Protein 6WPU (pdb70)

Foldseek 3Di:
DQWAEWEEEEEAQALLSLLLCLLLVVLPYHYAYEHQAAAGHFQLPDDLDFWPPQALPDPPIDFDGHLDAAFDWALAFQQLQDAPQQGLADDPDDDQRARTGHSVSVSVSSVVSCVVSVNRVRHDHNWHFQAWDADDPLKIKTWTAHPVRRTGIDITNAYEYENDWFTADDFDDAAAPVLAPAAEGESSNHYAQVVQAQFEEEEEEADLVSVVVQVRNLVGYQAYEYQHQVDDDDPQDDDPPGPHYTYANHFPHHDNQQWTAGPVGDIDRGRYYYYHPTGADDDNRYDDVPQWDGDLRQTALDQLQWHRLVSPPRYTYAQSAPLDSRNNRSSLNSNLSSCCNTVVAHDDHSVVSVVRSVVLVVVCVVVVHDNNCSRYDNVCSQVSSQVSCVRNVHDGDDPLSVVSSVQSVVCCVVPVPPSSPDGDVVVSVVVSVVVNVVD

Nearest PDB structures (foldseek):
  6wpu-assembly1_A  TM=1.002E+00  e=1.730E-93  Allium sativum
  5nmw-assembly1_A-2  TM=9.356E-01  e=1.102E-39  Zonocerus variegatus
  5nmx-assembly1_A-2  TM=9.384E-01  e=1.204E-38  Zonocerus variegatus
  2xvi-assembly2_C  TM=8.431E-01  e=9.938E-33  Methylophaga aminisulfidivorans
  5gsn-assembly2_D-3  TM=8.374E-01  e=2.643E-31  Roseovarius nubinhibens ISM

Radius of gyration: 22.44 Å; Cα contacts (8 Å, |Δi|>4): 898; chains: 1; bounding box: 53×52×70 Å

Sequence (439 aa):
LSLVTRHVAIIGAGAAGLVTARELRREGHTTTIFERGSSIGGTWIYTPDTEPDPMSQDSSRPIVHHSSLYKSLRTNLPREVMGFLDYPFVEKTNGGDRRRFPGHEEVLDYLERFGREFGVSREVGMEKEVVRVDMEQGGKWTVKWKGKDGGGGEEGFDAVVVCNGHYTEPRFAEIPGIDVWPGKQMHSHNYRIPEPFHDQVVVIIGSSASAVDISRDVARFAKEVHIANRSITEGTPAKQPGYDNMWLHSMIKITHNDGSVVFHDGCSVHVDVIMHCCTGYVYNFPFLNTNGIVTVDDNRVGPLYKHVFPPLLAPSLSFVGIPWKIVPFPLCELQSKWIAAVLSGRISLPTKKEMMEDVEAYYKQMEAAGIPKRYTHNIGHNQFDYDDWLANECGYSCIEEWRRLMYKEVSKNRKERPESYRDEWDDDHLVAQARETFSKF

Organism: Allium sativum (NCBI:txid4682)

Secondary structure (DSSP, 8-state):
------EEEEE--SHHHHHHHHHHHHTT-EEEEEESSSSS-GGGS--S---SSTTS--TTS--------TT-B-SS-HHHHSBTTB--PPPSS-S--SSS-BHHHHHHHHHHHHHHTT-GGGEEETEEEEEEEE-TTS-EEEEEEETTS-EEEEEESEEEE---SSSEE-----TTGGG--SEEEEGGG---SGGGTT-EEEEE-SSHHHHHHHHHHTTT-SEEEEE-TT--SS-SEEPTT-SSEEEES-EEEE-TTSEEEETTS-EEE-SEEEE---EE---TTB--TTSSEEETTEEES-BTTTB-GGGTTTEEESS--BSS-HHHHHHHHHHHHHHHHTTSS----HHHHHHHHHHHHHHHHHTT--GGGTTB-TTTHHHHHHHHHHHHT-PPPPHHHHHHHHHHHHHHHH-TTTTTT----HHHHHHHHHHHTT-

Structure (mmCIF, N/CA/C/O backbone):
data_6WPU
#
_entry.id   6WPU
#
_cell.length_a   139.717
_cell.length_b   139.717
_cell.length_c   77.873
_cell.angle_alpha   90.000
_cell.angle_beta   90.000
_cell.angle_gamma   120.000
#
_symmetry.space_group_name_H-M   'P 31 2 1'
#
loop_
_entity.id
_entity.type
_entity.pdbx_description
1 polymer 'Flavin-containing monooxygenase'
2 non-polymer 'FLAVIN-ADENINE DINUCLEOTIDE'
3 non-polymer 'SULFATE ION'
4 water water
#
loop_
_atom_site.group_PDB
_atom_site.id
_atom_site.type_symbol
_atom_site.label_atom_id
_atom_site.label_alt_id
_atom_site.label_comp_id
_atom_site.label_asym_id
_atom_site.label_entity_id
_atom_site.label_seq_id
_atom_site.pdbx_PDB_ins_code
_atom_site.Cartn_x
_atom_site.Cartn_y
_atom_site.Cartn_z
_atom_site.occupancy
_atom_site.B_iso_or_equiv
_atom_site.auth_seq_id
_atom_site.auth_comp_id
_atom_site.auth_asym_id
_atom_site.auth_atom_id
_atom_site.pdbx_PDB_model_num
ATOM 1 N N . LEU A 1 18 ? -57.868 46.092 64.133 1.00 95.31 17 LEU A N 1
ATOM 2 C CA . LEU A 1 18 ? -57.629 44.973 65.035 1.00 99.78 17 LEU A CA 1
ATOM 3 C C . LEU A 1 18 ? -56.241 45.068 65.675 1.00 103.42 17 LEU A C 1
ATOM 4 O O . LEU A 1 18 ? -55.790 46.151 66.056 1.00 104.55 17 LEU A O 1
ATOM 6 N N . SER A 1 19 ? -55.572 43.922 65.800 1.00 101.01 18 SER A N 1
ATOM 7 C CA . SER A 1 19 ? -54.170 43.866 66.214 1.00 93.04 18 SER A CA 1
ATOM 8 C C . SER A 1 19 ? -53.342 43.625 64.954 1.00 82.82 18 SER A C 1
ATOM 9 O O . SER A 1 19 ? -53.089 42.487 64.554 1.00 77.52 18 SER A O 1
ATOM 12 N N . LEU A 1 20 ? -52.917 44.712 64.326 1.00 73.15 19 LEU A N 1
ATOM 13 C CA . LEU A 1 20 ? -52.237 44.608 63.051 1.00 67.74 19 LEU A CA 1
ATOM 14 C C . LEU A 1 20 ? -50.761 44.266 63.249 1.00 66.80 19 LEU A C 1
ATOM 15 O O . LEU A 1 20 ? -50.239 44.229 64.364 1.00 71.28 19 LEU A O 1
ATOM 20 N N . VAL A 1 21 ? -50.092 43.996 62.139 1.00 60.77 20 VAL A N 1
ATOM 21 C CA . VAL A 1 21 ? -48.678 43.659 62.122 1.00 57.38 20 VAL A CA 1
ATOM 22 C C . VAL A 1 21 ? -47.987 44.582 61.128 1.00 52.84 20 VAL A C 1
ATOM 23 O O . VAL A 1 21 ? -48.524 44.860 60.049 1.00 50.24 20 VAL A O 1
ATOM 27 N N . THR A 1 22 ? -46.823 45.101 61.510 1.00 44.02 21 THR A N 1
ATOM 28 C CA . THR A 1 22 ? -46.045 45.963 60.637 1.00 43.84 21 THR A CA 1
ATOM 29 C C . THR A 1 22 ? -44.898 45.147 60.043 1.00 46.79 21 THR A C 1
ATOM 30 O O . THR A 1 22 ? -44.215 44.409 60.760 1.00 42.97 21 THR A O 1
ATOM 34 N N . ARG A 1 23 ? -44.745 45.223 58.722 1.00 39.07 22 ARG A N 1
ATOM 35 C CA . ARG A 1 23 ? -43.691 44.538 57.989 1.00 37.00 22 ARG A CA 1
ATOM 36 C C . ARG A 1 23 ? -42.802 45.574 57.321 1.00 37.44 22 ARG A C 1
ATOM 37 O O . ARG A 1 23 ? -43.213 46.713 57.080 1.00 39.66 22 ARG A O 1
ATOM 45 N N . HIS A 1 24 ? -41.570 45.166 57.030 1.00 34.57 23 HIS A N 1
ATOM 46 C CA . HIS A 1 24 ? -40.627 45.974 56.270 1.00 36.10 23 HIS A CA 1
ATOM 47 C C . HIS A 1 24 ? -40.545 45.402 54.852 1.00 35.67 23 HIS A C 1
ATOM 48 O O . HIS A 1 24 ? -40.166 44.235 54.669 1.00 33.89 23 HIS A O 1
ATOM 55 N N . VAL A 1 25 ? -40.896 46.220 53.859 1.00 29.88 24 VAL A N 1
ATOM 56 C CA . VAL A 1 25 ? -41.225 45.747 52.513 1.00 34.05 24 VAL A CA 1
ATOM 57 C C . VAL A 1 25 ? -40.411 46.497 51.465 1.00 31.59 24 VAL A C 1
ATOM 58 O O . VAL A 1 25 ? -40.329 47.732 51.494 1.00 33.29 24 VAL A O 1
ATOM 62 N N . ALA A 1 26 ? -39.847 45.760 50.515 1.00 29.86 25 ALA A N 1
ATOM 63 C CA . ALA A 1 26 ? -39.171 46.389 49.387 1.00 31.20 25 ALA A CA 1
ATOM 64 C C . ALA A 1 26 ? -40.160 46.615 48.252 1.00 34.16 25 ALA A C 1
ATOM 65 O O . ALA A 1 26 ? -41.014 45.764 47.973 1.00 34.53 25 ALA A O 1
ATOM 67 N N . ILE A 1 27 ? -40.038 47.770 47.603 1.00 31.69 26 ILE A N 1
ATOM 68 C CA . ILE A 1 27 ? -40.783 48.087 46.393 1.00 31.30 26 ILE A CA 1
ATOM 69 C C . ILE A 1 27 ? -39.782 48.258 45.263 1.00 32.67 26 ILE A C 1
ATOM 70 O O . ILE A 1 27 ? -38.875 49.100 45.345 1.00 30.41 26 ILE A O 1
ATOM 75 N N . ILE A 1 28 ? -39.932 47.456 44.221 1.00 31.95 27 ILE A N 1
ATOM 76 C CA . ILE A 1 28 ? -39.021 47.488 43.087 1.00 33.46 27 ILE A CA 1
ATOM 77 C C . ILE A 1 28 ? -39.720 48.255 41.977 1.00 32.79 27 ILE A C 1
ATOM 78 O O . ILE A 1 28 ? -40.605 47.715 41.309 1.00 28.86 27 ILE A O 1
ATOM 83 N N . GLY A 1 29 ? -39.333 49.515 41.803 1.00 26.67 28 GLY A N 1
ATOM 84 C CA . GLY A 1 29 ? -39.786 50.401 40.736 1.00 27.83 28 GLY A CA 1
ATOM 85 C C . GLY A 1 29 ? -40.626 51.528 41.317 1.00 34.26 28 GLY A C 1
ATOM 86 O O . GLY A 1 29 ? -41.394 51.328 42.264 1.00 33.55 28 GLY A O 1
ATOM 87 N N . ALA A 1 30 ? -40.468 52.732 40.765 1.00 31.50 29 ALA A N 1
ATOM 88 C CA . ALA A 1 30 ? -41.274 53.882 41.172 1.00 32.28 29 ALA A CA 1
ATOM 89 C C . ALA A 1 30 ? -41.985 54.514 39.977 1.00 36.18 29 ALA A C 1
ATOM 90 O O . ALA A 1 30 ? -42.038 55.742 39.832 1.00 29.66 29 ALA A O 1
ATOM 92 N N . GLY A 1 31 ? -42.528 53.677 39.085 1.00 35.67 30 GLY A N 1
ATOM 93 C CA . GLY A 1 31 ? -43.566 54.117 38.176 1.00 29.49 30 GLY A CA 1
ATOM 94 C C . GLY A 1 31 ? -44.871 54.230 38.940 1.00 38.62 30 GLY A C 1
ATOM 95 O O . GLY A 1 31 ? -44.902 54.194 40.175 1.00 34.10 30 GLY A O 1
ATOM 96 N N . ALA A 1 32 ? -45.974 54.325 38.189 1.00 34.33 31 ALA A N 1
ATOM 97 C CA . ALA A 1 32 ? -47.278 54.455 38.827 1.00 34.43 31 ALA A CA 1
ATOM 98 C C . ALA A 1 32 ? -47.548 53.307 39.796 1.00 34.64 31 ALA A C 1
ATOM 99 O O . ALA A 1 32 ? -48.102 53.524 40.879 1.00 34.11 31 ALA A O 1
ATOM 101 N N . ALA A 1 33 ? -47.184 52.078 39.421 1.00 31.06 32 ALA A N 1
ATOM 102 C CA . ALA A 1 33 ? -47.437 50.932 40.293 1.00 31.08 32 ALA A CA 1
ATOM 103 C C . ALA A 1 33 ? -46.687 51.069 41.613 1.00 28.80 32 ALA A C 1
ATOM 104 O O . ALA A 1 33 ? -47.281 50.955 42.690 1.00 34.08 32 ALA A O 1
ATOM 106 N N . GLY A 1 34 ? -45.373 51.313 41.545 1.00 33.01 33 GLY A N 1
ATOM 107 C CA . GLY A 1 34 ? -44.582 51.472 42.759 1.00 31.41 33 GLY A CA 1
ATOM 108 C C . GLY A 1 34 ? -45.016 52.658 43.605 1.00 32.79 33 GLY A C 1
ATOM 109 O O . GLY A 1 34 ? -45.038 52.578 44.836 1.00 34.47 33 GLY A O 1
ATOM 110 N N . LEU A 1 35 ? -45.383 53.770 42.965 1.00 32.33 34 LEU A N 1
ATOM 111 C CA . LEU A 1 35 ? -45.824 54.938 43.730 1.00 33.77 34 LEU A CA 1
ATOM 112 C C . LEU A 1 35 ? -47.049 54.615 44.573 1.00 32.95 34 LEU A C 1
ATOM 113 O O . LEU A 1 35 ? -47.092 54.928 45.767 1.00 34.34 34 LEU A O 1
ATOM 118 N N . VAL A 1 36 ? -48.075 54.007 43.968 1.00 33.60 35 VAL A N 1
ATOM 119 C CA . VAL A 1 36 ? -49.280 53.780 44.754 1.00 32.81 35 VAL A CA 1
ATOM 120 C C . VAL A 1 36 ? -49.053 52.637 45.744 1.00 31.08 35 VAL A C 1
ATOM 121 O O . VAL A 1 36 ? -49.607 52.649 46.853 1.00 31.09 35 VAL A O 1
ATOM 125 N N . THR A 1 37 ? -48.189 51.677 45.399 1.00 29.43 36 THR A N 1
ATOM 126 C CA . THR A 1 37 ? -47.863 50.606 46.334 1.00 36.94 36 THR A CA 1
ATOM 127 C C . THR A 1 37 ? -47.195 51.167 47.585 1.00 34.35 36 THR A C 1
ATOM 128 O O . THR A 1 37 ? -47.513 50.754 48.707 1.00 36.36 36 THR A O 1
ATOM 132 N N . ALA A 1 38 ? -46.280 52.126 47.407 1.00 36.29 37 ALA A N 1
ATOM 133 C CA . ALA A 1 38 ? -45.638 52.766 48.548 1.00 33.36 37 ALA A CA 1
ATOM 134 C C . ALA A 1 38 ? -46.666 53.443 49.440 1.00 39.54 37 ALA A C 1
ATOM 135 O O . ALA A 1 38 ? -46.598 53.338 50.672 1.00 35.02 37 ALA A O 1
ATOM 137 N N . ARG A 1 39 ? -47.629 54.143 48.834 1.00 36.92 38 ARG A N 1
ATOM 138 C CA . ARG A 1 39 ? -48.662 54.809 49.619 1.00 38.09 38 ARG A CA 1
ATOM 139 C C . ARG A 1 39 ? -49.499 53.797 50.395 1.00 40.55 38 ARG A C 1
ATOM 140 O O . ARG A 1 39 ? -49.715 53.951 51.603 1.00 38.76 38 ARG A O 1
ATOM 148 N N . GLU A 1 40 ? -49.945 52.731 49.723 1.00 36.10 39 GLU A N 1
ATOM 149 C CA . GLU A 1 40 ? -50.857 51.788 50.364 1.00 40.25 39 GLU A CA 1
ATOM 150 C C . GLU A 1 40 ? -50.165 50.985 51.460 1.00 40.38 39 GLU A C 1
ATOM 151 O O . GLU A 1 40 ? -50.794 50.654 52.465 1.00 38.75 39 GLU A O 1
ATOM 157 N N . LEU A 1 41 ? -48.880 50.660 51.283 1.00 37.99 40 LEU A N 1
ATOM 158 C CA . LEU A 1 41 ? -48.135 50.018 52.357 1.00 36.53 40 LEU A CA 1
ATOM 159 C C . LEU A 1 41 ? -47.998 50.954 53.555 1.00 40.29 40 LEU A C 1
ATOM 160 O O . LEU A 1 41 ? -48.184 50.532 54.700 1.00 37.93 40 LEU A O 1
ATOM 165 N N . ARG A 1 42 ? -47.679 52.231 53.307 1.00 37.97 41 ARG A N 1
ATOM 166 C CA . ARG A 1 42 ? -47.552 53.184 54.402 1.00 41.86 41 ARG A CA 1
ATOM 167 C C . ARG A 1 42 ? -48.877 53.357 55.137 1.00 41.86 41 ARG A C 1
ATOM 168 O O . ARG A 1 42 ? -48.910 53.397 56.371 1.00 44.86 41 ARG A O 1
ATOM 176 N N . ARG A 1 43 ? -49.982 53.446 54.394 1.00 39.74 42 ARG A N 1
ATOM 177 C CA . ARG A 1 43 ? -51.284 53.647 55.022 1.00 39.83 42 ARG A CA 1
ATOM 178 C C . ARG A 1 43 ? -51.641 52.508 55.958 1.00 42.18 42 ARG A C 1
ATOM 179 O O . ARG A 1 43 ? -52.381 52.710 56.922 1.00 43.14 42 ARG A O 1
ATOM 187 N N . GLU A 1 44 ? -51.158 51.307 55.675 1.00 44.10 43 GLU A N 1
ATOM 188 C CA . GLU A 1 44 ? -51.464 50.139 56.481 1.00 42.65 43 GLU A CA 1
ATOM 189 C C . GLU A 1 44 ? -50.456 49.917 57.613 1.00 43.44 43 GLU A C 1
ATOM 190 O O . GLU A 1 44 ? -50.575 48.926 58.333 1.00 44.19 43 GLU A O 1
ATOM 196 N N . GLY A 1 45 ? -49.482 50.819 57.798 1.00 38.70 44 GLY A N 1
ATOM 197 C CA . GLY A 1 45 ? -48.552 50.745 58.916 1.00 39.45 44 GLY A CA 1
ATOM 198 C C . GLY A 1 45 ? -47.202 50.118 58.609 1.00 41.80 44 GLY A C 1
ATOM 199 O O . GLY A 1 45 ? -46.365 50.022 59.512 1.00 37.89 44 GLY A O 1
ATOM 200 N N . HIS A 1 46 ? -46.963 49.689 57.371 1.00 32.52 45 HIS A N 1
ATOM 201 C CA . HIS A 1 46 ? -45.701 49.053 57.014 1.00 34.70 45 HIS A CA 1
ATOM 202 C C . HIS A 1 46 ? -44.617 50.091 56.750 1.00 32.95 45 HIS A C 1
ATOM 203 O O . HIS A 1 46 ? -44.897 51.232 56.392 1.00 39.36 45 HIS A O 1
ATOM 210 N N . THR A 1 47 ? -43.366 49.679 56.932 1.00 35.60 46 THR A N 1
ATOM 211 C CA . THR A 1 47 ? -42.219 50.447 56.468 1.00 37.24 46 THR A CA 1
ATOM 212 C C . THR A 1 47 ? -41.742 49.882 55.127 1.00 39.12 46 THR A C 1
ATOM 213 O O . THR A 1 47 ? -41.987 48.716 54.793 1.00 35.99 46 THR A O 1
ATOM 217 N N . THR A 1 48 ? -41.080 50.723 54.341 1.00 34.88 47 THR A N 1
ATOM 218 C CA . THR A 1 48 ? -40.737 50.350 52.973 1.00 40.14 47 THR A CA 1
ATOM 219 C C . THR A 1 48 ? -39.383 50.924 52.615 1.00 38.95 47 THR A C 1
ATOM 220 O O . THR A 1 48 ? -38.945 51.928 53.178 1.00 36.42 47 THR A O 1
ATOM 224 N N . THR A 1 49 ? -38.741 50.271 51.651 1.00 37.00 48 THR A N 1
ATOM 225 C CA . THR A 1 49 ? -37.632 50.838 50.894 1.00 38.18 48 THR A CA 1
ATOM 226 C C . THR A 1 49 ? -38.011 50.752 49.420 1.00 37.80 48 THR A C 1
ATOM 227 O O . THR A 1 49 ? -38.330 49.667 48.919 1.00 34.60 48 THR A O 1
ATOM 231 N N . ILE A 1 50 ? -37.994 51.890 48.735 1.00 31.37 49 ILE A N 1
ATOM 232 C CA . ILE A 1 50 ? -38.387 51.966 47.333 1.00 35.37 49 ILE A CA 1
ATOM 233 C C . ILE A 1 50 ? -37.127 52.103 46.489 1.00 36.82 49 ILE A C 1
ATOM 234 O O . ILE A 1 50 ? -36.334 53.031 46.695 1.00 33.28 49 ILE A O 1
ATOM 239 N N . PHE A 1 51 ? -36.945 51.198 45.533 1.00 31.88 50 PHE A N 1
ATOM 240 C CA . PHE A 1 51 ? -35.797 51.227 44.639 1.00 31.48 50 PHE A CA 1
ATOM 241 C C . PHE A 1 51 ? -36.260 51.683 43.269 1.00 34.97 50 PHE A C 1
ATOM 242 O O . PHE A 1 51 ? -37.200 51.107 42.710 1.00 31.08 50 PHE A O 1
ATOM 250 N N . GLU A 1 52 ? -35.612 52.713 42.729 1.00 35.04 51 GLU A N 1
ATOM 251 C CA . GLU A 1 52 ? -35.898 53.182 41.374 1.00 32.32 51 GLU A CA 1
ATOM 252 C C . GLU A 1 52 ? -34.593 53.288 40.596 1.00 32.64 51 GLU A C 1
ATOM 253 O O . GLU A 1 52 ? -33.664 53.992 41.014 1.00 29.62 51 GLU A O 1
ATOM 259 N N . ARG A 1 53 ? -34.533 52.584 39.466 1.00 31.86 52 ARG A N 1
ATOM 260 C CA . ARG A 1 53 ? -33.326 52.568 38.644 1.00 37.98 52 ARG A CA 1
ATOM 261 C C . ARG A 1 53 ? -33.041 53.938 38.020 1.00 34.50 52 ARG A C 1
ATOM 262 O O . ARG A 1 53 ? -31.882 54.354 37.936 1.00 36.24 52 ARG A O 1
ATOM 270 N N . GLY A 1 54 ? -34.077 54.660 37.595 1.00 32.34 53 GLY A N 1
ATOM 271 C CA . GLY A 1 54 ? -33.891 55.958 36.972 1.00 30.79 53 GLY A CA 1
ATOM 272 C C . GLY A 1 54 ? -33.659 57.075 37.974 1.00 37.77 53 GLY A C 1
ATOM 273 O O . GLY A 1 54 ? -33.558 56.872 39.186 1.00 33.35 53 GLY A O 1
ATOM 274 N N . SER A 1 55 ? -33.582 58.295 37.443 1.00 40.21 54 SER A N 1
ATOM 275 C CA . SER A 1 55 ? -33.294 59.477 38.242 1.00 42.87 54 SER A CA 1
ATOM 276 C C . SER A 1 55 ? -34.543 60.250 38.644 1.00 42.29 54 SER A C 1
ATOM 277 O O . SER A 1 55 ? -34.444 61.152 39.483 1.00 39.61 54 SER A O 1
ATOM 280 N N . SER A 1 56 ? -35.713 59.905 38.098 1.00 33.68 55 SER A N 1
ATOM 281 C CA . SER A 1 56 ? -36.973 60.518 38.505 1.00 36.82 55 SER A CA 1
ATOM 282 C C . SER A 1 56 ? -38.043 59.439 38.606 1.00 38.90 55 SER A C 1
ATOM 283 O O . SER A 1 56 ? -37.873 58.324 38.108 1.00 36.24 55 SER A O 1
ATOM 286 N N . ILE A 1 57 ? -39.157 59.785 39.260 1.00 39.34 56 ILE A N 1
ATOM 287 C CA . ILE A 1 57 ? -40.301 58.884 39.320 1.00 38.68 56 ILE A CA 1
ATOM 288 C C . ILE A 1 57 ? -41.151 59.030 38.055 1.00 38.08 56 ILE A C 1
ATOM 289 O O . ILE A 1 57 ? -41.117 60.044 37.355 1.00 35.65 56 ILE A O 1
ATOM 294 N N . GLY A 1 58 ? -41.942 58.002 37.762 1.00 36.17 57 GLY A N 1
ATOM 295 C CA . GLY A 1 58 ? -42.938 58.120 36.716 1.00 32.71 57 GLY A CA 1
ATOM 296 C C . GLY A 1 58 ? -42.887 56.984 35.719 1.00 32.04 57 GLY A C 1
ATOM 297 O O . GLY A 1 58 ? -43.868 56.720 35.014 1.00 33.48 57 GLY A O 1
ATOM 298 N N . GLY A 1 59 ? -41.747 56.302 35.663 1.00 30.91 58 GLY A N 1
ATOM 299 C CA . GLY A 1 59 ? -41.608 55.140 34.807 1.00 29.22 58 GLY A CA 1
ATOM 300 C C . GLY A 1 59 ? -41.870 55.466 33.342 1.00 34.82 58 GLY A C 1
ATOM 301 O O . GLY A 1 59 ? -41.292 56.391 32.759 1.00 29.71 58 GLY A O 1
ATOM 302 N N . THR A 1 60 ? -42.769 54.683 32.750 1.00 35.26 59 THR A N 1
ATOM 303 C CA . THR A 1 60 ? -43.100 54.816 31.332 1.00 37.04 59 THR A CA 1
ATOM 304 C C . THR A 1 60 ? -43.479 56.245 30.966 1.00 37.84 59 THR A C 1
ATOM 305 O O . THR A 1 60 ? -43.165 56.715 29.869 1.00 40.61 59 THR A O 1
ATOM 309 N N . TRP A 1 61 ? -44.142 56.959 31.885 1.00 29.45 60 TRP A N 1
ATOM 310 C CA . TRP A 1 61 ? -44.704 58.267 31.572 1.00 28.66 60 TRP A CA 1
ATOM 311 C C . TRP A 1 61 ? -43.651 59.376 31.485 1.00 29.63 60 TRP A C 1
ATOM 312 O O . TRP A 1 61 ? -44.002 60.521 31.177 1.00 34.42 60 TRP A O 1
ATOM 323 N N . ILE A 1 62 ? -42.381 59.073 31.736 1.00 28.73 61 ILE A N 1
ATOM 324 C CA . ILE A 1 62 ? -41.286 60.006 31.449 1.00 35.27 61 ILE A CA 1
ATOM 325 C C . ILE A 1 62 ? -40.932 59.859 29.968 1.00 37.07 61 ILE A C 1
ATOM 326 O O . ILE A 1 62 ? -40.206 58.935 29.596 1.00 34.78 61 ILE A O 1
ATOM 331 N N . TYR A 1 63 ? -41.416 60.766 29.118 1.00 31.68 62 TYR A N 1
ATOM 332 C CA . TYR A 1 63 ? -40.974 60.742 27.725 1.00 33.20 62 TYR A CA 1
ATOM 333 C C . TYR A 1 63 ? -39.475 60.998 27.643 1.00 29.99 62 TYR A C 1
ATOM 334 O O . TYR A 1 63 ? -38.930 61.819 28.380 1.00 35.01 62 TYR A O 1
ATOM 343 N N . THR A 1 64 ? -38.797 60.265 26.762 1.00 30.55 63 THR A N 1
ATOM 344 C CA . THR A 1 64 ? -37.414 60.597 26.432 1.00 31.47 63 THR A CA 1
ATOM 345 C C . THR A 1 64 ? -37.222 60.428 24.929 1.00 33.69 63 THR A C 1
ATOM 346 O O . THR A 1 64 ? -37.716 59.453 24.346 1.00 33.19 63 THR A O 1
ATOM 350 N N . PRO A 1 65 ? -36.511 61.355 24.278 1.00 32.43 64 PRO A N 1
ATOM 351 C CA . PRO A 1 65 ? -36.124 61.123 22.880 1.00 32.37 64 PRO A CA 1
ATOM 352 C C . PRO A 1 65 ? -35.057 60.056 22.741 1.00 32.89 64 PRO A C 1
ATOM 353 O O . PRO A 1 65 ? -34.782 59.642 21.611 1.00 31.05 64 PRO A O 1
ATOM 357 N N . ASP A 1 66 ? -34.438 59.626 23.846 1.00 32.25 65 ASP A N 1
ATOM 358 C CA . ASP A 1 66 ? -33.483 58.524 23.803 1.00 29.52 65 ASP A CA 1
ATOM 359 C C . ASP A 1 66 ? -34.143 57.297 23.212 1.00 30.70 65 ASP A C 1
ATOM 360 O O . ASP A 1 66 ? -35.319 57.020 23.480 1.00 32.15 65 ASP A O 1
ATOM 365 N N . THR A 1 67 ? -33.374 56.545 22.420 1.00 30.18 66 THR A N 1
ATOM 366 C CA . THR A 1 67 ? -33.789 55.239 21.928 1.00 27.09 66 THR A CA 1
ATOM 367 C C . THR A 1 67 ? -32.619 54.276 22.055 1.00 35.33 66 THR A C 1
ATOM 368 O O . THR A 1 67 ? -31.467 54.683 22.226 1.00 33.53 66 THR A O 1
ATOM 372 N N . GLU A 1 68 ? -32.921 52.995 21.950 1.00 35.56 67 GLU A N 1
ATOM 373 C CA . GLU A 1 68 ? -31.858 52.020 22.129 1.00 39.01 67 GLU A CA 1
ATOM 374 C C . GLU A 1 68 ? -31.002 51.930 20.863 1.00 39.87 67 GLU A C 1
ATOM 375 O O . GLU A 1 68 ? -31.503 52.118 19.753 1.00 33.55 67 GLU A O 1
ATOM 381 N N . PRO A 1 69 ? -29.693 51.702 21.013 1.00 38.10 68 PRO A N 1
ATOM 382 C CA . PRO A 1 69 ? -28.815 51.674 19.829 1.00 35.82 68 PRO A CA 1
ATOM 383 C C . PRO A 1 69 ? -29.197 50.596 18.821 1.00 38.25 68 PRO A C 1
ATOM 384 O O . PRO A 1 69 ? -28.954 50.767 17.626 1.00 36.22 68 PRO A O 1
ATOM 388 N N . ASP A 1 70 ? -29.793 49.487 19.267 1.00 40.41 69 ASP A N 1
ATOM 389 C CA . ASP A 1 70 ? -30.317 48.468 18.364 1.00 37.28 69 ASP A CA 1
ATOM 390 C C . ASP A 1 70 ? -31.771 48.814 18.066 1.00 36.34 69 ASP A C 1
ATOM 391 O O . ASP A 1 70 ? -32.617 48.709 18.970 1.00 34.24 69 ASP A O 1
ATOM 396 N N . PRO A 1 71 ? -32.111 49.242 16.844 1.00 36.70 70 PRO A N 1
ATOM 397 C CA . PRO A 1 71 ? -33.511 49.608 16.555 1.00 29.96 70 PRO A CA 1
ATOM 398 C C . PRO A 1 71 ? -34.490 48.475 16.775 1.00 31.41 70 PRO A C 1
ATOM 399 O O . PRO A 1 71 ? -35.687 48.740 16.955 1.00 29.72 70 PRO A O 1
ATOM 403 N N . MET A 1 72 ? -34.037 47.221 16.756 1.00 31.91 71 MET A N 1
ATOM 404 C CA . MET A 1 72 ? -34.916 46.095 17.034 1.00 29.81 71 MET A CA 1
ATOM 405 C C . MET A 1 72 ? -34.950 45.732 18.518 1.00 34.68 71 MET A C 1
ATOM 406 O O . MET A 1 72 ? -35.783 44.912 18.920 1.00 33.52 71 MET A O 1
ATOM 411 N N . SER A 1 73 ? -34.081 46.326 19.331 1.00 31.93 72 SER A N 1
ATOM 412 C CA . SER A 1 73 ? -34.022 46.048 20.773 1.00 33.07 72 SER A CA 1
ATOM 413 C C . SER A 1 73 ? -33.896 44.550 21.042 1.00 33.52 72 SER A C 1
ATOM 414 O O . SER A 1 73 ? -34.608 43.985 21.868 1.00 34.32 72 SER A O 1
ATOM 417 N N . GLN A 1 74 ? -33.004 43.895 20.293 1.00 33.94 73 GLN A N 1
ATOM 418 C CA . GLN A 1 74 ? -32.744 42.468 20.454 1.00 40.00 73 GLN A CA 1
ATOM 419 C C . GLN A 1 74 ? -31.343 42.140 20.952 1.00 44.42 73 GLN A C 1
ATOM 420 O O . GLN A 1 74 ? -31.146 41.054 21.503 1.00 48.22 73 GLN A O 1
ATOM 426 N N . ASP A 1 75 ? -30.366 43.026 20.753 1.00 36.53 74 ASP A N 1
ATOM 427 C CA . ASP A 1 75 ? -29.007 42.773 21.213 1.00 38.61 74 ASP A CA 1
ATOM 428 C C . ASP A 1 75 ? -28.975 42.734 22.747 1.00 41.72 74 ASP A C 1
ATOM 429 O O . ASP A 1 75 ? -29.361 43.703 23.413 1.00 44.23 74 ASP A O 1
ATOM 434 N N . SER A 1 76 ? -28.517 41.612 23.312 1.00 41.46 75 SER A N 1
ATOM 435 C CA . SER A 1 76 ? -28.670 41.412 24.753 1.00 52.16 75 SER A CA 1
ATOM 436 C C . SER A 1 76 ? -27.792 42.348 25.572 1.00 49.45 75 SER A C 1
ATOM 437 O O . SER A 1 76 ? -28.117 42.624 26.728 1.00 59.65 75 SER A O 1
ATOM 440 N N . SER A 1 77 ? -26.701 42.850 25.007 1.00 47.11 76 SER A N 1
ATOM 441 C CA . SER A 1 77 ? -25.819 43.760 25.722 1.00 53.22 76 SER A CA 1
ATOM 442 C C . SER A 1 77 ? -26.174 45.230 25.492 1.00 50.08 76 SER A C 1
ATOM 443 O O . SER A 1 77 ? -25.383 46.110 25.851 1.00 48.54 76 SER A O 1
ATOM 446 N N . ARG A 1 78 ? -27.329 45.515 24.892 1.00 43.75 77 ARG A N 1
ATOM 447 C CA . ARG A 1 78 ? -27.647 46.886 24.528 1.00 40.85 77 ARG A CA 1
ATOM 448 C C . ARG A 1 78 ? -28.000 47.704 25.772 1.00 40.13 77 ARG A C 1
ATOM 449 O O . ARG A 1 78 ? -28.531 47.164 26.746 1.00 38.82 77 ARG A O 1
ATOM 457 N N . PRO A 1 79 ? -27.693 49.005 25.773 1.00 42.48 78 PRO A N 1
ATOM 458 C CA . PRO A 1 79 ? -28.303 49.901 26.767 1.00 40.49 78 PRO A CA 1
ATOM 459 C C . PRO A 1 79 ? -29.816 49.855 26.628 1.00 41.14 78 PRO A C 1
ATOM 460 O O . PRO A 1 79 ? -30.353 49.722 25.520 1.00 40.24 78 PRO A O 1
ATOM 464 N N . ILE A 1 80 ? -30.504 49.956 27.762 1.00 35.49 79 ILE A N 1
ATOM 465 C CA . ILE A 1 80 ? -31.957 49.852 27.809 1.00 34.32 79 ILE A CA 1
ATOM 466 C C . ILE A 1 80 ? -32.538 51.244 27.999 1.00 36.64 79 ILE A C 1
ATOM 467 O O . ILE A 1 80 ? -32.105 51.985 28.890 1.00 36.01 79 ILE A O 1
ATOM 472 N N . VAL A 1 81 ? -33.518 51.604 27.172 1.00 29.95 80 VAL A N 1
ATOM 473 C CA . VAL A 1 81 ? -34.339 52.788 27.408 1.00 32.86 80 VAL A CA 1
ATOM 474 C C . VAL A 1 81 ? -35.668 52.299 27.963 1.00 36.98 80 VAL A C 1
ATOM 475 O O . VAL A 1 81 ? -36.318 51.431 27.369 1.00 32.18 80 VAL A O 1
ATOM 479 N N . HIS A 1 82 ? -36.088 52.832 29.100 1.00 39.55 81 HIS A N 1
ATOM 480 C CA A HIS A 1 82 ? -37.241 52.230 29.770 0.56 39.34 81 HIS A CA 1
ATOM 481 C CA B HIS A 1 82 ? -37.224 52.182 29.720 0.44 39.04 81 HIS A CA 1
ATOM 482 C C . HIS A 1 82 ? -38.556 52.639 29.114 1.00 42.31 81 HIS A C 1
ATOM 483 O O . HIS A 1 82 ? -39.434 51.795 28.872 1.00 46.72 81 HIS A O 1
ATOM 496 N N . SER A 1 83 ? -38.706 53.917 28.779 1.00 35.74 82 SER A N 1
ATOM 497 C CA . SER A 1 83 ? -39.963 54.402 28.203 1.00 33.38 82 SER A CA 1
ATOM 498 C C . SER A 1 83 ? -40.124 54.066 26.717 1.00 36.54 82 SER A C 1
ATOM 499 O O . SER A 1 83 ? -39.182 54.178 25.927 1.00 36.39 82 SER A O 1
ATOM 502 N N . SER A 1 84 ? -41.350 53.682 26.343 1.00 32.74 83 SER A N 1
ATOM 503 C CA . SER A 1 84 ? -41.779 53.486 24.963 1.00 34.46 83 SER A CA 1
ATOM 504 C C . SER A 1 84 ? -42.614 54.639 24.414 1.00 35.39 83 SER A C 1
ATOM 505 O O . SER A 1 84 ? -43.129 54.524 23.300 1.00 39.86 83 SER A O 1
ATOM 508 N N . LEU A 1 85 ? -42.806 55.724 25.164 1.00 29.09 84 LEU A N 1
ATOM 509 C CA . LEU A 1 85 ? -43.693 56.779 24.682 1.00 33.60 84 LEU A CA 1
ATOM 510 C C . LEU A 1 85 ? -43.088 57.471 23.470 1.00 34.83 84 LEU A C 1
ATOM 511 O O . LEU A 1 85 ? -41.881 57.714 23.426 1.00 33.34 84 LEU A O 1
ATOM 516 N N . TYR A 1 86 ? -43.932 57.816 22.499 1.00 31.35 85 TYR A N 1
ATOM 517 C CA . TYR A 1 86 ? -43.505 58.704 21.422 1.00 32.50 85 TYR A CA 1
ATOM 518 C C . TYR A 1 86 ? -43.966 60.123 21.738 1.00 35.83 85 TYR A C 1
ATOM 519 O O . TYR A 1 86 ? -44.812 60.344 22.611 1.00 34.82 85 TYR A O 1
ATOM 528 N N . LYS A 1 87 ? -43.386 61.095 21.034 1.00 34.87 86 LYS A N 1
ATOM 529 C CA . LYS A 1 87 ? -43.471 62.472 21.516 1.00 39.86 86 LYS A CA 1
ATOM 530 C C . LYS A 1 87 ? -44.905 63.003 21.508 1.00 39.36 86 LYS A C 1
ATOM 531 O O . LYS A 1 87 ? -45.302 63.742 22.416 1.00 38.94 86 LYS A O 1
ATOM 537 N N . SER A 1 88 ? -45.696 62.651 20.499 1.00 35.73 87 SER A N 1
ATOM 538 C CA . SER A 1 88 ? -47.047 63.202 20.401 1.00 37.98 87 SER A CA 1
ATOM 539 C C . SER A 1 88 ? -48.088 62.407 21.184 1.00 37.22 87 SER A C 1
ATOM 540 O O . SER A 1 88 ? -49.269 62.765 21.137 1.00 36.50 87 SER A O 1
ATOM 543 N N . LEU A 1 89 ? -47.690 61.357 21.906 1.00 35.21 88 LEU A N 1
ATOM 544 C CA . LEU A 1 89 ? -48.665 60.461 22.514 1.00 36.70 88 LEU A CA 1
ATOM 545 C C . LEU A 1 89 ? -49.623 61.223 23.425 1.00 36.80 88 LEU A C 1
ATOM 546 O O . LEU A 1 89 ? -49.209 62.062 24.226 1.00 33.78 88 LEU A O 1
ATOM 551 N N . ARG A 1 90 ? -50.910 60.943 23.253 1.00 32.67 89 ARG A N 1
ATOM 552 C CA . ARG A 1 90 ? -51.989 61.314 24.153 1.00 38.37 89 ARG A CA 1
ATOM 553 C C . ARG A 1 90 ? -52.598 60.052 24.762 1.00 41.58 89 ARG A C 1
ATOM 554 O O . ARG A 1 90 ? -52.442 58.946 24.230 1.00 32.32 89 ARG A O 1
ATOM 562 N N . THR A 1 91 ? -53.286 60.219 25.898 1.00 40.92 90 THR A N 1
ATOM 563 C CA . THR A 1 91 ? -53.888 59.066 26.561 1.00 40.46 90 THR A CA 1
ATOM 564 C C . THR A 1 91 ? -54.926 58.429 25.642 1.00 42.10 90 THR A C 1
ATOM 565 O O . THR A 1 91 ? -55.576 59.109 24.842 1.00 36.13 90 THR A O 1
ATOM 569 N N . ASN A 1 92 ? -55.058 57.104 25.724 1.00 43.92 91 ASN A N 1
ATOM 570 C CA . ASN A 1 92 ? -56.120 56.416 24.992 1.00 41.29 91 ASN A CA 1
ATOM 571 C C . ASN A 1 92 ? -57.339 56.170 25.864 1.00 41.87 91 ASN A C 1
ATOM 572 O O . ASN A 1 92 ? -58.257 55.460 25.451 1.00 44.50 91 ASN A O 1
ATOM 577 N N . LEU A 1 93 ? -57.354 56.733 27.071 1.00 43.13 92 LEU A N 1
ATOM 578 C CA . LEU A 1 93 ? -58.478 56.714 27.991 1.00 42.89 92 LEU A CA 1
ATOM 579 C C . LEU A 1 93 ? -58.760 58.145 28.424 1.00 39.35 92 LEU A C 1
ATOM 580 O O . LEU A 1 93 ? -57.823 58.947 28.544 1.00 39.44 92 LEU A O 1
ATOM 585 N N . PRO A 1 94 ? -60.024 58.510 28.621 1.00 37.53 93 PRO A N 1
ATOM 586 C CA . PRO A 1 94 ? -60.324 59.846 29.146 1.00 45.40 93 PRO A CA 1
ATOM 587 C C . PRO A 1 94 ? -59.769 59.979 30.551 1.00 47.75 93 PRO A C 1
ATOM 588 O O . PRO A 1 94 ? -59.673 59.001 31.297 1.00 43.63 93 PRO A O 1
ATOM 592 N N . ARG A 1 95 ? -59.354 61.199 30.894 1.00 45.01 94 ARG A N 1
ATOM 593 C CA . ARG A 1 95 ? -58.571 61.364 32.112 1.00 39.46 94 ARG A CA 1
ATOM 594 C C . ARG A 1 95 ? -59.384 61.020 33.361 1.00 42.74 94 ARG A C 1
ATOM 595 O O . ARG A 1 95 ? -58.803 60.581 34.361 1.00 43.59 94 ARG A O 1
ATOM 603 N N . GLU A 1 96 ? -60.717 61.183 33.325 1.00 45.67 95 GLU A N 1
ATOM 604 C CA . GLU A 1 96 ? -61.530 60.825 34.488 1.00 46.50 95 GLU A CA 1
ATOM 605 C C . GLU A 1 96 ? -61.402 59.343 34.813 1.00 50.01 95 GLU A C 1
ATOM 606 O O . GLU A 1 96 ? -61.381 58.955 35.988 1.00 48.52 95 GLU A O 1
ATOM 612 N N . VAL A 1 97 ? -61.309 58.502 33.780 1.00 46.84 96 VAL A N 1
ATOM 613 C CA . VAL A 1 97 ? -61.231 57.053 33.961 1.00 43.73 96 VAL A CA 1
ATOM 614 C C . VAL A 1 97 ? -59.883 56.644 34.544 1.00 43.30 96 VAL A C 1
ATOM 615 O O . VAL A 1 97 ? -59.805 55.689 35.326 1.00 48.49 96 VAL A O 1
ATOM 619 N N . MET A 1 98 ? -58.814 57.368 34.202 1.00 40.86 97 MET A N 1
ATOM 620 C CA . MET A 1 98 ? -57.451 56.938 34.502 1.00 40.02 97 MET A CA 1
ATOM 621 C C . MET A 1 98 ? -57.012 57.166 35.944 1.00 37.50 97 MET A C 1
ATOM 622 O O . MET A 1 98 ? -56.071 56.503 36.393 1.00 36.86 97 MET A O 1
ATOM 627 N N . GLY A 1 99 ? -57.623 58.103 36.662 1.00 36.31 98 GLY A N 1
ATOM 628 C CA . GLY A 1 99 ? -57.070 58.522 37.941 1.00 45.74 98 GLY A CA 1
ATOM 629 C C . GLY A 1 99 ? -57.210 57.479 39.039 1.00 41.48 98 GLY A C 1
ATOM 630 O O . GLY A 1 99 ? -58.129 56.665 39.056 1.00 40.99 98 GLY A O 1
ATOM 631 N N . PHE A 1 100 ? -56.263 57.507 39.975 1.00 43.02 99 PHE A N 1
ATOM 632 C CA . PHE A 1 100 ? -56.427 56.775 41.226 1.00 44.74 99 PHE A CA 1
ATOM 633 C C . PHE A 1 100 ? -57.774 57.087 41.877 1.00 43.02 99 PHE A C 1
ATOM 634 O O . PHE A 1 100 ? -58.312 58.194 41.763 1.00 44.67 99 PHE A O 1
ATOM 642 N N . LEU A 1 101 ? -58.320 56.082 42.565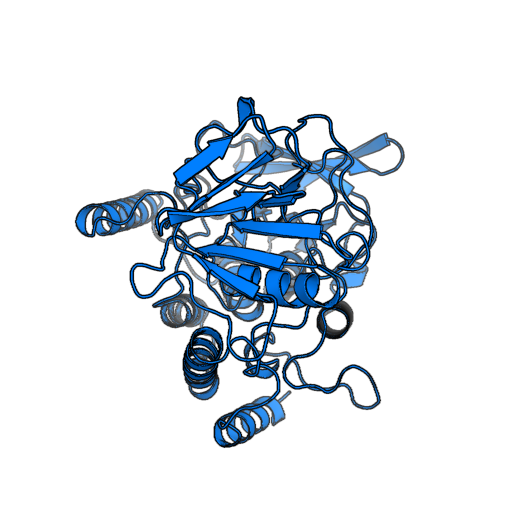 1.00 43.70 100 LEU A N 1
ATOM 643 C CA . LEU A 1 101 ? -59.687 56.162 43.075 1.00 49.04 100 LEU A CA 1
ATOM 644 C C . LEU A 1 101 ? -59.880 57.305 44.068 1.00 45.73 100 LEU A C 1
ATOM 645 O O . LEU A 1 101 ? -60.989 57.839 44.191 1.00 44.96 100 LEU A O 1
ATOM 650 N N . ASP A 1 102 ? -58.844 57.685 44.807 1.00 47.64 101 ASP A N 1
ATOM 651 C CA . ASP A 1 102 ? -59.002 58.771 45.771 1.00 53.17 101 ASP A CA 1
ATOM 652 C C . ASP A 1 102 ? -58.202 60.004 45.368 1.00 50.15 101 ASP A C 1
ATOM 653 O O . ASP A 1 102 ? -57.881 60.841 46.212 1.00 49.97 101 ASP A O 1
ATOM 658 N N . TYR A 1 103 ? -57.882 60.136 44.084 1.00 47.61 102 TYR A N 1
ATOM 659 C CA . TYR A 1 103 ? -57.036 61.226 43.603 1.00 41.62 102 TYR A CA 1
ATOM 660 C C . TYR A 1 103 ? -57.418 61.520 42.163 1.00 45.16 102 TYR A C 1
ATOM 661 O O . TYR A 1 103 ? -56.725 61.116 41.222 1.00 42.92 102 TYR A O 1
ATOM 670 N N . PRO A 1 104 ? -58.530 62.228 41.952 1.00 46.22 103 PRO A N 1
ATOM 671 C CA . PRO A 1 104 ? -59.065 62.388 40.591 1.00 44.68 103 PRO A CA 1
ATOM 672 C C . PRO A 1 104 ? -58.078 63.066 39.656 1.00 46.44 103 PRO A C 1
ATOM 673 O O . PRO A 1 104 ? -57.428 64.048 40.014 1.00 49.87 103 PRO A O 1
ATOM 677 N N . PHE A 1 105 ? -57.983 62.535 38.436 1.00 46.17 104 PHE A N 1
ATOM 678 C CA . PHE A 1 105 ? -57.079 63.075 37.420 1.00 50.08 104 PHE A CA 1
ATOM 679 C C . PHE A 1 105 ? -57.756 64.258 36.719 1.00 52.82 104 PHE A C 1
ATOM 680 O O . PHE A 1 105 ? -57.987 64.268 35.506 1.00 51.51 104 PHE A O 1
ATOM 688 N N . VAL A 1 106 ? -58.081 65.274 37.522 1.00 48.54 105 VAL A N 1
ATOM 689 C CA . VAL A 1 106 ? -58.743 66.469 37.006 1.00 51.87 105 VAL A CA 1
ATOM 690 C C . VAL A 1 106 ? -57.696 67.458 36.511 1.00 54.66 105 VAL A C 1
ATOM 691 O O . VAL A 1 106 ? -56.491 67.252 36.687 1.00 57.40 105 VAL A O 1
ATOM 695 N N . GLU A 1 107 ? -58.160 68.524 35.870 1.00 57.75 106 GLU A N 1
ATOM 696 C CA . GLU A 1 107 ? -57.289 69.596 35.419 1.00 65.26 106 GLU A CA 1
ATOM 697 C C . GLU A 1 107 ? -56.598 70.262 36.608 1.00 63.91 106 GLU A C 1
ATOM 698 O O . GLU A 1 107 ? -57.103 70.249 37.732 1.00 66.91 106 GLU A O 1
ATOM 704 N N . LYS A 1 108 ? -55.418 70.829 36.356 1.00 65.05 107 LYS A N 1
ATOM 705 C CA . LYS A 1 108 ? -54.782 71.704 37.332 1.00 71.59 107 LYS A CA 1
ATOM 706 C C . LYS A 1 108 ? -55.636 72.953 37.547 1.00 78.64 107 LYS A C 1
ATOM 707 O O . LYS A 1 108 ? -56.505 73.291 36.736 1.00 79.45 107 LYS A O 1
ATOM 713 N N . THR A 1 109 ? -55.377 73.651 38.660 1.00 80.70 108 THR A N 1
ATOM 714 C CA . THR A 1 109 ? -56.112 74.887 38.932 1.00 84.15 108 THR A CA 1
ATOM 715 C C . THR A 1 109 ? -55.789 75.953 37.895 1.00 87.14 108 THR A C 1
ATOM 716 O O . THR A 1 109 ? -56.688 76.648 37.404 1.00 86.42 108 THR A O 1
ATOM 720 N N . ASN A 1 110 ? -54.509 76.092 37.548 1.00 86.93 109 ASN A N 1
ATOM 721 C CA . ASN A 1 110 ? -54.064 76.997 36.498 1.00 85.30 109 ASN A CA 1
ATOM 722 C C . ASN A 1 110 ? -53.061 76.262 35.622 1.00 84.48 109 ASN A C 1
ATOM 723 O O . ASN A 1 110 ? -52.022 75.803 36.111 1.00 85.42 109 ASN A O 1
ATOM 725 N N . GLY A 1 111 ? -53.385 76.125 34.344 1.00 80.32 110 GLY A N 1
ATOM 726 C CA . GLY A 1 111 ? -52.421 75.697 33.350 1.00 73.84 110 GLY A CA 1
ATOM 727 C C . GLY A 1 111 ? -52.492 74.222 33.011 1.00 67.04 110 GLY A C 1
ATOM 728 O O . GLY A 1 111 ? -53.469 73.521 33.285 1.00 68.31 110 GLY A O 1
ATOM 729 N N . GLY A 1 112 ? -51.413 73.752 32.385 1.00 63.99 111 GLY A N 1
ATOM 730 C CA . GLY A 1 112 ? -51.298 72.362 31.995 1.00 60.11 111 GLY A CA 1
ATOM 731 C C . GLY A 1 112 ? -52.123 72.025 30.766 1.00 62.82 111 GLY A C 1
ATOM 732 O O . GLY A 1 112 ? -52.747 72.874 30.123 1.00 64.23 111 GLY A O 1
ATOM 733 N N . ASP A 1 113 ? -52.111 70.740 30.432 1.00 59.40 112 ASP A N 1
ATOM 734 C CA . ASP A 1 113 ? -52.891 70.217 29.314 1.00 54.23 112 ASP A CA 1
ATOM 735 C C . ASP A 1 113 ? -54.283 69.908 29.852 1.00 49.82 112 ASP A C 1
ATOM 736 O O . ASP A 1 113 ? -54.498 68.883 30.503 1.00 52.83 112 ASP A O 1
ATOM 741 N N . ARG A 1 114 ? -55.230 70.806 29.596 1.00 50.30 113 ARG A N 1
ATOM 742 C CA . ARG A 1 114 ? -56.580 70.691 30.137 1.00 53.23 113 ARG A CA 1
ATOM 743 C C . ARG A 1 114 ? -57.483 69.769 29.325 1.00 54.29 113 ARG A C 1
ATOM 744 O O . ARG A 1 114 ? -58.681 69.687 29.623 1.00 63.02 113 ARG A O 1
ATOM 752 N N . ARG A 1 115 ? -56.953 69.081 28.317 1.00 51.97 114 ARG A N 1
ATOM 753 C CA . ARG A 1 115 ? -57.789 68.256 27.458 1.00 50.73 114 ARG A CA 1
ATOM 754 C C . ARG A 1 115 ? -58.246 67.000 28.184 1.00 49.84 114 ARG A C 1
ATOM 755 O O . ARG A 1 115 ? -57.548 66.467 29.051 1.00 50.02 114 ARG A O 1
ATOM 763 N N . ARG A 1 116 ? -59.433 66.523 27.799 1.00 45.29 115 ARG A N 1
ATOM 764 C CA . ARG A 1 116 ? -59.954 65.282 28.355 1.00 48.36 115 ARG A CA 1
ATOM 765 C C . ARG A 1 116 ? -59.021 64.116 28.076 1.00 47.31 115 ARG A C 1
ATOM 766 O O . ARG A 1 116 ? -58.853 63.231 28.926 1.00 45.40 115 ARG A O 1
ATOM 774 N N . PHE A 1 117 ? -58.411 64.089 26.886 1.00 44.22 116 PHE A N 1
ATOM 775 C CA . PHE A 1 117 ? -57.385 63.103 26.543 1.00 45.80 116 PHE A CA 1
ATOM 776 C C . PHE A 1 117 ? -56.072 63.852 26.393 1.00 43.76 116 PHE A C 1
ATOM 777 O O . PHE A 1 117 ? -55.713 64.269 25.283 1.00 47.28 116 PHE A O 1
ATOM 785 N N . PRO A 1 118 ? -55.335 64.077 27.473 1.00 45.97 117 PRO A N 1
ATOM 786 C CA . PRO A 1 118 ? -54.155 64.942 27.399 1.00 42.09 117 PRO A CA 1
ATOM 787 C C . PRO A 1 118 ? -52.927 64.188 26.905 1.00 36.51 117 PRO A C 1
ATOM 788 O O . PRO A 1 118 ? -52.922 62.967 26.739 1.00 36.65 117 PRO A O 1
ATOM 792 N N . GLY A 1 119 ? -51.863 64.948 26.700 1.00 41.41 118 GLY A N 1
ATOM 793 C CA . GLY A 1 119 ? -50.589 64.363 26.346 1.00 39.05 118 GLY A CA 1
ATOM 794 C C . GLY A 1 119 ? -49.882 63.763 27.544 1.00 39.86 118 GLY A C 1
ATOM 795 O O . GLY A 1 119 ? -50.221 64.030 28.700 1.00 34.69 118 GLY A O 1
ATOM 796 N N . HIS A 1 120 ? -48.861 62.950 27.243 1.00 35.47 119 HIS A N 1
ATOM 797 C CA . HIS A 1 120 ? -48.157 62.217 28.287 1.00 35.43 119 HIS A CA 1
ATOM 798 C C . HIS A 1 120 ? -47.589 63.143 29.360 1.00 39.99 119 HIS A C 1
ATOM 799 O O . HIS A 1 120 ? -47.501 62.747 30.530 1.00 38.34 119 HIS A O 1
ATOM 806 N N . GLU A 1 121 ? -47.198 64.368 28.990 1.00 41.28 120 GLU A N 1
ATOM 807 C CA . GLU A 1 121 ? -46.666 65.305 29.981 1.00 44.03 120 GLU A CA 1
ATOM 808 C C . GLU A 1 121 ? -47.664 65.547 31.102 1.00 42.11 120 GLU A C 1
ATOM 809 O O . GLU A 1 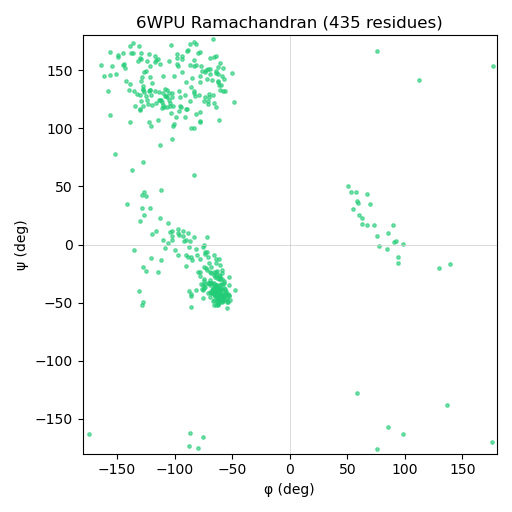121 ? -47.280 65.699 32.267 1.00 41.90 120 GLU A O 1
ATOM 815 N N . GLU A 1 122 ? -48.950 65.598 30.766 1.00 44.25 121 GLU A N 1
ATOM 816 C CA . GLU A 1 122 ? -49.966 65.845 31.777 1.00 45.14 121 GLU A CA 1
ATOM 817 C C . GLU A 1 122 ? -50.101 64.655 32.717 1.00 44.04 121 GLU A C 1
ATOM 818 O O . GLU A 1 122 ? -50.371 64.835 33.906 1.00 39.04 121 GLU A O 1
ATOM 824 N N . VAL A 1 123 ? -49.901 63.438 32.213 1.00 39.42 122 VAL A N 1
ATOM 825 C CA . VAL A 1 123 ? -49.978 62.272 33.083 1.00 36.45 122 VAL A CA 1
ATOM 826 C C . VAL A 1 123 ? -48.783 62.245 34.024 1.00 40.82 122 VAL A C 1
ATOM 827 O O . VAL A 1 123 ? -48.920 61.963 35.225 1.00 33.20 122 VAL A O 1
ATOM 831 N N . LEU A 1 124 ? -47.594 62.557 33.497 1.00 37.16 123 LEU A N 1
ATOM 832 C CA . LEU A 1 124 ? -46.408 62.598 34.340 1.00 36.70 123 LEU A CA 1
ATOM 833 C C . LEU A 1 124 ? -46.562 63.628 35.453 1.00 39.79 123 LEU A C 1
ATOM 834 O O . LEU A 1 124 ? -46.223 63.356 36.612 1.00 37.53 123 LEU A O 1
ATOM 839 N N . ASP A 1 125 ? -47.072 64.816 35.120 1.00 39.05 124 ASP A N 1
ATOM 840 C CA . ASP A 1 125 ? -47.284 65.831 36.140 1.00 41.60 124 ASP A CA 1
ATOM 841 C C . ASP A 1 125 ? -48.256 65.329 37.201 1.00 43.40 124 ASP A C 1
ATOM 842 O O . ASP A 1 125 ? -48.069 65.577 38.396 1.00 40.26 124 ASP A O 1
ATOM 847 N N . TYR A 1 126 ? -49.282 64.590 36.779 1.00 42.71 125 TYR A N 1
ATOM 848 C CA . TYR A 1 126 ? -50.224 64.001 37.721 1.00 39.51 125 TYR A CA 1
ATOM 849 C C . TYR A 1 126 ? -49.519 63.040 38.676 1.00 41.22 125 TYR A C 1
ATOM 850 O O . TYR A 1 126 ? -49.720 63.103 39.894 1.00 38.60 125 TYR A O 1
ATOM 859 N N . LEU A 1 127 ? -48.662 62.156 38.145 1.00 40.59 126 LEU A N 1
ATOM 860 C CA . LEU A 1 127 ? -47.940 61.228 39.015 1.00 38.77 126 LEU A CA 1
ATOM 861 C C . LEU A 1 127 ? -46.990 61.969 39.950 1.00 46.00 126 LEU A C 1
ATOM 862 O O . LEU A 1 127 ? -46.807 61.564 41.105 1.00 44.16 126 LEU A O 1
ATOM 867 N N . GLU A 1 128 ? -46.381 63.059 39.476 1.00 46.39 127 GLU A N 1
ATOM 868 C CA . GLU A 1 128 ? -45.492 63.829 40.341 1.00 42.66 127 GLU A CA 1
ATOM 869 C C . GLU A 1 128 ? -46.272 64.521 41.450 1.00 40.15 127 GLU A C 1
ATOM 870 O O . GLU A 1 128 ? -45.827 64.539 42.604 1.00 40.19 127 GLU A O 1
ATOM 876 N N . ARG A 1 129 ? -47.438 65.092 41.121 1.00 39.54 128 ARG A N 1
ATOM 877 C CA . ARG A 1 129 ? -48.298 65.663 42.152 1.00 43.40 128 ARG A CA 1
ATOM 878 C C . ARG A 1 129 ? -48.721 64.591 43.153 1.00 43.13 128 ARG A C 1
ATOM 879 O O . ARG A 1 129 ? -48.703 64.819 44.368 1.00 47.22 128 ARG A O 1
ATOM 887 N N . PHE A 1 130 ? -49.106 63.416 42.650 1.00 41.31 129 PHE A N 1
ATOM 888 C CA . PHE A 1 130 ? -49.413 62.279 43.506 1.00 37.06 129 PHE A CA 1
ATOM 889 C C . PHE A 1 130 ? -48.251 61.979 44.444 1.00 38.14 129 PHE A C 1
ATOM 890 O O . PHE A 1 130 ? -48.433 61.894 45.661 1.00 38.51 129 PHE A O 1
ATOM 898 N N . GLY A 1 131 ? -47.050 61.788 43.884 1.00 38.23 130 GLY A N 1
ATOM 899 C CA . GLY A 1 131 ? -45.893 61.461 44.704 1.00 36.58 130 GLY A CA 1
ATOM 900 C C . GLY A 1 131 ? -45.609 62.488 45.791 1.00 43.86 130 GLY A C 1
ATOM 901 O O . GLY A 1 131 ? -45.144 62.133 46.876 1.00 42.84 130 GLY A O 1
ATOM 902 N N . ARG A 1 132 ? -45.885 63.768 45.521 1.00 45.53 131 ARG A N 1
ATOM 903 C CA . ARG A 1 132 ? -45.760 64.791 46.552 1.00 47.75 131 ARG A CA 1
ATOM 904 C C . ARG A 1 132 ? -46.921 64.724 47.533 1.00 45.68 131 ARG A C 1
ATOM 905 O O . ARG A 1 132 ? -46.716 64.768 48.751 1.00 43.89 131 ARG A O 1
ATOM 913 N N . GLU A 1 133 ? -48.148 64.613 47.022 1.00 44.44 132 GLU A N 1
ATOM 914 C CA . GLU A 1 133 ? -49.317 64.710 47.894 1.00 43.80 132 GLU A CA 1
ATOM 915 C C . GLU A 1 133 ? -49.290 63.645 48.983 1.00 47.13 132 GLU A C 1
ATOM 916 O O . GLU A 1 133 ? -49.670 63.907 50.132 1.00 45.65 132 GLU A O 1
ATOM 922 N N . PHE A 1 134 ? -48.836 62.441 48.648 1.00 42.63 133 PHE A N 1
ATOM 923 C CA . PHE A 1 134 ? -48.873 61.328 49.584 1.00 40.96 133 PHE A CA 1
ATOM 924 C C . PHE A 1 134 ? -47.496 60.997 50.148 1.00 39.56 133 PHE A C 1
ATOM 925 O O . PHE A 1 134 ? -47.300 59.913 50.710 1.00 42.48 133 PHE A O 1
ATOM 933 N N . GLY A 1 135 ? -46.550 61.935 50.043 1.00 44.44 134 GLY A N 1
ATOM 934 C CA . GLY A 1 135 ? -45.252 61.813 50.685 1.00 42.30 134 GLY A CA 1
ATOM 935 C C . GLY A 1 135 ? -44.417 60.648 50.213 1.00 43.25 134 GLY A C 1
ATOM 936 O O . GLY A 1 135 ? -43.531 60.198 50.945 1.00 39.70 134 GLY A O 1
ATOM 937 N N . VAL A 1 136 ? -44.674 60.142 49.009 1.00 43.89 135 VAL A N 1
ATOM 938 C CA . VAL A 1 136 ? -43.944 58.986 48.493 1.00 40.27 135 VAL A CA 1
ATOM 939 C C . VAL A 1 136 ? -42.646 59.395 47.803 1.00 44.12 135 VAL A C 1
ATOM 940 O O . VAL A 1 136 ? -41.608 58.762 48.015 1.00 40.31 135 VAL A O 1
ATOM 944 N N . SER A 1 137 ? -42.688 60.445 46.974 1.00 44.01 136 SER A N 1
ATOM 945 C CA . SER A 1 137 ? -41.538 60.813 46.143 1.00 47.97 136 SER A CA 1
ATOM 946 C C . SER A 1 137 ? -40.273 61.006 46.971 1.00 45.51 136 SER A C 1
ATOM 947 O O . SER A 1 137 ? -39.191 60.525 46.609 1.00 44.27 136 SER A O 1
ATOM 950 N N . ARG A 1 138 ? -40.393 61.723 48.085 1.00 39.10 137 ARG A N 1
ATOM 951 C CA . ARG A 1 138 ? -39.227 62.073 48.879 1.00 39.44 137 ARG A CA 1
ATOM 952 C C . ARG A 1 138 ? -38.536 60.848 49.470 1.00 45.13 137 ARG A C 1
ATOM 953 O O . ARG A 1 138 ? -37.389 60.956 49.917 1.00 44.53 137 ARG A O 1
ATOM 961 N N . GLU A 1 139 ? -39.197 59.689 49.485 1.00 38.42 138 GLU A N 1
ATOM 962 C CA . GLU A 1 139 ? -38.613 58.485 50.062 1.00 39.52 138 GLU A CA 1
ATOM 963 C C . GLU A 1 139 ? -38.020 57.537 49.020 1.00 43.96 138 GLU A C 1
ATOM 964 O O . GLU A 1 139 ? -37.408 56.531 49.397 1.00 42.78 138 GLU A O 1
ATOM 970 N N . VAL A 1 140 ? -38.175 57.826 47.726 1.00 37.83 139 VAL A N 1
ATOM 971 C CA . VAL A 1 140 ? -37.717 56.890 46.706 1.00 34.48 139 VAL A CA 1
ATOM 972 C C . VAL A 1 140 ? -36.194 56.943 46.632 1.00 39.29 139 VAL A C 1
ATOM 973 O O . VAL A 1 140 ? -35.602 58.021 46.516 1.00 35.69 139 VAL A O 1
ATOM 977 N N . GLY A 1 141 ? -35.547 55.783 46.741 1.00 36.62 140 GLY A N 1
ATOM 978 C CA . GLY A 1 141 ? -34.113 55.713 46.508 1.00 36.56 140 GLY A CA 1
ATOM 979 C C . GLY A 1 141 ? -33.804 55.723 45.014 1.00 36.89 140 GLY A C 1
ATOM 980 O O . GLY A 1 141 ? -34.014 54.720 44.333 1.00 33.36 140 GLY A O 1
ATOM 981 N N . MET A 1 142 ? -33.300 56.846 44.498 1.00 31.57 141 MET A N 1
ATOM 982 C CA . MET A 1 142 ? -33.105 57.036 43.066 1.00 33.42 141 MET A CA 1
ATOM 983 C C . MET A 1 142 ? -31.789 56.430 42.597 1.00 39.72 141 MET A C 1
ATOM 984 O O . MET A 1 142 ? -30.823 56.338 43.354 1.00 36.37 141 MET A O 1
ATOM 989 N N . GLU A 1 143 ? -31.748 56.054 41.312 1.00 36.01 142 GLU A N 1
ATOM 990 C CA . GLU A 1 143 ? -30.528 55.533 40.691 1.00 42.15 142 GLU A CA 1
ATOM 991 C C . GLU A 1 143 ? -30.028 54.291 41.420 1.00 38.05 142 GLU A C 1
ATOM 992 O O . GLU A 1 143 ? -28.828 54.070 41.572 1.00 36.59 142 GLU A O 1
ATOM 998 N N . LYS A 1 144 ? -30.966 53.470 41.871 1.00 34.82 143 LYS A N 1
ATOM 999 C CA . LYS A 1 144 ? -30.669 52.225 42.565 1.00 39.69 143 LYS A CA 1
ATOM 1000 C C . LYS A 1 144 ? -31.342 51.127 41.772 1.00 36.74 143 LYS A C 1
ATOM 1001 O O . LYS A 1 144 ? -32.567 50.976 41.841 1.00 37.66 143 LYS A O 1
ATOM 1007 N N . GLU A 1 145 ? -30.557 50.358 41.031 1.00 32.67 144 GLU A N 1
ATOM 1008 C CA . GLU A 1 145 ? -31.102 49.299 40.196 1.00 31.72 144 GLU A CA 1
ATOM 1009 C C . GLU A 1 145 ? -31.039 47.974 40.943 1.00 31.92 144 GLU A C 1
ATOM 1010 O O . GLU A 1 145 ? -29.952 47.511 41.311 1.00 31.23 144 GLU A O 1
ATOM 1016 N N . VAL A 1 146 ? -32.199 47.366 41.166 1.00 31.96 145 VAL A N 1
ATOM 1017 C CA . VAL A 1 146 ? -32.235 46.061 41.813 1.00 31.13 145 VAL A CA 1
ATOM 1018 C C . VAL A 1 146 ? -31.697 45.032 40.833 1.00 36.98 145 VAL A C 1
ATOM 1019 O O . VAL A 1 146 ? -32.223 44.888 39.724 1.00 34.98 145 VAL A O 1
ATOM 1023 N N . VAL A 1 147 ? -30.630 44.331 41.220 1.00 37.33 146 VAL A N 1
ATOM 1024 C CA . VAL A 1 147 ? -30.013 43.337 40.341 1.00 32.88 146 VAL A CA 1
ATOM 1025 C C . VAL A 1 147 ? -30.198 41.927 40.847 1.00 34.31 146 VAL A C 1
ATOM 1026 O O . VAL A 1 147 ? -29.977 40.983 40.080 1.00 34.04 146 VAL A O 1
ATOM 1030 N N . ARG A 1 148 ? -30.618 41.744 42.098 1.00 33.28 147 ARG A N 1
ATOM 1031 C CA . ARG A 1 148 ? -30.754 40.402 42.639 1.00 38.03 147 ARG A CA 1
ATOM 1032 C C . ARG A 1 148 ? -31.729 40.423 43.807 1.00 42.26 147 ARG A C 1
ATOM 1033 O O . ARG A 1 148 ? -31.623 41.279 44.686 1.00 40.77 147 ARG A O 1
ATOM 1041 N N . VAL A 1 149 ? -32.679 39.488 43.801 1.00 40.36 148 VAL A N 1
ATOM 1042 C CA . VAL A 1 149 ? -33.652 39.311 44.871 1.00 36.65 148 VAL A CA 1
ATOM 1043 C C . VAL A 1 149 ? -33.651 37.836 45.242 1.00 43.28 148 VAL A C 1
ATOM 1044 O O . VAL A 1 149 ? -33.993 36.987 44.408 1.00 43.96 148 VAL A O 1
ATOM 1048 N N . ASP A 1 150 ? -33.255 37.528 46.482 1.00 39.97 149 ASP A N 1
ATOM 1049 C CA . ASP A 1 150 ? -33.073 36.153 46.932 1.00 46.06 149 ASP A CA 1
ATOM 1050 C C . ASP A 1 150 ? -33.807 35.915 48.241 1.00 44.87 149 ASP A C 1
ATOM 1051 O O . ASP A 1 150 ? -33.806 36.768 49.135 1.00 44.62 149 ASP A O 1
ATOM 1056 N N . MET A 1 151 ? -34.404 34.735 48.351 1.00 40.08 150 MET A N 1
ATOM 1057 C CA . MET A 1 151 ? -35.049 34.313 49.584 1.00 51.12 150 MET A CA 1
ATOM 1058 C C . MET A 1 151 ? -33.999 33.747 50.523 1.00 56.14 150 MET A C 1
ATOM 1059 O O . MET A 1 151 ? -33.162 32.939 50.115 1.00 60.09 150 MET A O 1
ATOM 1064 N N . GLU A 1 152 ? -34.032 34.181 51.773 1.00 60.36 151 GLU A N 1
ATOM 1065 C CA . GLU A 1 152 ? -33.109 33.691 52.779 1.00 64.50 151 GLU A CA 1
ATOM 1066 C C . GLU A 1 152 ? -33.772 32.586 53.584 1.00 65.85 151 GLU A C 1
ATOM 1067 O O . GLU A 1 152 ? -34.999 32.522 53.688 1.00 61.99 151 GLU A O 1
ATOM 1073 N N . GLN A 1 153 ? -32.945 31.697 54.136 1.00 74.97 152 GLN A N 1
ATOM 1074 C CA . GLN A 1 153 ? -33.452 30.651 55.017 1.00 77.07 152 GLN A CA 1
ATOM 1075 C C . GLN A 1 153 ? -34.102 31.295 56.235 1.00 73.25 152 GLN A C 1
ATOM 1076 O O . GLN A 1 153 ? -33.413 31.833 57.106 1.00 80.07 152 GLN A O 1
ATOM 1078 N N . GLY A 1 154 ? -35.426 31.256 56.291 1.00 64.89 153 GLY A N 1
ATOM 1079 C CA . GLY A 1 154 ? -36.172 31.951 57.315 1.00 60.70 153 GLY A CA 1
ATOM 1080 C C . GLY A 1 154 ? -37.408 32.597 56.731 1.00 65.23 153 GLY A C 1
ATOM 1081 O O . GLY A 1 154 ? -38.337 32.967 57.455 1.00 67.40 153 GLY A O 1
ATOM 1082 N N . GLY A 1 155 ? -37.432 32.723 55.406 1.00 66.23 154 GLY A N 1
ATOM 1083 C CA . GLY A 1 155 ? -38.532 33.356 54.714 1.00 59.90 154 GLY A CA 1
ATOM 1084 C C . GLY A 1 155 ? -38.354 34.835 54.461 1.00 52.27 154 GLY A C 1
ATOM 1085 O O . GLY A 1 155 ? -39.279 35.476 53.945 1.00 55.47 154 GLY A O 1
ATOM 1086 N N . LYS A 1 156 ? -37.214 35.406 54.827 1.00 46.64 155 LYS A N 1
ATOM 1087 C CA . LYS A 1 156 ? -36.945 36.800 54.516 1.00 53.77 155 LYS A CA 1
ATOM 1088 C C . LYS A 1 156 ? -36.290 36.921 53.136 1.00 53.56 155 LYS A C 1
ATOM 1089 O O . LYS A 1 156 ? -35.843 35.939 52.535 1.00 57.14 155 LYS A O 1
ATOM 1095 N N . TRP A 1 157 ? -36.237 38.147 52.628 1.00 34.72 156 TRP A N 1
ATOM 1096 C CA . TRP A 1 157 ? -35.708 38.409 51.302 1.00 37.14 156 TRP A CA 1
ATOM 1097 C C . TRP A 1 157 ? -34.548 39.382 51.405 1.00 40.20 156 TRP A C 1
ATOM 1098 O O . TRP A 1 157 ? -34.560 40.285 52.246 1.00 43.06 156 TRP A O 1
ATOM 1109 N N . THR A 1 158 ? -33.550 39.191 50.552 1.00 31.58 157 THR A N 1
ATOM 1110 C CA . THR A 1 158 ? -32.461 40.138 50.391 1.00 37.99 157 THR A CA 1
ATOM 1111 C C . THR A 1 158 ? -32.579 40.762 49.011 1.00 40.37 157 THR A C 1
ATOM 1112 O O . THR A 1 158 ? -32.652 40.044 48.010 1.00 36.38 157 THR A O 1
ATOM 1116 N N . VAL A 1 159 ? -32.634 42.088 48.973 1.00 34.14 158 VAL A N 1
ATOM 1117 C CA . VAL A 1 159 ? -32.607 42.851 47.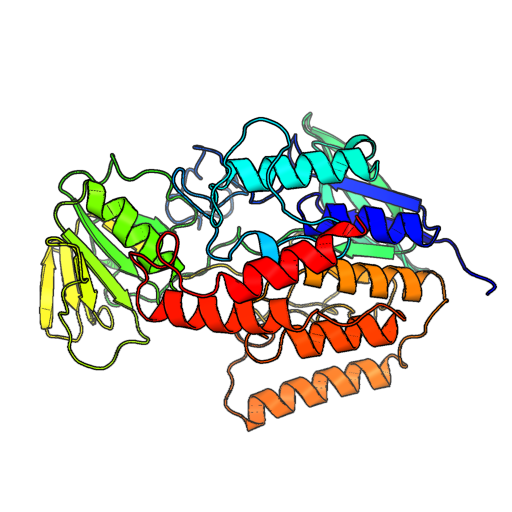737 1.00 38.62 158 VAL A CA 1
ATOM 1118 C C . VAL A 1 159 ? -31.222 43.460 47.591 1.00 41.77 158 VAL A C 1
ATOM 1119 O O . VAL A 1 159 ? -30.771 44.216 48.458 1.00 38.65 158 VAL A O 1
ATOM 1123 N N . LYS A 1 160 ? -30.547 43.133 46.496 1.00 33.66 159 LYS A N 1
ATOM 1124 C CA . LYS A 1 160 ? -29.239 43.676 46.179 1.00 31.49 159 LYS A CA 1
ATOM 1125 C C . LYS A 1 160 ? -29.393 44.644 45.014 1.00 36.78 159 LYS A C 1
ATOM 1126 O O . LYS A 1 160 ? -30.084 44.334 44.041 1.00 36.72 159 LYS A O 1
ATOM 1132 N N . TRP A 1 161 ? -28.775 45.819 45.121 1.00 36.53 160 TRP A N 1
ATOM 1133 C CA . TRP A 1 161 ? -28.951 46.883 44.144 1.00 36.59 160 TRP A CA 1
ATOM 1134 C C . TRP A 1 161 ? -27.591 47.430 43.731 1.00 33.25 160 TRP A C 1
ATOM 1135 O O . TRP A 1 161 ? -26.600 47.281 44.447 1.00 33.75 160 TRP A O 1
ATOM 1146 N N . LYS A 1 162 ? -27.555 48.059 42.552 1.00 34.69 161 LYS A N 1
ATOM 1147 C CA . LYS A 1 162 ? -26.364 48.707 42.014 1.00 37.07 161 LYS A CA 1
ATOM 1148 C C . LYS A 1 162 ? -26.658 50.191 41.820 1.00 36.59 161 LYS A C 1
ATOM 1149 O O . LYS A 1 162 ? -27.748 50.562 41.372 1.00 38.67 161 LYS A O 1
ATOM 1151 N N . GLY A 1 163 ? -25.690 51.043 42.160 1.00 32.82 162 GLY A N 1
ATOM 1152 C CA . GLY A 1 163 ? -25.840 52.476 42.043 1.00 40.78 162 GLY A CA 1
ATOM 1153 C C . GLY A 1 163 ? -25.113 53.051 40.829 1.00 49.83 162 GLY A C 1
ATOM 1154 O O . GLY A 1 163 ? -24.334 52.377 40.157 1.00 45.04 162 GLY A O 1
ATOM 1155 N N . LYS A 1 164 ? -25.372 54.344 40.580 1.00 63.94 163 LYS A N 1
ATOM 1156 C CA . LYS A 1 164 ? -24.879 55.009 39.370 1.00 68.55 163 LYS A CA 1
ATOM 1157 C C . LYS A 1 164 ? -23.367 54.909 39.241 1.00 73.64 163 LYS A C 1
ATOM 1158 O O . LYS A 1 164 ? -22.839 54.644 38.155 1.00 80.79 163 LYS A O 1
ATOM 1160 N N . ASP A 1 165 ? -22.660 55.114 40.343 1.00 76.20 164 ASP A N 1
ATOM 1161 C CA . ASP A 1 165 ? -21.211 55.222 40.374 1.00 80.05 164 ASP A CA 1
ATOM 1162 C C . ASP A 1 165 ? -20.503 53.890 40.214 1.00 74.52 164 ASP A C 1
ATOM 1163 O O . ASP A 1 165 ? -19.270 53.862 40.234 1.00 76.87 164 ASP A O 1
ATOM 1168 N N . GLY A 1 166 ? -21.237 52.794 40.072 1.00 71.77 165 GLY A N 1
ATOM 1169 C CA . GLY A 1 166 ? -20.639 51.489 40.236 1.00 73.59 165 GLY A CA 1
ATOM 1170 C C . GLY A 1 166 ? -20.577 51.004 41.666 1.00 73.16 165 GLY A C 1
ATOM 1171 O O . GLY A 1 166 ? -19.901 50.005 41.936 1.00 80.88 165 GLY A O 1
ATOM 1172 N N . GLY A 1 167 ? -21.231 51.696 42.596 1.00 53.50 166 GLY A N 1
ATOM 1173 C CA . GLY A 1 167 ? -21.443 51.183 43.926 1.00 55.77 166 GLY A CA 1
ATOM 1174 C C . GLY A 1 167 ? -22.708 50.350 43.998 1.00 45.83 166 GLY A C 1
ATOM 1175 O O . GLY A 1 167 ? -23.364 50.059 42.999 1.00 42.60 166 GLY A O 1
ATOM 1176 N N . GLY A 1 168 ? -23.045 49.955 45.214 1.00 40.15 167 GLY A N 1
ATOM 1177 C CA . GLY A 1 168 ? -24.288 49.261 45.443 1.00 33.48 167 GLY A CA 1
ATOM 1178 C C . GLY A 1 168 ? -24.370 48.837 46.890 1.00 34.14 167 GLY A C 1
ATOM 1179 O O . GLY A 1 168 ? -23.556 49.248 47.717 1.00 35.01 167 GLY A O 1
ATOM 1180 N N . GLY A 1 169 ? -25.368 48.014 47.168 1.00 31.84 168 GLY A N 1
ATOM 1181 C CA . GLY A 1 169 ? -25.540 47.485 48.502 1.00 36.10 168 GLY A CA 1
ATOM 1182 C C . GLY A 1 169 ? -26.658 46.471 48.513 1.00 39.37 168 GLY A C 1
ATOM 1183 O O . GLY A 1 169 ? -27.080 45.983 47.463 1.00 34.51 168 GLY A O 1
ATOM 1184 N N . GLU A 1 170 ? -27.145 46.172 49.716 1.00 35.39 169 GLU A N 1
ATOM 1185 C CA . GLU A 1 170 ? -28.232 45.218 49.876 1.00 36.56 169 GLU A CA 1
ATOM 1186 C C . GLU A 1 170 ? -28.962 45.483 51.186 1.00 40.41 169 GLU A C 1
ATOM 1187 O O . GLU A 1 170 ? -28.472 46.203 52.066 1.00 36.78 169 GLU A O 1
ATOM 1193 N N . GLU A 1 171 ? -30.144 44.883 51.303 1.00 36.89 170 GLU A N 1
ATOM 1194 C CA . GLU A 1 171 ? -30.983 45.098 52.472 1.00 38.56 170 GLU A CA 1
ATOM 1195 C C . GLU A 1 171 ? -31.923 43.912 52.619 1.00 40.13 170 GLU A C 1
ATOM 1196 O O . GLU A 1 171 ? -32.355 43.321 51.625 1.00 40.46 170 GLU A O 1
ATOM 1202 N N . GLY A 1 172 ? -32.221 43.561 53.869 1.00 32.09 171 GLY A N 1
ATOM 1203 C CA . GLY A 1 172 ? -33.134 42.472 54.156 1.00 34.28 171 GLY A CA 1
ATOM 1204 C C . GLY A 1 172 ? -34.555 42.971 54.354 1.00 33.27 171 GLY A C 1
ATOM 1205 O O . GLY A 1 172 ? -34.778 44.089 54.804 1.00 37.90 171 GLY A O 1
ATOM 1206 N N . PHE A 1 173 ? -35.525 42.131 53.987 1.00 36.85 172 PHE A N 1
ATOM 1207 C CA . PHE A 1 173 ? -36.930 42.521 53.990 1.00 35.91 172 PHE A CA 1
ATOM 1208 C C . PHE A 1 173 ? -37.808 41.363 54.437 1.00 35.44 172 PHE A C 1
ATOM 1209 O O . PHE A 1 173 ? -37.473 40.190 54.247 1.00 40.58 172 PHE A O 1
ATOM 1217 N N . ASP A 1 174 ? -38.955 41.714 55.020 1.00 32.94 173 ASP A N 1
ATOM 1218 C CA . ASP A 1 174 ? -40.002 40.721 55.250 1.00 32.40 173 ASP A CA 1
ATOM 1219 C C . ASP A 1 174 ? -40.728 40.354 53.961 1.00 37.32 173 ASP A C 1
ATOM 1220 O O . ASP A 1 174 ? -41.223 39.226 53.828 1.00 37.49 173 ASP A O 1
ATOM 1225 N N . ALA A 1 175 ? -40.841 41.298 53.028 1.00 33.18 174 ALA A N 1
ATOM 1226 C CA . ALA A 1 175 ? -41.659 41.094 51.841 1.00 32.77 174 ALA A CA 1
ATOM 1227 C C . ALA A 1 175 ? -41.126 41.974 50.726 1.00 32.27 174 ALA A C 1
ATOM 1228 O O . ALA A 1 175 ? -40.497 43.008 50.966 1.00 33.54 174 ALA A O 1
ATOM 1230 N N . VAL A 1 176 ? -41.376 41.543 49.495 1.00 32.60 175 VAL A N 1
ATOM 1231 C CA . VAL A 1 176 ? -40.945 42.260 48.302 1.00 28.92 175 VAL A CA 1
ATOM 1232 C C . VAL A 1 176 ? -42.149 42.404 47.381 1.00 33.44 175 VAL A C 1
ATOM 1233 O O . VAL A 1 176 ? -42.820 41.409 47.082 1.00 33.73 175 VAL A O 1
ATOM 1237 N N . VAL A 1 177 ? -42.427 43.630 46.935 1.00 30.37 176 VAL A N 1
ATOM 1238 C CA . VAL A 1 177 ? -43.460 43.878 45.936 1.00 28.41 176 VAL A CA 1
ATOM 1239 C C . VAL A 1 177 ? -42.779 44.295 44.636 1.00 27.15 176 VAL A C 1
ATOM 1240 O O . VAL A 1 177 ? -42.087 45.321 44.591 1.00 36.47 176 VAL A O 1
ATOM 1244 N N . VAL A 1 178 ? -42.996 43.524 43.577 1.00 27.21 177 VAL A N 1
ATOM 1245 C CA . VAL A 1 178 ? -42.356 43.776 42.282 1.00 28.24 177 VAL A CA 1
ATOM 1246 C C . VAL A 1 178 ? -43.255 44.690 41.457 1.00 31.60 177 VAL A C 1
ATOM 1247 O O . VAL A 1 178 ? -44.387 44.322 41.121 1.00 28.98 177 VAL A O 1
ATOM 1251 N N . CYS A 1 179 ? -42.754 45.890 41.138 1.00 27.54 178 CYS A N 1
ATOM 1252 C CA . CYS A 1 179 ? -43.510 46.915 40.413 1.00 28.90 178 CYS A CA 1
ATOM 1253 C C . CYS A 1 179 ? -42.716 47.432 39.212 1.00 29.98 178 CYS A C 1
ATOM 1254 O O . CYS A 1 179 ? -42.655 48.642 38.960 1.00 30.47 178 CYS A O 1
ATOM 1257 N N . ASN A 1 180 ? -42.079 46.537 38.464 1.00 27.46 179 ASN A N 1
ATOM 1258 C CA . ASN A 1 180 ? -41.060 46.963 37.514 1.00 29.07 179 ASN A CA 1
ATOM 1259 C C . ASN A 1 180 ? -41.609 47.223 36.115 1.00 27.94 179 ASN A C 1
ATOM 1260 O O . ASN A 1 180 ? -40.827 47.567 35.217 1.00 29.00 179 ASN A O 1
ATOM 1265 N N . GLY A 1 181 ? -42.919 47.096 35.912 1.00 27.94 180 GLY A N 1
ATOM 1266 C CA . GLY A 1 181 ? -43.527 47.314 34.609 1.00 33.08 180 GLY A CA 1
ATOM 1267 C C . GLY A 1 181 ? -43.300 46.165 33.637 1.00 33.86 180 GLY A C 1
ATOM 1268 O O . GLY A 1 181 ? -42.484 45.269 33.886 1.00 33.01 180 GLY A O 1
ATOM 1269 N N . HIS A 1 182 ? -44.047 46.165 32.527 1.00 27.60 181 HIS A N 1
ATOM 1270 C CA . HIS A 1 182 ? -43.905 45.139 31.499 1.00 31.30 181 HIS A CA 1
ATOM 1271 C C . HIS A 1 182 ? -44.043 45.728 30.099 1.00 30.15 181 HIS A C 1
ATOM 1272 O O . HIS A 1 182 ? -44.545 45.056 29.188 1.00 31.78 181 HIS A O 1
ATOM 1279 N N . TYR A 1 183 ? -43.574 46.953 29.889 1.00 32.52 182 TYR A N 1
ATOM 1280 C CA . TYR A 1 183 ? -43.645 47.574 28.566 1.00 38.43 182 TYR A CA 1
ATOM 1281 C C . TYR A 1 183 ? -42.273 48.062 28.112 1.00 33.59 182 TYR A C 1
ATOM 1282 O O . TYR A 1 183 ? -42.124 49.159 27.563 1.00 31.67 182 TYR A O 1
ATOM 1291 N N . THR A 1 184 ? -41.255 47.233 28.298 1.00 31.02 183 THR A N 1
ATOM 1292 C CA . THR A 1 184 ? -39.887 47.599 27.941 1.00 30.64 183 THR A CA 1
ATOM 1293 C C . THR A 1 184 ? -39.175 46.531 27.120 1.00 31.62 183 THR A C 1
ATOM 1294 O O . THR A 1 184 ? -38.449 46.870 26.187 1.00 33.57 183 THR A O 1
ATOM 1298 N N . GLU A 1 185 ? -39.355 45.253 27.447 1.00 34.07 184 GLU A N 1
ATOM 1299 C CA . GLU A 1 185 ? -38.727 44.180 26.696 1.00 30.75 184 GLU A CA 1
ATOM 1300 C C . GLU A 1 185 ? -39.648 43.761 25.553 1.00 34.42 184 GLU A C 1
ATOM 1301 O O . GLU A 1 185 ? -40.756 43.269 25.814 1.00 33.70 184 GLU A O 1
ATOM 1307 N N . PRO A 1 186 ? -39.237 43.920 24.291 1.00 35.33 185 PRO A N 1
ATOM 1308 C CA . PRO A 1 186 ? -40.158 43.726 23.159 1.00 30.90 185 PRO A CA 1
ATOM 1309 C C . PRO A 1 186 ? -40.432 42.272 22.823 1.00 33.33 185 PRO A C 1
ATOM 1310 O O . PRO A 1 186 ? -39.608 41.381 23.044 1.00 36.46 185 PRO A O 1
ATOM 1314 N N . ARG A 1 187 ? -41.607 42.046 22.240 1.00 35.79 186 ARG A N 1
ATOM 1315 C CA . ARG A 1 187 ? -41.860 40.832 21.487 1.00 39.91 186 ARG A CA 1
ATOM 1316 C C . ARG A 1 187 ? -42.128 41.213 20.034 1.00 36.54 186 ARG A C 1
ATOM 1317 O O . ARG A 1 187 ? -42.448 42.365 19.721 1.00 31.81 186 ARG A O 1
ATOM 1325 N N . PHE A 1 188 ? -42.017 40.230 19.147 1.00 40.67 187 PHE A N 1
ATOM 1326 C CA . PHE A 1 188 ? -41.886 40.505 17.719 1.00 43.51 187 PHE A CA 1
ATOM 1327 C C . PHE A 1 188 ? -42.860 39.694 16.886 1.00 42.20 187 PHE A C 1
ATOM 1328 O O . PHE A 1 188 ? -43.382 38.669 17.320 1.00 47.94 187 PHE A O 1
ATOM 1336 N N . ALA A 1 189 ? -43.080 40.166 15.664 1.00 44.63 188 ALA A N 1
ATOM 1337 C CA . ALA A 1 189 ? -43.859 39.435 14.683 1.00 42.03 188 ALA A CA 1
ATOM 1338 C C . ALA A 1 189 ? -42.952 38.469 13.926 1.00 45.24 188 ALA A C 1
ATOM 1339 O O . ALA A 1 189 ? -41.737 38.663 13.847 1.00 45.25 188 ALA A O 1
ATOM 1341 N N . GLU A 1 190 ? -43.547 37.404 13.399 1.00 46.20 189 GLU A N 1
ATOM 1342 C CA . GLU A 1 190 ? -42.850 36.467 12.529 1.00 49.26 189 GLU A CA 1
ATOM 1343 C C . GLU A 1 190 ? -43.200 36.842 11.098 1.00 44.58 189 GLU A C 1
ATOM 1344 O O . GLU A 1 190 ? -44.343 36.661 10.673 1.00 51.59 189 GLU A O 1
ATOM 1350 N N . ILE A 1 191 ? -42.231 37.375 10.367 1.00 44.26 190 ILE A N 1
ATOM 1351 C CA . ILE A 1 191 ? -42.448 37.915 9.027 1.00 44.78 190 ILE A CA 1
ATOM 135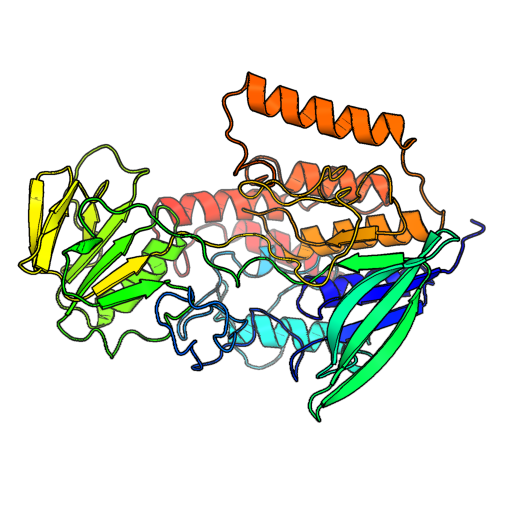2 C C . ILE A 1 191 ? -41.848 36.947 8.013 1.00 46.91 190 ILE A C 1
ATOM 1353 O O . ILE A 1 191 ? -40.626 36.734 8.017 1.00 43.99 190 ILE A O 1
ATOM 1358 N N . PRO A 1 192 ? -42.651 36.370 7.120 1.00 48.04 191 PRO A N 1
ATOM 1359 C CA . PRO A 1 192 ? -42.102 35.485 6.080 1.00 52.65 191 PRO A CA 1
ATOM 1360 C C . PRO A 1 192 ? -41.109 36.215 5.183 1.00 53.29 191 PRO A C 1
ATOM 1361 O O . PRO A 1 192 ? -41.373 37.319 4.707 1.00 47.02 191 PRO A O 1
ATOM 1365 N N . GLY A 1 193 ? -39.963 35.575 4.945 1.00 56.23 192 GLY A N 1
ATOM 1366 C CA . GLY A 1 193 ? -38.950 36.110 4.056 1.00 52.03 192 GLY A CA 1
ATOM 1367 C C . GLY A 1 193 ? -38.124 37.247 4.615 1.00 52.65 192 GLY A C 1
ATOM 1368 O O . GLY A 1 193 ? -37.333 37.838 3.877 1.00 50.97 192 GLY A O 1
ATOM 1369 N N . ILE A 1 194 ? -38.270 37.572 5.900 1.00 47.23 193 ILE A N 1
ATOM 1370 C CA . ILE A 1 194 ? -37.636 38.769 6.438 1.00 46.43 193 ILE A CA 1
ATOM 1371 C C . ILE A 1 194 ? -36.113 38.687 6.373 1.00 50.57 193 ILE A C 1
ATOM 1372 O O . ILE A 1 194 ? -35.442 39.722 6.325 1.00 48.17 193 ILE A O 1
ATOM 1377 N N . ASP A 1 195 ? -35.548 37.478 6.330 1.00 53.50 194 ASP A N 1
ATOM 1378 C CA . ASP A 1 195 ? -34.096 37.329 6.351 1.00 54.39 194 ASP A CA 1
ATOM 1379 C C . ASP A 1 195 ? -33.423 37.829 5.077 1.00 54.45 194 ASP A C 1
ATOM 1380 O O . ASP A 1 195 ? -32.218 38.091 5.100 1.00 55.92 194 ASP A O 1
ATOM 1385 N N . VAL A 1 196 ? -34.153 37.959 3.969 1.00 53.07 195 VAL A N 1
ATOM 1386 C CA . VAL A 1 196 ? -33.598 38.519 2.741 1.00 50.64 195 VAL A CA 1
ATOM 1387 C C . VAL A 1 196 ? -34.091 39.934 2.466 1.00 49.16 195 VAL A C 1
ATOM 1388 O O . VAL A 1 196 ? -33.722 40.517 1.433 1.00 49.54 195 VAL A O 1
ATOM 1392 N N . TRP A 1 197 ? -34.905 40.504 3.339 1.00 42.67 196 TRP A N 1
ATOM 1393 C CA . TRP A 1 197 ? -35.443 41.826 3.057 1.00 43.76 196 TRP A CA 1
ATOM 1394 C C . TRP A 1 197 ? -34.413 42.887 3.436 1.00 42.87 196 TRP A C 1
ATOM 1395 O O . TRP A 1 197 ? -33.898 42.857 4.550 1.00 39.09 196 TRP A O 1
ATOM 1406 N N . PRO A 1 198 ? -34.074 43.814 2.537 1.00 44.42 197 PRO A N 1
ATOM 1407 C CA . PRO A 1 198 ? -32.918 44.701 2.763 1.00 43.32 197 PRO A CA 1
ATOM 1408 C C . PRO A 1 198 ? -33.163 45.995 3.531 1.00 43.43 197 PRO A C 1
ATOM 1409 O O . PRO A 1 198 ? -32.197 46.724 3.782 1.00 42.88 197 PRO A O 1
ATOM 1413 N N . GLY A 1 199 ? -34.385 46.311 3.929 1.00 38.64 198 GLY A N 1
ATOM 1414 C CA . GLY A 1 199 ? -34.693 47.616 4.477 1.00 34.93 198 GLY A CA 1
ATOM 1415 C C . GLY A 1 199 ? -34.459 47.735 5.975 1.00 34.53 198 GLY A C 1
ATOM 1416 O O . GLY A 1 199 ? -33.746 46.943 6.595 1.00 34.18 198 GLY A O 1
ATOM 1417 N N . LYS A 1 200 ? -35.062 48.769 6.556 1.00 31.18 199 LYS A N 1
ATOM 1418 C CA . LYS A 1 200 ? -34.902 49.069 7.974 1.00 30.66 199 LYS A CA 1
ATOM 1419 C C . LYS A 1 200 ? -35.984 48.364 8.786 1.00 37.89 199 LYS A C 1
ATOM 1420 O O . LYS A 1 200 ? -37.178 48.499 8.499 1.00 37.61 199 LYS A O 1
ATOM 1426 N N . GLN A 1 201 ? -35.560 47.640 9.810 1.00 36.65 200 GLN A N 1
ATOM 1427 C CA . GLN A 1 201 ? -36.445 46.921 10.716 1.00 36.50 200 GLN A CA 1
ATOM 1428 C C . GLN A 1 201 ? -36.283 47.516 12.104 1.00 33.42 200 GLN A C 1
ATOM 1429 O O . GLN A 1 201 ? -35.150 47.721 12.556 1.00 32.66 200 GLN A O 1
ATOM 1435 N N . MET A 1 202 ? -37.402 47.812 12.769 1.00 30.77 201 MET A N 1
ATOM 1436 C CA . MET A 1 202 ? -37.362 48.380 14.112 1.00 34.05 201 MET A CA 1
ATOM 1437 C C . MET A 1 202 ? -38.588 47.932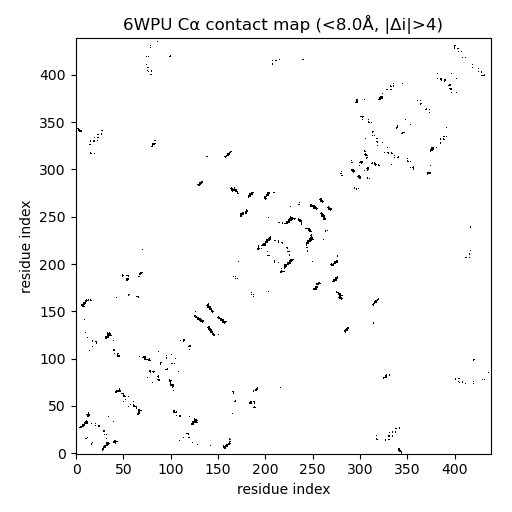 14.898 1.00 32.56 201 MET A C 1
ATOM 1438 O O . MET A 1 202 ? -39.591 47.491 14.332 1.00 30.56 201 MET A O 1
ATOM 1443 N N . HIS A 1 203 ? -38.487 48.050 16.218 1.00 32.35 202 HIS A N 1
ATOM 1444 C CA . HIS A 1 203 ? -39.611 47.852 17.122 1.00 29.55 202 HIS A CA 1
ATOM 1445 C C . HIS A 1 203 ? -40.136 49.221 17.532 1.00 30.22 202 HIS A C 1
ATOM 1446 O O . HIS A 1 203 ? -39.374 50.180 17.647 1.00 29.40 202 HIS A O 1
ATOM 1453 N N . SER A 1 204 ? -41.452 49.314 17.713 1.00 26.49 203 SER A N 1
ATOM 1454 C CA . SER A 1 204 ? -42.067 50.573 18.129 1.00 29.09 203 SER A CA 1
ATOM 1455 C C . SER A 1 204 ? -41.553 51.064 19.469 1.00 33.57 203 SER A C 1
ATOM 1456 O O . SER A 1 204 ? -41.746 52.241 19.795 1.00 30.08 203 SER A O 1
ATOM 1459 N N . HIS A 1 205 ? -40.918 50.191 20.261 1.00 30.27 204 HIS A N 1
ATOM 1460 C CA . HIS A 1 205 ? -40.278 50.645 21.493 1.00 32.30 204 HIS A CA 1
ATOM 1461 C C . HIS A 1 205 ? -39.331 51.806 21.228 1.00 34.55 204 HIS A C 1
ATOM 1462 O O . HIS A 1 205 ? -39.128 52.654 22.099 1.00 31.52 204 HIS A O 1
ATOM 1469 N N . ASN A 1 206 ? -38.772 51.884 20.025 1.00 33.90 205 ASN A N 1
ATOM 1470 C CA . ASN A 1 206 ? -37.845 52.949 19.683 1.00 35.84 205 ASN A CA 1
ATOM 1471 C C . ASN A 1 206 ? -38.489 54.034 18.824 1.00 33.57 205 ASN A C 1
ATOM 1472 O O . ASN A 1 206 ? -37.778 54.900 18.302 1.00 36.07 205 ASN A O 1
ATOM 1477 N N . TYR A 1 207 ? -39.818 54.031 18.684 1.00 32.55 206 TYR A N 1
ATOM 1478 C CA . TYR A 1 207 ? -40.463 55.060 17.877 1.00 29.85 206 TYR A CA 1
ATOM 1479 C C . TYR A 1 207 ? -40.667 56.311 18.722 1.00 33.57 206 TYR A C 1
ATOM 1480 O O . TYR A 1 207 ? -41.192 56.237 19.839 1.00 30.89 206 TYR A O 1
ATOM 1489 N N . ARG A 1 208 ? -40.259 57.464 18.189 1.00 28.38 207 ARG A N 1
ATOM 1490 C CA . ARG A 1 208 ? -40.397 58.717 18.926 1.00 27.07 207 ARG A CA 1
ATOM 1491 C C . ARG A 1 208 ? -41.118 59.797 18.133 1.00 32.12 207 ARG A C 1
ATOM 1492 O O . ARG A 1 208 ? -42.038 60.438 18.657 1.00 32.61 207 ARG A O 1
ATOM 1500 N N . ILE A 1 209 ? -40.700 60.026 16.884 1.00 28.31 208 ILE A N 1
ATOM 1501 C CA . ILE A 1 209 ? -41.159 61.181 16.116 1.00 30.94 208 ILE A CA 1
ATOM 1502 C C . ILE A 1 209 ? -41.298 60.792 14.649 1.00 35.33 208 ILE A C 1
ATOM 1503 O O . ILE A 1 209 ? -40.630 59.858 14.185 1.00 35.54 208 ILE A O 1
ATOM 1508 N N . PRO A 1 210 ? -42.151 61.475 13.890 1.00 32.76 209 PRO A N 1
ATOM 1509 C CA . PRO A 1 210 ? -42.407 61.057 12.505 1.00 33.60 209 PRO A CA 1
ATOM 1510 C C . PRO A 1 210 ? -41.486 61.683 11.465 1.00 33.55 209 PRO A C 1
ATOM 1511 O O . PRO A 1 210 ? -41.414 61.164 10.347 1.00 28.72 209 PRO A O 1
ATOM 1515 N N . GLU A 1 211 ? -40.799 62.785 11.781 1.00 31.99 210 GLU A N 1
ATOM 1516 C CA . GLU A 1 211 ? -40.005 63.481 10.762 1.00 31.99 210 GLU A CA 1
ATOM 1517 C C . GLU A 1 211 ? -39.010 62.589 10.002 1.00 34.74 210 GLU A C 1
ATOM 1518 O O . GLU A 1 211 ? -38.915 62.736 8.771 1.00 39.04 210 GLU A O 1
ATOM 1524 N N . PRO A 1 212 ? -38.247 61.684 10.629 1.00 36.16 211 PRO A N 1
ATOM 1525 C CA . PRO A 1 212 ? -37.314 60.861 9.842 1.00 32.96 211 PRO A CA 1
ATOM 1526 C C . PRO A 1 212 ? -37.989 59.903 8.868 1.00 34.42 211 PRO A C 1
ATOM 1527 O O . PRO A 1 212 ? -37.285 59.295 8.056 1.00 40.87 211 PRO A O 1
ATOM 1531 N N . PHE A 1 213 ? -39.312 59.745 8.917 1.00 30.25 212 PHE A N 1
ATOM 1532 C CA . PHE A 1 213 ? -40.051 58.913 7.972 1.00 29.65 212 PHE A CA 1
ATOM 1533 C C . PHE A 1 213 ? -40.564 59.716 6.776 1.00 29.02 212 PHE A C 1
ATOM 1534 O O . PHE A 1 213 ? -41.340 59.193 5.972 1.00 31.92 212 PHE A O 1
ATOM 1542 N N . HIS A 1 214 ? -40.165 60.976 6.671 1.00 31.52 213 HIS A N 1
ATOM 1543 C CA . HIS A 1 214 ? -40.571 61.837 5.575 1.00 37.80 213 HIS A CA 1
ATOM 1544 C C . HIS A 1 214 ? -40.384 61.149 4.220 1.00 33.65 213 HIS A C 1
ATOM 1545 O O . HIS A 1 214 ? -39.288 60.693 3.887 1.00 33.64 213 HIS A O 1
ATOM 1552 N N . ASP A 1 215 ? -41.469 61.037 3.456 1.00 34.58 214 ASP A N 1
ATOM 1553 C CA . ASP A 1 215 ? -41.444 60.455 2.112 1.00 31.96 214 ASP A CA 1
ATOM 1554 C C . ASP A 1 215 ? -41.024 58.977 2.099 1.00 38.47 214 ASP A C 1
ATOM 1555 O O . ASP A 1 215 ? -40.632 58.449 1.059 1.00 36.70 214 ASP A O 1
ATOM 1560 N N . GLN A 1 216 ? -41.083 58.281 3.226 1.00 35.12 215 GLN A N 1
ATOM 1561 C CA . GLN A 1 216 ? -40.770 56.860 3.254 1.00 34.41 215 GLN A CA 1
ATOM 1562 C C . GLN A 1 216 ? -42.049 56.052 3.085 1.00 36.61 215 GLN A C 1
ATOM 1563 O O . GLN A 1 216 ? -43.153 56.546 3.324 1.00 33.78 215 GLN A O 1
ATOM 1569 N N . VAL A 1 217 ? -41.888 54.793 2.682 1.00 34.27 216 VAL A N 1
ATOM 1570 C CA . VAL A 1 217 ? -42.972 53.816 2.698 1.00 32.57 216 VAL A CA 1
ATOM 1571 C C . VAL A 1 217 ? -42.775 52.932 3.924 1.00 36.81 216 VAL A C 1
ATOM 1572 O O . VAL A 1 217 ? -41.749 52.246 4.046 1.00 38.30 216 VAL A O 1
ATOM 1576 N N . VAL A 1 218 ? -43.758 52.941 4.827 1.00 36.31 217 VAL A N 1
ATOM 1577 C CA . VAL A 1 218 ? -43.636 52.352 6.159 1.00 27.84 217 VAL A CA 1
ATOM 1578 C C . VAL A 1 218 ? -44.719 51.299 6.339 1.00 39.66 217 VAL A C 1
ATOM 1579 O O . VAL A 1 218 ? -45.895 51.545 6.039 1.00 34.03 217 VAL A O 1
ATOM 1583 N N . VAL A 1 219 ? -44.326 50.130 6.826 1.00 34.68 218 VAL A N 1
ATOM 1584 C CA . VAL A 1 219 ? -45.269 49.099 7.236 1.00 35.75 218 VAL A CA 1
ATOM 1585 C C . VAL A 1 219 ? -45.266 49.039 8.762 1.00 36.30 218 VAL A C 1
ATOM 1586 O O . VAL A 1 219 ? -44.200 48.962 9.389 1.00 32.12 218 VAL A O 1
ATOM 1590 N N . ILE A 1 220 ? -46.454 49.131 9.355 1.00 33.66 219 ILE A N 1
ATOM 1591 C CA . ILE A 1 220 ? -46.643 49.013 10.797 1.00 38.21 219 ILE A CA 1
ATOM 1592 C C . ILE A 1 220 ? -47.374 47.701 11.035 1.00 40.38 219 ILE A C 1
ATOM 1593 O O . ILE A 1 220 ? -48.510 47.535 10.574 1.00 41.70 219 ILE A O 1
ATOM 1598 N N . ILE A 1 221 ? -46.736 46.770 11.745 1.00 35.38 220 ILE A N 1
ATOM 1599 C CA . ILE A 1 221 ? -47.364 45.494 12.094 1.00 35.78 220 ILE A CA 1
ATOM 1600 C C . ILE A 1 221 ? -47.944 45.617 13.497 1.00 36.15 220 ILE A C 1
ATOM 1601 O O . ILE A 1 221 ? -47.200 45.773 14.471 1.00 36.83 220 ILE A O 1
ATOM 1606 N N . GLY A 1 222 ? -49.267 45.534 13.609 1.00 34.51 221 GLY A N 1
ATOM 1607 C CA . GLY A 1 222 ? -49.897 45.481 14.914 1.00 32.72 221 GLY A CA 1
ATOM 1608 C C . GLY A 1 222 ? -51.404 45.473 14.797 1.00 42.40 221 GLY A C 1
ATOM 1609 O O . GLY A 1 222 ? -51.951 45.987 13.816 1.00 42.26 221 GLY A O 1
ATOM 1610 N N . SER A 1 223 ? -52.092 44.898 15.782 1.00 42.43 222 SER A N 1
ATOM 1611 C CA . SER A 1 223 ? -53.546 44.810 15.758 1.00 52.17 222 SER A CA 1
ATOM 1612 C C . SER A 1 223 ? -54.226 45.731 16.761 1.00 53.89 222 SER A C 1
ATOM 1613 O O . SER A 1 223 ? -55.458 45.781 16.795 1.00 62.06 222 SER A O 1
ATOM 1616 N N . SER A 1 224 ? -53.466 46.452 17.572 1.00 57.31 223 SER A N 1
ATOM 1617 C CA . SER A 1 224 ? -54.020 47.309 18.610 1.00 59.66 223 SER A CA 1
ATOM 1618 C C . SER A 1 224 ? -54.299 48.713 18.076 1.00 66.72 223 SER A C 1
ATOM 1619 O O . SER A 1 224 ? -53.840 49.105 17.000 1.00 63.96 223 SER A O 1
ATOM 1622 N N . ALA A 1 225 ? -55.061 49.485 18.859 1.00 68.56 224 ALA A N 1
ATOM 1623 C CA . ALA A 1 225 ? -55.282 50.886 18.514 1.00 62.90 224 ALA A CA 1
ATOM 1624 C C . ALA A 1 225 ? -54.000 51.701 18.664 1.00 53.48 224 ALA A C 1
ATOM 1625 O O . ALA A 1 225 ? -53.849 52.744 18.023 1.00 57.54 224 ALA A O 1
ATOM 1627 N N . SER A 1 226 ? -53.078 51.243 19.508 1.00 43.25 225 SER A N 1
ATOM 1628 C CA . SER A 1 226 ? -51.757 51.850 19.575 1.00 47.14 225 SER A CA 1
ATOM 1629 C C . SER A 1 226 ? -51.064 51.840 18.204 1.00 55.47 225 SER A C 1
ATOM 1630 O O . SER A 1 226 ? -50.446 52.837 17.794 1.00 46.04 225 SER A O 1
ATOM 1633 N N . ALA A 1 227 ? -51.154 50.722 17.477 1.00 50.00 226 ALA A N 1
ATOM 1634 C CA . ALA A 1 227 ? -50.533 50.672 16.159 1.00 46.28 226 ALA A CA 1
ATOM 1635 C C . ALA A 1 227 ? -51.178 51.686 15.222 1.00 47.37 226 ALA A C 1
ATOM 1636 O O . ALA A 1 227 ? -50.492 52.314 14.405 1.00 44.18 226 ALA A O 1
ATOM 1638 N N . VAL A 1 228 ? -52.488 51.902 15.360 1.00 39.21 227 VAL A N 1
ATOM 1639 C CA . VAL A 1 228 ? -53.146 52.903 14.531 1.00 44.65 227 VAL A CA 1
ATOM 1640 C C . VAL A 1 228 ? -52.671 54.309 14.898 1.00 41.98 227 VAL A C 1
ATOM 1641 O O . VAL A 1 228 ? -52.481 55.156 14.018 1.00 42.78 227 VAL A O 1
ATOM 1645 N N . ASP A 1 229 ? -52.476 54.580 16.198 1.00 35.82 228 ASP A N 1
ATOM 1646 C CA . ASP A 1 229 ? -51.951 55.874 16.638 1.00 35.95 228 ASP A CA 1
ATOM 1647 C C . ASP A 1 229 ? -50.593 56.165 16.005 1.00 37.81 228 ASP A C 1
ATOM 1648 O O . ASP A 1 229 ? -50.338 57.272 15.517 1.00 36.82 228 ASP A O 1
ATOM 1653 N N . ILE A 1 230 ? -49.683 55.197 16.064 1.00 33.97 229 ILE A N 1
ATOM 1654 C CA . ILE A 1 230 ? -48.359 55.419 15.508 1.00 33.68 229 ILE A CA 1
ATOM 1655 C C . ILE A 1 230 ? -48.443 55.606 14.000 1.00 36.81 229 ILE A C 1
ATOM 1656 O O . ILE A 1 230 ? -47.814 56.516 13.440 1.00 35.22 229 ILE A O 1
ATOM 1661 N N . SER A 1 231 ? -49.251 54.771 13.327 1.00 31.36 230 SER A N 1
ATOM 1662 C CA . SER A 1 231 ? -49.462 54.907 11.885 1.00 36.04 230 SER A CA 1
ATOM 1663 C C . SER A 1 231 ? -49.920 56.310 11.523 1.00 40.25 230 SER A C 1
ATOM 1664 O O . SER A 1 231 ? -49.399 56.922 10.581 1.00 38.80 230 SER A O 1
ATOM 1667 N N . ARG A 1 232 ? -50.910 56.835 12.254 1.00 38.73 231 ARG A N 1
ATOM 1668 C CA . ARG A 1 232 ? -51.387 58.181 11.950 1.00 41.95 231 ARG A CA 1
ATOM 1669 C C . ARG A 1 232 ? -50.295 59.217 12.198 1.00 39.87 231 ARG A C 1
ATOM 1670 O O . ARG A 1 232 ? -50.158 60.179 11.430 1.00 41.79 231 ARG A O 1
ATOM 1678 N N . ASP A 1 233 ? -49.498 59.022 13.256 1.00 35.01 232 ASP A N 1
ATOM 1679 C CA . ASP A 1 233 ? -48.386 59.924 13.536 1.00 38.28 232 ASP A CA 1
ATOM 1680 C C . ASP A 1 233 ? -47.365 59.887 12.406 1.00 35.57 232 ASP A C 1
ATOM 1681 O O . ASP A 1 233 ? -46.962 60.932 11.890 1.00 35.73 232 ASP A O 1
ATOM 1686 N N . VAL A 1 234 ? -46.954 58.680 12.002 1.00 34.85 233 VAL A N 1
ATOM 1687 C CA . VAL A 1 234 ? -46.000 58.508 10.908 1.00 35.85 233 VAL A CA 1
ATOM 1688 C C . VAL A 1 234 ? -46.566 59.070 9.608 1.00 39.61 233 VAL A C 1
ATOM 1689 O O . VAL A 1 234 ? -45.842 59.673 8.805 1.00 37.50 233 VAL A O 1
ATOM 1693 N N . ALA A 1 235 ? -47.874 58.908 9.389 1.00 39.41 234 ALA A N 1
ATOM 1694 C CA . ALA A 1 235 ? -48.488 59.378 8.152 1.00 39.05 234 ALA A CA 1
ATOM 1695 C C . ALA A 1 235 ? -48.424 60.893 7.997 1.00 38.99 234 ALA A C 1
ATOM 1696 O O . ALA A 1 235 ? -48.659 61.388 6.886 1.00 37.27 234 ALA A O 1
ATOM 1698 N N . ARG A 1 236 ? -48.073 61.630 9.064 1.00 40.18 235 ARG A N 1
ATOM 1699 C CA . ARG A 1 236 ? -47.904 63.080 8.954 1.00 40.54 235 ARG A CA 1
ATOM 1700 C C . ARG A 1 236 ? -46.774 63.452 7.998 1.00 41.50 235 ARG A C 1
ATOM 1701 O O . ARG A 1 236 ? -46.794 64.534 7.407 1.00 47.98 235 ARG A O 1
ATOM 1709 N N . PHE A 1 237 ? -45.764 62.591 7.859 1.00 38.84 236 PHE A N 1
ATOM 1710 C CA . PHE A 1 237 ? -44.633 62.853 6.979 1.00 40.30 236 PHE A CA 1
ATOM 1711 C C . PHE A 1 237 ? -44.372 61.761 5.953 1.00 41.13 236 PHE A C 1
ATOM 1712 O O . PHE A 1 237 ? -43.751 62.048 4.921 1.00 39.21 236 PHE A O 1
ATOM 1720 N N . ALA A 1 238 ? -44.828 60.535 6.196 1.00 38.57 237 ALA A N 1
ATOM 1721 C CA . ALA A 1 238 ? -44.512 59.415 5.325 1.00 36.72 237 ALA A CA 1
ATOM 1722 C C . ALA A 1 238 ? -45.207 59.555 3.973 1.00 39.42 237 ALA A C 1
ATOM 1723 O O . ALA A 1 238 ? -46.286 60.147 3.855 1.00 39.84 237 ALA A O 1
ATOM 1725 N N . LYS A 1 239 ? -44.573 58.994 2.944 1.00 32.94 238 LYS A N 1
ATOM 1726 C CA . LYS A 1 239 ? -45.237 58.896 1.651 1.00 34.39 238 LYS A CA 1
ATOM 1727 C C . LYS A 1 239 ? -46.419 57.936 1.728 1.00 38.30 238 LYS A C 1
ATOM 1728 O O . LYS A 1 239 ? -47.526 58.264 1.292 1.00 39.66 238 LYS A O 1
ATOM 1734 N N . GLU A 1 240 ? -46.203 56.744 2.289 1.00 35.52 239 GLU A N 1
ATOM 1735 C CA . GLU A 1 240 ? -47.274 55.768 2.478 1.00 38.66 239 GLU A CA 1
ATOM 1736 C C . GLU A 1 240 ? -47.096 55.029 3.795 1.00 37.37 239 GLU A C 1
ATOM 1737 O O . GLU A 1 240 ? -45.973 54.677 4.172 1.00 40.02 239 GLU A O 1
ATOM 1743 N N . VAL A 1 241 ? -48.208 54.785 4.484 1.00 36.93 240 VAL A N 1
ATOM 1744 C CA . VAL A 1 241 ? -48.235 53.958 5.688 1.00 34.29 240 VAL A CA 1
ATOM 1745 C C . VAL A 1 241 ? -49.179 52.790 5.427 1.00 40.68 240 VAL A C 1
ATOM 1746 O O . VAL A 1 241 ? -50.313 52.990 4.981 1.00 41.51 240 VAL A O 1
ATOM 1750 N N . HIS A 1 242 ? -48.700 51.574 5.673 1.00 40.70 241 HIS A N 1
ATOM 1751 C CA . HIS A 1 242 ? -49.485 50.358 5.498 1.00 41.37 241 HIS A CA 1
ATOM 1752 C C . HIS A 1 242 ? -49.511 49.618 6.830 1.00 41.50 241 HIS A C 1
ATOM 1753 O O . HIS A 1 242 ? -48.451 49.278 7.370 1.00 39.20 241 HIS A O 1
ATOM 1760 N N . ILE A 1 243 ? -50.708 49.394 7.372 1.00 40.40 242 ILE A N 1
ATOM 1761 C CA . ILE A 1 243 ? -50.870 48.651 8.619 1.00 43.11 242 ILE A CA 1
ATOM 1762 C C . ILE A 1 243 ? -51.164 47.201 8.272 1.00 43.76 242 ILE A C 1
ATOM 1763 O O . ILE A 1 243 ? -52.065 46.919 7.474 1.00 43.89 242 ILE A O 1
ATOM 1768 N N . ALA A 1 244 ? -50.388 46.281 8.847 1.00 37.60 243 ALA A N 1
ATOM 1769 C CA . ALA A 1 244 ? -50.668 44.849 8.760 1.00 43.46 243 ALA A CA 1
ATOM 1770 C C . ALA A 1 244 ? -51.319 44.471 10.078 1.00 40.92 243 ALA A C 1
ATOM 1771 O O . ALA A 1 244 ? -50.639 44.361 11.096 1.00 38.32 243 ALA A O 1
ATOM 1773 N N . ASN A 1 245 ? -52.639 44.289 10.068 1.00 43.90 244 ASN A N 1
ATOM 1774 C CA . ASN A 1 245 ? -53.429 44.129 11.292 1.00 47.97 244 ASN A CA 1
ATOM 1775 C C . ASN A 1 245 ? -54.110 42.772 11.181 1.00 49.50 244 ASN A C 1
ATOM 1776 O O . ASN A 1 245 ? -55.123 42.628 10.486 1.00 50.08 244 ASN A O 1
ATOM 1781 N N . ARG A 1 246 ? -53.560 41.780 11.878 1.00 49.77 245 ARG A N 1
ATOM 1782 C CA . ARG A 1 246 ? -54.002 40.412 11.648 1.00 52.74 245 ARG A CA 1
ATOM 1783 C C . ARG A 1 246 ? -55.397 40.133 12.188 1.00 54.80 245 ARG A C 1
ATOM 1784 O O . ARG A 1 246 ? -55.919 39.044 11.941 1.00 57.93 245 ARG A O 1
ATOM 1792 N N . SER A 1 247 ? -56.013 41.072 12.908 1.00 48.87 246 SER A N 1
ATOM 1793 C CA . SER A 1 247 ? -57.411 40.909 13.280 1.00 54.94 246 SER A CA 1
ATOM 1794 C C . SER A 1 247 ? -58.365 41.293 12.154 1.00 60.68 246 SER A C 1
ATOM 1795 O O . SER A 1 247 ? -59.564 41.026 12.266 1.00 65.13 246 SER A O 1
ATOM 1798 N N . ILE A 1 248 ? -57.868 41.896 11.064 1.00 56.96 247 ILE A N 1
ATOM 1799 C CA . ILE A 1 248 ? -58.707 42.249 9.928 1.00 57.99 247 ILE A CA 1
ATOM 1800 C C . ILE A 1 248 ? -58.811 41.043 9.005 1.00 64.86 247 ILE A C 1
ATOM 1801 O O . ILE A 1 248 ? -57.815 40.367 8.713 1.00 59.86 247 ILE A O 1
ATOM 1806 N N . THR A 1 249 ? -60.023 40.771 8.539 1.00 67.77 248 THR A N 1
ATOM 1807 C CA . THR A 1 249 ? -60.251 39.676 7.614 1.00 73.05 248 THR A CA 1
ATOM 1808 C C . THR A 1 249 ? -60.993 40.080 6.353 1.00 75.24 248 THR A C 1
ATOM 1809 O O . THR A 1 249 ? -60.911 39.348 5.360 1.00 79.76 248 THR A O 1
ATOM 1813 N N . GLU A 1 250 ? -61.693 41.212 6.346 1.00 74.11 249 GLU A N 1
ATOM 1814 C CA . GLU A 1 250 ? -62.541 41.602 5.231 1.00 74.33 249 GLU A CA 1
ATOM 1815 C C . GLU A 1 250 ? -62.151 42.982 4.719 1.00 72.72 249 GLU A C 1
ATOM 1816 O O . GLU A 1 250 ? -61.663 43.831 5.473 1.00 69.31 249 GLU A O 1
ATOM 1818 N N . GLY A 1 251 ? -62.353 43.179 3.419 1.00 68.51 250 GLY A N 1
ATOM 1819 C CA . GLY A 1 251 ? -62.281 44.488 2.791 1.00 69.60 250 GLY A CA 1
ATOM 1820 C C . GLY A 1 251 ? -60.930 45.174 2.745 1.00 71.62 250 GLY A C 1
ATOM 1821 O O . GLY A 1 251 ? -60.849 46.382 2.997 1.00 75.69 250 GLY A O 1
ATOM 1822 N N . THR A 1 252 ? -59.865 44.449 2.413 1.00 69.18 251 THR A N 1
ATOM 1823 C CA . THR A 1 252 ? -58.595 45.145 2.256 1.00 65.78 251 THR A CA 1
ATOM 1824 C C . THR A 1 252 ? -58.063 44.931 0.844 1.00 62.81 251 THR A C 1
ATOM 1825 O O . THR A 1 252 ? -58.368 43.915 0.220 1.00 63.17 251 THR A O 1
ATOM 1829 N N . PRO A 1 253 ? -57.244 45.858 0.315 1.00 62.83 252 PRO A N 1
ATOM 1830 C CA . PRO A 1 253 ? -56.691 47.059 0.966 1.00 64.77 252 PRO A CA 1
ATOM 1831 C C . PRO A 1 253 ? -57.748 48.131 1.241 1.00 67.53 252 PRO A C 1
ATOM 1832 O O . PRO A 1 253 ? -58.507 48.485 0.352 1.00 74.87 252 PRO A O 1
ATOM 1836 N N . ALA A 1 254 ? -57.800 48.627 2.469 1.00 64.04 253 ALA A N 1
ATOM 1837 C CA . ALA A 1 254 ? -58.756 49.650 2.862 1.00 63.46 253 ALA A CA 1
ATOM 1838 C C . ALA A 1 254 ? -58.009 50.931 3.198 1.00 63.11 253 ALA A C 1
ATOM 1839 O O . ALA A 1 254 ? -57.028 50.902 3.945 1.00 70.82 253 ALA A O 1
ATOM 1841 N N . LYS A 1 255 ? -58.469 52.048 2.648 1.00 62.42 254 LYS A N 1
ATOM 1842 C CA . LYS A 1 255 ? -57.947 53.342 3.056 1.00 61.08 254 LYS A CA 1
ATOM 1843 C C . LYS A 1 255 ? -58.443 53.686 4.457 1.00 63.24 254 LYS A C 1
ATOM 1844 O O . LYS A 1 255 ? -59.577 53.374 4.832 1.00 65.30 254 LYS A O 1
ATOM 1850 N N . GLN A 1 256 ? -57.577 54.302 5.237 1.00 59.39 255 GLN A N 1
ATOM 1851 C CA . GLN A 1 256 ? -57.932 54.813 6.554 1.00 58.77 255 GLN A CA 1
ATOM 1852 C C . GLN A 1 256 ? -58.764 56.083 6.400 1.00 60.20 255 GLN A C 1
ATOM 1853 O O . GLN A 1 256 ? -58.318 57.027 5.744 1.00 54.68 255 GLN A O 1
ATOM 1859 N N . PRO A 1 257 ? -59.969 56.143 6.968 1.00 64.22 256 PRO A N 1
ATOM 1860 C CA . PRO A 1 257 ? -60.772 57.369 6.853 1.00 67.10 256 PRO A CA 1
ATOM 1861 C C . PRO A 1 257 ? -60.028 58.570 7.418 1.00 65.71 256 PRO A C 1
ATOM 1862 O O . PRO A 1 257 ? -59.462 58.518 8.514 1.00 64.98 256 PRO A O 1
ATOM 1866 N N . GLY A 1 258 ? -60.023 59.656 6.650 1.00 68.18 257 GLY A N 1
ATOM 1867 C CA . GLY A 1 258 ? -59.332 60.865 7.045 1.00 71.47 257 GLY A CA 1
ATOM 1868 C C . GLY A 1 258 ? -57.892 60.972 6.590 1.00 71.79 257 GLY A C 1
ATOM 1869 O O . GLY A 1 258 ? -57.227 61.959 6.928 1.00 76.34 257 GLY A O 1
ATOM 1870 N N . TYR A 1 259 ? -57.386 59.993 5.841 1.00 68.59 258 TYR A N 1
ATOM 1871 C CA . TYR A 1 259 ? -55.996 59.984 5.400 1.00 64.91 258 TYR A CA 1
ATOM 1872 C C . TYR A 1 259 ? -55.930 59.504 3.963 1.00 66.37 258 TYR A C 1
ATOM 1873 O O . TYR A 1 259 ? -56.541 58.489 3.616 1.00 74.16 258 TYR A O 1
ATOM 1882 N N . ASP A 1 260 ? -55.184 60.230 3.134 1.00 61.71 259 ASP A N 1
ATOM 1883 C CA . ASP A 1 260 ? -54.990 59.838 1.748 1.00 57.46 259 ASP A CA 1
ATOM 1884 C C . ASP A 1 260 ? -53.803 58.903 1.555 1.00 56.77 259 ASP A C 1
ATOM 1885 O O . ASP A 1 260 ? -53.668 58.320 0.473 1.00 61.93 259 ASP A O 1
ATOM 1887 N N . ASN A 1 261 ? -52.956 58.726 2.578 1.00 56.20 260 ASN A N 1
ATOM 1888 C CA . ASN A 1 261 ? -51.685 58.023 2.432 1.00 52.28 260 ASN A CA 1
ATOM 1889 C C . ASN A 1 261 ? -51.530 56.885 3.446 1.00 50.49 260 ASN A C 1
ATOM 1890 O O . ASN A 1 261 ? -50.401 56.507 3.788 1.00 47.04 260 ASN A O 1
ATOM 1895 N N . MET A 1 262 ? -52.637 56.325 3.939 1.00 48.46 261 MET A N 1
ATOM 1896 C CA . MET A 1 262 ? -52.598 55.235 4.911 1.00 46.19 261 MET A CA 1
ATOM 1897 C C . MET A 1 262 ? -53.550 54.134 4.474 1.00 49.22 261 MET A C 1
ATOM 1898 O O . MET A 1 262 ? -54.714 54.405 4.160 1.00 51.26 261 MET A O 1
ATOM 1903 N N . TRP A 1 263 ? -53.052 52.898 4.440 1.00 44.17 262 TRP A N 1
ATOM 1904 C CA . TRP A 1 263 ? -53.859 51.755 4.038 1.00 48.02 262 TRP A CA 1
ATOM 1905 C C . TRP A 1 263 ? -53.804 50.668 5.102 1.00 46.97 262 TRP A C 1
ATOM 1906 O O . TRP A 1 263 ? -52.788 50.498 5.787 1.00 42.99 262 TRP A O 1
ATOM 1917 N N . LEU A 1 264 ? -54.906 49.926 5.212 1.00 48.92 263 LEU A N 1
ATOM 1918 C CA . LEU A 1 264 ? -55.064 48.830 6.160 1.00 51.53 263 LEU A CA 1
ATOM 1919 C C . LEU A 1 264 ? -55.012 47.497 5.426 1.00 48.06 263 LEU A C 1
ATOM 1920 O O . LEU A 1 264 ? -55.679 47.316 4.402 1.00 48.94 263 LEU A O 1
ATOM 1925 N N . HIS A 1 265 ? -54.226 46.569 5.955 1.00 49.16 264 HIS A N 1
ATOM 1926 C CA . HIS A 1 265 ? -54.118 45.225 5.416 1.00 46.92 264 HIS A CA 1
ATOM 1927 C C . HIS A 1 265 ? -54.271 44.223 6.550 1.00 50.65 264 HIS A C 1
ATOM 1928 O O . HIS A 1 265 ? -54.258 44.572 7.735 1.00 45.87 264 HIS A O 1
ATOM 1935 N N . SER A 1 266 ? -54.381 42.960 6.164 1.00 49.30 265 SER A N 1
ATOM 1936 C CA . SER A 1 266 ? -54.508 41.904 7.148 1.00 55.22 265 SER A CA 1
ATOM 1937 C C . SER A 1 266 ? -53.143 41.432 7.630 1.00 54.42 265 SER A C 1
ATOM 1938 O O . SER A 1 266 ? -52.874 41.416 8.836 1.00 66.85 265 SER A O 1
ATOM 1941 N N . MET A 1 267 ? -52.259 41.060 6.715 1.00 53.00 266 MET A N 1
ATOM 1942 C CA . MET A 1 267 ? -50.991 40.488 7.139 1.00 57.21 266 MET A CA 1
ATOM 1943 C C . MET A 1 267 ? -50.010 40.503 5.982 1.00 57.17 266 MET A C 1
ATOM 1944 O O . MET A 1 267 ? -50.404 40.498 4.810 1.00 57.60 266 MET A O 1
ATOM 1949 N N . ILE A 1 268 ? -48.726 40.520 6.334 1.00 53.46 267 ILE A N 1
ATOM 1950 C CA . ILE A 1 268 ? -47.678 40.327 5.346 1.00 51.47 267 ILE A CA 1
ATOM 1951 C C . ILE A 1 268 ? -47.706 38.881 4.875 1.00 52.75 267 ILE A C 1
ATOM 1952 O O . ILE A 1 268 ? -47.669 37.946 5.682 1.00 52.13 267 ILE A O 1
ATOM 1957 N N . LYS A 1 269 ? -47.767 38.692 3.565 1.00 49.11 268 LYS A N 1
ATOM 1958 C CA . LYS A 1 269 ? -47.641 37.363 2.989 1.00 54.02 268 LYS A CA 1
ATOM 1959 C C . LYS A 1 269 ? -46.183 36.975 2.770 1.00 55.58 268 LYS A C 1
ATOM 1960 O O . LYS A 1 269 ? -45.793 35.845 3.080 1.00 54.78 268 LYS A O 1
ATOM 1966 N N . ILE A 1 270 ? -45.366 37.900 2.263 1.00 51.06 269 ILE A N 1
ATOM 1967 C CA . ILE A 1 270 ? -43.966 37.619 1.956 1.00 49.46 269 ILE A CA 1
ATOM 1968 C C . ILE A 1 270 ? -43.238 38.954 1.860 1.00 49.29 269 ILE A C 1
ATOM 1969 O O . ILE A 1 270 ? -43.814 39.961 1.432 1.00 50.03 269 ILE A O 1
ATOM 1974 N N . THR A 1 271 ? -41.978 38.975 2.302 1.00 44.31 270 THR A N 1
ATOM 1975 C CA . THR A 1 271 ? -41.062 40.069 1.998 1.00 47.08 270 THR A CA 1
ATOM 1976 C C . THR A 1 271 ? -39.983 39.577 1.027 1.00 51.23 270 THR A C 1
ATOM 1977 O O . THR A 1 271 ? -39.564 38.418 1.076 1.00 54.96 270 THR A O 1
ATOM 1981 N N . HIS A 1 272 ? -39.543 40.459 0.128 1.00 44.37 271 HIS A N 1
ATOM 1982 C CA . HIS A 1 272 ? -38.637 40.073 -0.947 1.00 46.03 271 HIS A CA 1
ATOM 1983 C C . HIS A 1 272 ? -37.277 40.757 -0.851 1.00 50.74 271 HIS A C 1
ATOM 1984 O O . HIS A 1 272 ? -37.116 41.822 -0.246 1.00 42.88 271 HIS A O 1
ATOM 1991 N N . ASN A 1 273 ? -36.302 40.131 -1.514 1.00 53.44 272 ASN A N 1
ATOM 1992 C CA . ASN A 1 273 ? -34.938 40.636 -1.550 1.00 57.13 272 ASN A CA 1
ATOM 1993 C C . ASN A 1 273 ? -34.826 41.998 -2.226 1.00 53.95 272 ASN A C 1
ATOM 1994 O O . ASN A 1 273 ? -33.859 42.720 -1.967 1.00 54.78 272 ASN A O 1
ATOM 1999 N N . ASP A 1 274 ? -35.775 42.372 -3.082 1.00 49.25 273 ASP A N 1
ATOM 2000 C CA . ASP A 1 274 ? -35.735 43.681 -3.723 1.00 46.75 273 ASP A CA 1
ATOM 2001 C C . ASP A 1 274 ? -36.428 44.764 -2.904 1.00 48.33 273 ASP A C 1
ATOM 2002 O O . ASP A 1 274 ? -36.641 45.866 -3.411 1.00 46.49 273 ASP A O 1
ATOM 2007 N N . GLY A 1 275 ? -36.802 44.477 -1.658 1.00 45.23 274 GLY A N 1
ATOM 2008 C CA . GLY A 1 275 ? -37.431 45.472 -0.824 1.00 41.00 274 GLY A CA 1
ATOM 2009 C C . GLY A 1 275 ? -38.940 45.453 -0.844 1.00 43.33 274 GLY A C 1
ATOM 2010 O O . GLY A 1 275 ? -39.558 46.104 0.003 1.00 42.57 274 GLY A O 1
ATOM 2011 N N . SER A 1 276 ? -39.558 44.705 -1.757 1.00 40.97 275 SER A N 1
ATOM 2012 C CA . SER A 1 276 ? -41.012 44.690 -1.832 1.00 46.80 275 SER A CA 1
ATOM 2013 C C . SER A 1 276 ? -41.612 43.845 -0.710 1.00 49.06 275 SER A C 1
ATOM 2014 O O . SER A 1 276 ? -41.001 42.887 -0.215 1.00 43.54 275 SER A O 1
ATOM 2017 N N . VAL A 1 277 ? -42.816 44.238 -0.290 1.00 46.52 276 VAL A N 1
ATOM 2018 C CA . VAL A 1 277 ? -43.616 43.513 0.690 1.00 44.73 276 VAL A CA 1
ATOM 2019 C C . VAL A 1 277 ? -44.976 43.236 0.063 1.00 48.24 276 VAL A C 1
ATOM 2020 O O . VAL A 1 277 ? -45.622 44.155 -0.452 1.00 46.87 276 VAL A O 1
ATOM 2024 N N . VAL A 1 278 ? -45.399 41.972 0.085 1.00 49.83 277 VAL A N 1
ATOM 2025 C CA . VAL A 1 278 ? -46.678 41.558 -0.487 1.00 50.93 277 VAL A CA 1
ATOM 2026 C C . VAL A 1 278 ? -47.616 41.224 0.663 1.00 47.63 277 VAL A C 1
ATOM 2027 O O . VAL A 1 278 ? -47.247 40.480 1.579 1.00 44.72 277 VAL A O 1
ATOM 2031 N N . PHE A 1 279 ? -48.798 41.818 0.648 1.00 49.72 278 PHE A N 1
ATOM 2032 C CA . PHE A 1 279 ? -49.784 41.536 1.674 1.00 50.91 278 PHE A CA 1
ATOM 2033 C C . PHE A 1 279 ? -50.710 40.424 1.192 1.00 50.65 278 PHE A C 1
ATOM 2034 O O . PHE A 1 279 ? -50.762 40.101 0.002 1.00 52.10 278 PHE A O 1
ATOM 2042 N N . HIS A 1 280 ? -51.420 39.811 2.139 1.00 56.46 279 HIS A N 1
ATOM 2043 C CA . HIS A 1 280 ? -52.332 38.732 1.772 1.00 58.44 279 HIS A CA 1
ATOM 2044 C C . HIS A 1 280 ? -53.399 39.201 0.793 1.00 56.81 279 HIS A C 1
ATOM 2045 O O . HIS A 1 280 ? -53.828 38.426 -0.068 1.00 56.40 279 HIS A O 1
ATOM 2052 N N . ASP A 1 281 ? -53.842 40.458 0.903 1.00 54.32 280 ASP A N 1
ATOM 2053 C CA . ASP A 1 281 ? -54.822 40.964 -0.063 1.00 57.39 280 ASP A CA 1
ATOM 2054 C C . ASP A 1 281 ? -54.236 41.208 -1.449 1.00 61.47 280 ASP A C 1
ATOM 2055 O O . ASP A 1 281 ? -54.927 41.741 -2.319 1.00 68.88 280 ASP A O 1
ATOM 2060 N N . GLY A 1 282 ? -52.991 40.851 -1.735 1.00 58.37 281 GLY A N 1
ATOM 2061 C CA . GLY A 1 282 ? -52.435 41.056 -3.051 1.00 56.19 281 GLY A CA 1
ATOM 2062 C C . GLY A 1 282 ? -51.663 42.347 -3.231 1.00 59.89 281 GLY A C 1
ATOM 2063 O O . GLY A 1 282 ? -50.925 42.475 -4.213 1.00 61.10 281 GLY A O 1
ATOM 2064 N N . CYS A 1 283 ? -51.812 43.311 -2.327 1.00 60.18 282 CYS A N 1
ATOM 2065 C CA . CYS A 1 283 ? -51.090 44.568 -2.467 1.00 57.63 282 CYS A CA 1
ATOM 2066 C C . CYS A 1 283 ? -49.587 44.343 -2.304 1.00 53.63 282 CYS A C 1
ATOM 2067 O O . CYS A 1 283 ? -49.133 43.715 -1.341 1.00 49.96 282 CYS A O 1
ATOM 2070 N N . SER A 1 284 ? -48.816 44.843 -3.266 1.00 53.66 283 SER A N 1
ATOM 2071 C CA . SER A 1 284 ? -47.362 44.748 -3.260 1.00 50.96 283 SER A CA 1
ATOM 2072 C C . SER A 1 284 ? -46.789 46.155 -3.308 1.00 50.98 283 SER A C 1
ATOM 2073 O O . SER A 1 284 ? -47.225 46.978 -4.122 1.00 53.55 283 SER A O 1
ATOM 2076 N N . VAL A 1 285 ? -45.809 46.435 -2.453 1.00 44.11 284 VAL A N 1
ATOM 2077 C CA . VAL A 1 285 ? -45.244 47.777 -2.410 1.00 47.94 284 VAL A CA 1
ATOM 2078 C C . VAL A 1 285 ? -43.782 47.699 -1.974 1.00 43.48 284 VAL A C 1
ATOM 2079 O O . VAL A 1 285 ? -43.390 46.825 -1.195 1.00 45.05 284 VAL A O 1
ATOM 2083 N N . HIS A 1 286 ? -42.961 48.605 -2.509 1.00 40.57 285 HIS A N 1
ATOM 2084 C CA . HIS A 1 286 ? -41.580 48.704 -2.057 1.00 44.93 285 HIS A CA 1
ATOM 2085 C C . HIS A 1 286 ? -41.541 49.467 -0.740 1.00 37.19 285 HIS A C 1
ATOM 2086 O O . HIS A 1 286 ? -42.087 50.570 -0.630 1.00 39.29 285 HIS A O 1
ATOM 2093 N N . VAL A 1 287 ? -40.879 48.890 0.252 1.00 40.41 286 VAL A N 1
ATOM 2094 C CA . VAL A 1 287 ? -40.955 49.369 1.629 1.00 36.73 286 VAL A CA 1
ATOM 2095 C C . VAL A 1 287 ? -39.557 49.734 2.106 1.00 32.68 286 VAL A C 1
ATOM 2096 O O . VAL A 1 287 ? -38.603 48.977 1.892 1.00 36.32 286 VAL A O 1
ATOM 2100 N N . ASP A 1 288 ? -39.443 50.905 2.730 1.00 30.45 287 ASP A N 1
ATOM 2101 C CA . ASP A 1 288 ? -38.221 51.382 3.368 1.00 34.20 287 ASP A CA 1
ATOM 2102 C C . ASP A 1 288 ? -38.091 50.918 4.814 1.00 36.02 287 ASP A C 1
ATOM 2103 O O . ASP A 1 288 ? -36.983 50.583 5.252 1.00 32.90 287 ASP A O 1
ATOM 2108 N N . VAL A 1 289 ? -39.194 50.913 5.575 1.00 36.15 288 VAL A N 1
ATOM 2109 C CA . VAL A 1 289 ? -39.171 50.636 7.015 1.00 34.67 288 VAL A CA 1
ATOM 2110 C C . VAL A 1 289 ? -40.300 49.672 7.374 1.00 32.96 288 VAL A C 1
ATOM 2111 O O . VAL A 1 289 ? -41.456 49.885 6.986 1.00 32.26 288 VAL A O 1
ATOM 2115 N N . ILE A 1 290 ? -39.970 48.629 8.135 1.00 31.71 289 ILE A N 1
ATOM 2116 C CA . ILE A 1 290 ? -40.959 47.769 8.780 1.00 33.08 289 ILE A CA 1
ATOM 2117 C C . ILE A 1 290 ? -40.835 47.984 10.278 1.00 33.74 289 ILE A C 1
ATOM 2118 O O . ILE A 1 290 ? -39.747 47.826 10.843 1.00 36.38 289 ILE A O 1
ATOM 2123 N N . MET A 1 291 ? -41.937 48.355 10.924 1.00 35.43 290 MET A N 1
ATOM 2124 C CA . MET A 1 291 ? -41.952 48.574 12.368 1.00 32.57 290 MET A CA 1
ATOM 2125 C C . MET A 1 291 ? -42.842 47.517 13.016 1.00 36.06 290 MET A C 1
ATOM 2126 O O . MET A 1 291 ? -44.008 47.370 12.633 1.00 37.45 290 MET A O 1
ATOM 2131 N N . HIS A 1 292 ? -42.291 46.766 13.972 1.00 37.02 291 HIS A N 1
ATOM 2132 C CA . HIS A 1 292 ? -43.104 45.842 14.772 1.00 39.13 291 HIS A CA 1
ATOM 2133 C C . HIS A 1 292 ? -43.784 46.628 15.888 1.00 37.41 291 HIS A C 1
ATOM 2134 O O . HIS A 1 292 ? -43.108 47.140 16.784 1.00 37.18 291 HIS A O 1
ATOM 2141 N N . CYS A 1 293 ? -45.107 46.755 15.833 1.00 37.61 292 CYS A N 1
ATOM 2142 C CA A CYS A 1 293 ? -45.860 47.267 16.988 0.62 37.66 292 CYS A CA 1
ATOM 2143 C CA B CYS A 1 293 ? -45.905 47.258 16.952 0.38 37.89 292 CYS A CA 1
ATOM 2144 C C . CYS A 1 293 ? -46.573 46.104 17.672 1.00 34.36 292 CYS A C 1
ATOM 2145 O O . CYS A 1 293 ? -47.782 46.081 17.847 1.00 34.85 292 CYS A O 1
ATOM 2150 N N . THR A 1 294 ? -45.767 45.113 18.046 1.00 33.93 293 THR A N 1
ATOM 2151 C CA . THR A 1 294 ? -46.246 43.820 18.509 1.00 36.64 293 THR A CA 1
ATOM 2152 C C . THR A 1 294 ? -46.148 43.654 20.026 1.00 40.97 293 THR A C 1
ATOM 2153 O O . THR A 1 294 ? -46.323 42.541 20.526 1.00 43.05 293 THR A O 1
ATOM 2157 N N . GLY A 1 295 ? -45.869 44.719 20.761 1.00 35.09 294 GLY A N 1
ATOM 2158 C CA . GLY A 1 295 ? -45.949 44.671 22.212 1.00 36.88 294 GLY A CA 1
ATOM 2159 C C . GLY A 1 295 ? -44.689 44.155 22.887 1.00 42.03 294 GLY A C 1
ATOM 2160 O O . GLY A 1 295 ? -43.572 44.196 22.350 1.00 34.44 294 GLY A O 1
ATOM 2161 N N . TYR A 1 296 ? -44.891 43.649 24.104 1.00 36.86 295 TYR A N 1
ATOM 2162 C CA . TYR A 1 296 ? -43.798 43.427 25.034 1.00 35.20 295 TYR A CA 1
ATOM 2163 C C . TYR A 1 296 ? -43.973 42.097 25.749 1.00 37.58 295 TYR A C 1
ATOM 2164 O O . TYR A 1 296 ? -45.003 41.426 25.634 1.00 35.66 295 TYR A O 1
ATOM 2173 N N . VAL A 1 297 ? -42.930 41.712 26.488 1.00 34.43 296 VAL A N 1
ATOM 2174 C CA . VAL A 1 297 ? -42.960 40.520 27.321 1.00 31.67 296 VAL A CA 1
ATOM 2175 C C . VAL A 1 297 ? -42.610 40.933 28.749 1.00 35.37 296 VAL A C 1
ATOM 2176 O O . VAL A 1 297 ? -42.024 41.993 28.999 1.00 32.96 296 VAL A O 1
ATOM 2180 N N . TYR A 1 298 ? -43.023 40.093 29.692 1.00 33.60 297 TYR A N 1
ATOM 2181 C CA . TYR A 1 298 ? -42.608 40.239 31.079 1.00 31.83 297 TYR A CA 1
ATOM 2182 C C . TYR A 1 298 ? -41.131 39.915 31.190 1.00 37.02 297 TYR A C 1
ATOM 2183 O O . TYR A 1 298 ? -40.615 39.061 30.472 1.00 38.03 297 TYR A O 1
ATOM 2192 N N . ASN A 1 299 ? -40.444 40.598 32.100 1.00 36.54 298 ASN A N 1
ATOM 2193 C CA . ASN A 1 299 ? -38.998 40.418 32.211 1.00 39.95 298 ASN A CA 1
ATOM 2194 C C . ASN A 1 299 ? -38.574 40.815 33.621 1.00 35.72 298 ASN A C 1
ATOM 2195 O O . ASN A 1 299 ? -38.646 42.000 33.957 1.00 34.83 298 ASN A O 1
ATOM 2200 N N . PHE A 1 300 ? -38.137 39.840 34.434 1.00 40.15 299 PHE A N 1
ATOM 2201 C CA . PHE A 1 300 ? -37.617 40.084 35.790 1.00 44.44 299 PHE A CA 1
ATOM 2202 C C . PHE A 1 300 ? -36.247 39.444 35.959 1.00 43.20 299 PHE A C 1
ATOM 2203 O O . PHE A 1 300 ? -36.102 38.469 36.705 1.00 45.36 299 PHE A O 1
ATOM 2211 N N . PRO A 1 301 ? -35.216 39.980 35.314 1.00 44.07 300 PRO A N 1
ATOM 2212 C CA . PRO A 1 301 ? -33.897 39.324 35.405 1.00 48.55 300 PRO A CA 1
ATOM 2213 C C . PRO A 1 301 ? -33.356 39.233 36.838 1.00 47.48 300 PRO A C 1
ATOM 2214 O O . PRO A 1 301 ? -32.619 38.296 37.173 1.00 47.07 300 PRO A O 1
ATOM 2218 N N . PHE A 1 302 ? -33.752 40.144 37.711 1.00 38.44 301 PHE A N 1
ATOM 2219 C CA . PHE A 1 302 ? -33.210 40.176 39.060 1.00 38.39 301 PHE A CA 1
ATOM 2220 C C . PHE A 1 302 ? -33.814 39.115 39.968 1.00 39.43 301 PHE A C 1
ATOM 2221 O O . PHE A 1 302 ? -33.298 38.894 41.070 1.00 42.63 301 PHE A O 1
ATOM 2229 N N . LEU A 1 303 ? -34.897 38.465 39.552 1.00 36.02 302 LEU A N 1
ATOM 2230 C CA . LEU A 1 303 ? -35.731 37.719 40.482 1.00 40.78 302 LEU A CA 1
ATOM 2231 C C . LEU A 1 303 ? -35.313 36.252 40.505 1.00 44.91 302 LEU A C 1
ATOM 2232 O O . LEU A 1 303 ? -35.393 35.562 39.484 1.00 40.60 302 LEU A O 1
ATOM 2237 N N . ASN A 1 304 ? -34.880 35.775 41.675 1.00 42.53 303 ASN A N 1
ATOM 2238 C CA . ASN A 1 304 ? -34.436 34.394 41.855 1.00 45.92 303 ASN A CA 1
ATOM 2239 C C . ASN A 1 304 ? -35.394 33.680 42.800 1.00 48.24 303 ASN A C 1
ATOM 2240 O O . ASN A 1 304 ? -35.378 33.928 44.009 1.00 50.43 303 ASN A O 1
ATOM 2245 N N . THR A 1 305 ? -36.221 32.790 42.243 1.00 43.25 304 THR A N 1
ATOM 2246 C CA . THR A 1 305 ? -37.207 32.025 43.000 1.00 45.95 304 THR A CA 1
ATOM 2247 C C . THR A 1 305 ? -36.981 30.518 42.912 1.00 49.10 304 THR A C 1
ATOM 2248 O O . THR A 1 305 ? -37.844 29.755 43.356 1.00 50.26 304 THR A O 1
ATOM 2252 N N . ASN A 1 306 ? -35.854 30.072 42.344 1.00 55.08 305 ASN A N 1
ATOM 2253 C CA . ASN A 1 306 ? -35.563 28.645 42.150 1.00 61.89 305 ASN A CA 1
ATOM 2254 C C . ASN A 1 306 ? -36.626 27.959 41.293 1.00 58.98 305 ASN A C 1
ATOM 2255 O O . ASN A 1 306 ? -36.977 26.796 41.516 1.00 58.17 305 ASN A O 1
ATOM 2260 N N . GLY A 1 307 ? -37.150 28.687 40.308 1.00 53.44 306 GLY A N 1
ATOM 2261 C CA . GLY A 1 307 ? -38.144 28.154 39.404 1.00 52.72 306 GLY A CA 1
ATOM 2262 C C . GLY A 1 307 ? -39.574 28.225 39.891 1.00 51.58 306 GLY A C 1
ATOM 2263 O O . GLY A 1 307 ? -40.483 27.855 39.133 1.00 52.09 306 GLY A O 1
ATOM 2264 N N . ILE A 1 308 ? -39.808 28.686 41.125 1.00 45.25 307 ILE A N 1
ATOM 2265 C CA . ILE A 1 308 ? -41.171 28.800 41.637 1.00 44.26 307 ILE A CA 1
ATOM 2266 C C . ILE A 1 308 ? -41.984 29.768 40.785 1.00 44.29 307 ILE A C 1
ATOM 2267 O O . ILE A 1 308 ? -43.172 29.544 40.525 1.00 43.39 307 ILE A O 1
ATOM 2272 N N . VAL A 1 309 ? -41.371 30.865 40.354 1.00 41.42 308 VAL A N 1
ATOM 2273 C CA . VAL A 1 309 ? -42.005 31.797 39.432 1.00 46.21 308 VAL A CA 1
ATOM 2274 C C . VAL A 1 309 ? -41.274 31.699 38.103 1.00 40.12 308 VAL A C 1
ATOM 2275 O O . VAL A 1 309 ? -40.054 31.902 38.046 1.00 38.95 308 VAL A O 1
ATOM 2279 N N . THR A 1 310 ? -42.012 31.382 37.040 1.00 42.65 309 THR A N 1
ATOM 2280 C CA . THR A 1 310 ? -41.476 31.405 35.683 1.00 40.54 309 THR A CA 1
ATOM 2281 C C . THR A 1 310 ? -42.284 32.353 34.807 1.00 43.22 309 THR A C 1
ATOM 2282 O O . THR A 1 310 ? -43.403 32.757 35.145 1.00 38.24 309 THR A O 1
ATOM 2286 N N . VAL A 1 311 ? -41.688 32.702 33.668 1.00 41.55 310 VAL A N 1
ATOM 2287 C CA . VAL A 1 311 ? -42.354 33.439 32.597 1.00 41.30 310 VAL A CA 1
ATOM 2288 C C . VAL A 1 311 ? -42.311 32.549 31.370 1.00 43.01 310 VAL A C 1
ATOM 2289 O O . VAL A 1 311 ? -41.224 32.163 30.926 1.00 45.80 310 VAL A O 1
ATOM 2293 N N . ASP A 1 312 ? -43.482 32.197 30.838 1.00 42.09 311 ASP A N 1
ATOM 2294 C CA . ASP A 1 312 ? -43.575 31.273 29.709 1.00 46.71 311 ASP A CA 1
ATOM 2295 C C . ASP A 1 312 ? -44.629 31.798 28.747 1.00 46.01 311 ASP A C 1
ATOM 2296 O O . ASP A 1 312 ? -45.827 31.686 29.027 1.00 46.62 311 ASP A O 1
ATOM 2301 N N . ASP A 1 313 ? -44.185 32.362 27.618 1.00 48.41 312 ASP A N 1
ATOM 2302 C CA . ASP A 1 313 ? -45.079 32.915 26.596 1.00 45.96 312 ASP A CA 1
ATOM 2303 C C . ASP A 1 313 ? -46.087 33.872 27.228 1.00 44.96 312 ASP A C 1
ATOM 2304 O O . ASP A 1 313 ? -47.301 33.742 27.062 1.00 42.38 312 ASP A O 1
ATOM 2309 N N . ASN A 1 314 ? -45.556 34.799 28.022 1.00 44.91 313 ASN A N 1
ATOM 2310 C CA . ASN A 1 314 ? -46.298 35.829 28.749 1.00 45.57 313 ASN A CA 1
ATOM 2311 C C . ASN A 1 314 ? -47.309 35.263 29.743 1.00 41.94 313 ASN A C 1
ATOM 2312 O O . ASN A 1 314 ? -48.290 35.935 30.084 1.00 39.16 313 ASN A O 1
ATOM 2317 N N . ARG A 1 315 ? -47.083 34.043 30.233 1.00 37.86 314 ARG A N 1
ATOM 2318 C CA . ARG A 1 315 ? -47.749 33.558 31.441 1.00 37.34 314 ARG A CA 1
ATOM 2319 C C . ARG A 1 315 ? -46.739 33.626 32.587 1.00 41.33 314 ARG A C 1
ATOM 2320 O O . ARG A 1 315 ? -45.717 32.926 32.572 1.00 36.49 314 ARG A O 1
ATOM 2328 N N . VAL A 1 316 ? -47.003 34.499 33.550 1.00 39.17 315 VAL A N 1
ATOM 2329 C CA . VAL A 1 316 ? -46.150 34.648 34.724 1.00 42.68 315 VAL A CA 1
ATOM 2330 C C . VAL A 1 316 ? -46.734 33.822 35.860 1.00 40.41 315 VAL A C 1
ATOM 2331 O O . VAL A 1 316 ? -47.932 33.908 36.151 1.00 39.75 315 VAL A O 1
ATOM 2335 N N . GLY A 1 317 ? -45.898 33.034 36.516 1.00 46.53 316 GLY A N 1
ATOM 2336 C CA . GLY A 1 317 ? -46.290 32.489 37.793 1.00 49.26 316 GLY A CA 1
ATOM 2337 C C . GLY A 1 317 ? -45.957 31.030 38.003 1.00 47.45 316 GLY A C 1
ATOM 2338 O O . GLY A 1 317 ? -44.883 30.555 37.621 1.00 43.73 316 GLY A O 1
ATOM 2339 N N . PRO A 1 318 ? -46.895 30.274 38.600 1.00 44.76 317 PRO A N 1
ATOM 2340 C CA . PRO A 1 318 ? -48.291 30.639 38.918 1.00 44.91 317 PRO A CA 1
ATOM 2341 C C . PRO A 1 318 ? -48.483 31.814 39.900 1.00 44.00 317 PRO A C 1
ATOM 2342 O O . PRO A 1 318 ? -47.705 31.970 40.856 1.00 45.72 317 PRO A O 1
ATOM 2346 N N . LEU A 1 319 ? -49.488 32.652 39.622 1.00 42.53 318 LEU A N 1
ATOM 2347 C CA . LEU A 1 319 ? -49.792 33.832 40.428 1.00 40.34 318 LEU A CA 1
ATOM 2348 C C . LEU A 1 319 ? -51.260 33.797 40.813 1.00 43.50 318 LEU A C 1
ATOM 2349 O O . LEU A 1 319 ? -52.138 33.817 39.941 1.00 36.91 318 LEU A O 1
ATOM 2354 N N . TYR A 1 320 ? -51.520 33.753 42.114 1.00 35.13 319 TYR A N 1
ATOM 2355 C CA . TYR A 1 320 ? -52.884 33.780 42.607 1.00 38.28 319 TYR A CA 1
ATOM 2356 C C . TYR A 1 320 ? -53.444 35.180 42.394 1.00 40.67 319 TYR A C 1
ATOM 2357 O O . TYR A 1 320 ? -52.831 36.165 42.829 1.00 36.63 319 TYR A O 1
ATOM 2366 N N . LYS A 1 321 ? -54.574 35.269 41.679 1.00 39.49 320 LYS A N 1
ATOM 2367 C CA . LYS A 1 321 ? -55.203 36.551 41.334 1.00 33.66 320 LYS A CA 1
ATOM 2368 C C . LYS A 1 321 ? -54.221 37.487 40.623 1.00 36.05 320 LYS A C 1
ATOM 2369 O O . LYS A 1 321 ? -54.312 38.711 40.744 1.00 34.44 320 LYS A O 1
ATOM 2375 N N . HIS A 1 322 ? -53.265 36.910 39.883 1.00 31.73 321 HIS A N 1
ATOM 2376 C CA . HIS A 1 322 ? -52.252 37.645 39.118 1.00 34.92 321 HIS A CA 1
ATOM 2377 C C . HIS A 1 322 ? -51.263 38.396 40.010 1.00 38.87 321 HIS A C 1
ATOM 2378 O O . HIS A 1 322 ? -50.536 39.278 39.524 1.00 35.95 321 HIS A O 1
ATOM 2385 N N . VAL A 1 323 ? -51.191 38.053 41.301 1.00 36.06 322 VAL A N 1
ATOM 2386 C CA . VAL A 1 323 ? -50.443 38.854 42.261 1.00 33.91 322 VAL A CA 1
ATOM 2387 C C . VAL A 1 323 ? -49.452 38.014 43.063 1.00 36.71 322 VAL A C 1
ATOM 2388 O O . VAL A 1 323 ? -48.269 38.363 43.150 1.00 32.58 322 VAL A O 1
ATOM 2392 N N . PHE A 1 324 ? -49.930 36.919 43.670 1.00 38.10 323 PHE A N 1
ATOM 2393 C CA . PHE A 1 324 ? -49.211 36.173 44.706 1.00 35.25 323 PHE A CA 1
ATOM 2394 C C . PHE A 1 324 ? -48.725 34.823 44.198 1.00 34.59 323 PHE A C 1
ATOM 2395 O O . PHE A 1 324 ? -49.554 33.961 43.878 1.00 41.30 323 PHE A O 1
ATOM 2403 N N . PRO A 1 325 ? -47.425 34.558 44.168 1.00 35.41 324 PRO A N 1
ATOM 2404 C CA . PRO A 1 325 ? -46.953 33.175 43.979 1.00 37.02 324 PRO A CA 1
ATOM 2405 C C . PRO A 1 325 ? -47.376 32.314 45.154 1.00 41.65 324 PRO A C 1
ATOM 2406 O O . PRO A 1 325 ? -46.984 32.593 46.298 1.00 42.04 324 PRO A O 1
ATOM 2410 N N . PRO A 1 326 ? -48.188 31.270 44.921 1.00 42.43 325 PRO A N 1
ATOM 2411 C CA . PRO A 1 326 ? -48.766 30.526 46.055 1.00 40.46 325 PRO A CA 1
ATOM 2412 C C . PRO A 1 326 ? -47.733 30.028 47.049 1.00 44.73 325 PRO A C 1
ATOM 2413 O O . PRO A 1 326 ? -47.948 30.156 48.258 1.00 45.63 325 PRO A O 1
ATOM 2417 N N . LEU A 1 327 ? -46.602 29.498 46.577 1.00 44.27 326 LEU A N 1
ATOM 2418 C CA . LEU A 1 327 ? -45.607 28.957 47.496 1.00 46.99 326 LEU A CA 1
ATOM 2419 C C . LEU A 1 327 ? -44.851 30.038 48.258 1.00 46.14 326 LEU A C 1
ATOM 2420 O O . LEU A 1 327 ? -44.277 29.738 49.302 1.00 41.93 326 LEU A O 1
ATOM 2425 N N . LEU A 1 328 ? -44.840 31.277 47.772 1.00 42.75 327 LEU A N 1
ATOM 2426 C CA . LEU A 1 328 ? -44.060 32.349 48.373 1.00 43.31 327 LEU A CA 1
ATOM 2427 C C . LEU A 1 328 ? -44.931 33.476 48.914 1.00 43.37 327 LEU A C 1
ATOM 2428 O O . LEU A 1 328 ? -44.407 34.542 49.245 1.00 45.72 327 LEU A O 1
ATOM 2433 N N . ALA A 1 329 ? -46.240 33.273 49.001 1.00 44.45 328 ALA A N 1
ATOM 2434 C CA . ALA A 1 329 ? -47.158 34.320 49.430 1.00 43.37 328 ALA A CA 1
ATOM 2435 C C . ALA A 1 329 ? -47.236 34.352 50.950 1.00 43.72 328 ALA A C 1
ATOM 2436 O O . ALA A 1 329 ? -47.223 33.295 51.586 1.00 46.51 328 ALA A O 1
ATOM 2438 N N . PRO A 1 330 ? -47.351 35.542 51.566 1.00 43.08 329 PRO A N 1
ATOM 2439 C CA . PRO A 1 330 ? -47.438 36.852 50.910 1.00 37.51 329 PRO A CA 1
ATOM 2440 C C . PRO A 1 330 ? -46.119 37.626 50.809 1.00 38.22 329 PRO A C 1
ATOM 2441 O O . PRO A 1 330 ? -46.145 38.805 50.458 1.00 36.96 329 PRO A O 1
ATOM 2445 N N . SER A 1 331 ? -44.988 36.987 51.122 1.00 36.76 330 SER A N 1
ATOM 2446 C CA . SER A 1 331 ? -43.724 37.715 51.157 1.00 31.54 330 SER A CA 1
ATOM 2447 C C . SER A 1 331 ? -43.247 38.127 49.759 1.00 33.62 330 SER A C 1
ATOM 2448 O O . SER A 1 331 ? -42.378 38.997 49.632 1.00 34.95 330 SER A O 1
ATOM 2451 N N . LEU A 1 332 ? -43.788 37.540 48.699 1.00 33.26 331 LEU A N 1
ATOM 2452 C CA . LEU A 1 332 ? -43.477 38.020 47.360 1.00 35.42 331 LEU A CA 1
ATOM 2453 C C . LEU A 1 332 ? -44.791 38.274 46.638 1.00 35.72 331 LEU A C 1
ATOM 2454 O O . LEU A 1 332 ? -45.703 37.443 46.697 1.00 38.04 331 LEU A O 1
ATOM 2459 N N . SER A 1 333 ? -44.899 39.433 45.990 1.00 31.46 332 SER A N 1
ATOM 2460 C CA . SER A 1 333 ? -46.099 39.782 45.241 1.00 31.42 332 SER A CA 1
ATOM 2461 C C . SER A 1 333 ? -45.731 40.673 44.055 1.00 33.33 332 SER A C 1
ATOM 2462 O O . SER A 1 333 ? -44.639 41.260 44.001 1.00 29.71 332 SER A O 1
ATOM 2465 N N . PHE A 1 334 ? -46.664 40.769 43.104 1.00 30.86 333 PHE A N 1
ATOM 2466 C CA . PHE A 1 334 ? -46.478 41.546 41.878 1.00 31.61 333 PHE A CA 1
ATOM 2467 C C . PHE A 1 334 ? -47.638 42.514 41.709 1.00 33.10 333 PHE A C 1
ATOM 2468 O O . PHE A 1 334 ? -48.800 42.103 41.801 1.00 31.21 333 PHE A O 1
ATOM 2476 N N . VAL A 1 335 ? -47.333 43.787 41.435 1.00 30.99 334 VAL A N 1
ATOM 2477 C CA . VAL A 1 335 ? -48.362 44.786 41.146 1.00 33.77 334 VAL A CA 1
ATOM 2478 C C . VAL A 1 335 ? -48.275 45.167 39.668 1.00 32.75 334 VAL A C 1
ATOM 2479 O O . VAL A 1 335 ? -47.190 45.458 39.153 1.00 29.98 334 VAL A O 1
ATOM 2483 N N . GLY A 1 336 ? -49.416 45.148 38.985 1.00 29.73 335 GLY A N 1
ATOM 2484 C CA . GLY A 1 336 ? -49.480 45.636 37.618 1.00 31.97 335 GLY A CA 1
ATOM 2485 C C . GLY A 1 336 ? -49.210 44.608 36.537 1.00 32.20 335 GLY A C 1
ATOM 2486 O O . GLY A 1 336 ? -48.913 44.997 35.402 1.00 35.83 335 GLY A O 1
ATOM 2487 N N . ILE A 1 337 ? -49.284 43.312 36.860 1.00 35.91 336 ILE A N 1
ATOM 2488 C CA . ILE A 1 337 ? -49.165 42.275 35.831 1.00 35.80 336 ILE A CA 1
ATOM 2489 C C . ILE A 1 337 ? -50.275 42.356 34.781 1.00 34.57 336 ILE A C 1
ATOM 2490 O O . ILE A 1 337 ? -49.970 42.239 33.586 1.00 33.37 336 ILE A O 1
ATOM 2495 N N . PRO A 1 338 ? -51.556 42.506 35.141 1.00 35.34 337 PRO A N 1
ATOM 2496 C CA . PRO A 1 338 ? -52.615 42.398 34.123 1.00 32.70 337 PRO A CA 1
ATOM 2497 C C . PRO A 1 338 ? -52.482 43.444 33.024 1.00 39.61 337 PRO A C 1
ATOM 2498 O O . PRO A 1 338 ? -51.870 44.497 33.199 1.00 37.41 337 PRO A O 1
ATOM 2502 N N . TRP A 1 339 ? -53.057 43.133 31.862 1.00 43.19 338 TRP A N 1
ATOM 2503 C CA . TRP A 1 339 ? -53.036 44.080 30.752 1.00 43.44 338 TRP A CA 1
ATOM 2504 C C . TRP A 1 339 ? -54.406 44.135 30.092 1.00 37.65 338 TRP A C 1
ATOM 2505 O O . TRP A 1 339 ? -55.324 43.383 30.443 1.00 38.89 338 TRP A O 1
ATOM 2516 N N . LYS A 1 340 ? -54.533 45.071 29.143 1.00 37.85 339 LYS A N 1
ATOM 2517 C CA . LYS A 1 340 ? -55.825 45.540 28.634 1.00 40.06 339 LYS A CA 1
ATOM 2518 C C . LYS A 1 340 ? -56.684 46.083 29.779 1.00 45.65 339 LYS A C 1
ATOM 2519 O O . LYS A 1 340 ? -57.884 45.808 29.884 1.00 43.69 339 LYS A O 1
ATOM 2525 N N . ILE A 1 341 ? -56.056 46.888 30.642 1.00 40.88 340 ILE A N 1
ATOM 2526 C CA . ILE A 1 341 ? -56.699 47.373 31.858 1.00 43.85 340 ILE A CA 1
ATOM 2527 C C . ILE A 1 341 ? -56.543 48.882 31.949 1.00 43.11 340 ILE A C 1
ATOM 2528 O O . ILE A 1 341 ? -55.642 49.476 31.352 1.00 38.11 340 ILE A O 1
ATOM 2533 N N . VAL A 1 342 ? -57.413 49.489 32.755 1.00 41.91 341 VAL A N 1
ATOM 2534 C CA . VAL A 1 342 ? -57.172 50.820 33.307 1.00 38.98 341 VAL A CA 1
ATOM 2535 C C . VAL A 1 342 ? -56.198 50.658 34.470 1.00 40.43 341 VAL A C 1
ATOM 2536 O O . VAL A 1 342 ? -56.596 50.188 35.543 1.00 44.52 341 VAL A O 1
ATOM 2540 N N . PRO A 1 343 ? -54.925 51.036 34.316 1.00 39.54 342 PRO A N 1
ATOM 2541 C CA . PRO A 1 343 ? -53.898 50.574 35.263 1.00 34.92 342 PRO A CA 1
ATOM 2542 C C . PRO A 1 343 ? -53.870 51.232 36.640 1.00 38.26 342 PRO A C 1
ATOM 2543 O O . PRO A 1 343 ? -53.604 50.520 37.612 1.00 33.79 342 PRO A O 1
ATOM 2547 N N . PHE A 1 344 ? -54.091 52.550 36.753 1.00 32.58 343 PHE A N 1
ATOM 2548 C CA . PHE A 1 344 ? -53.847 53.216 38.034 1.00 36.64 343 PHE A CA 1
ATOM 2549 C C . PHE A 1 344 ? -54.781 52.699 39.124 1.00 37.69 343 PHE A C 1
ATOM 2550 O O . PHE A 1 344 ? -54.280 52.285 40.184 1.00 39.13 343 PHE A O 1
ATOM 2558 N N . PRO A 1 345 ? -56.112 52.660 38.941 1.00 42.82 344 PRO A N 1
ATOM 2559 C CA . PRO A 1 345 ? -56.960 52.111 40.012 1.00 41.18 344 PRO A CA 1
ATOM 2560 C C . PRO A 1 345 ? -56.738 50.625 40.250 1.00 46.33 344 PRO A C 1
ATOM 2561 O O . PRO A 1 345 ? -56.851 50.176 41.397 1.00 43.42 344 PRO A O 1
ATOM 2565 N N . LEU A 1 346 ? -56.420 49.845 39.209 1.00 39.37 345 LEU A N 1
ATOM 2566 C CA . LEU A 1 346 ? -56.138 48.424 39.415 1.00 40.61 345 LEU A CA 1
ATOM 2567 C C . LEU A 1 346 ? -54.919 48.220 40.325 1.00 38.48 345 LEU A C 1
ATOM 2568 O O . LEU A 1 346 ? -54.955 47.406 41.255 1.00 37.59 345 LEU A O 1
ATOM 2573 N N . CYS A 1 347 ? -53.816 48.931 40.052 1.00 34.44 346 CYS A N 1
ATOM 2574 C CA . CYS A 1 347 ? -52.629 48.815 40.894 1.00 38.12 346 CYS A CA 1
ATOM 2575 C C . CYS A 1 347 ? -52.915 49.310 42.308 1.00 40.24 346 CYS A C 1
ATOM 2576 O O . CYS A 1 347 ? -52.402 48.755 43.286 1.00 34.94 346 CYS A O 1
ATOM 2579 N N . GLU A 1 348 ? -53.736 50.353 42.422 1.00 37.62 347 GLU A N 1
ATOM 2580 C CA . GLU A 1 348 ? -54.142 50.865 43.725 1.00 40.18 347 GLU A CA 1
ATOM 2581 C C . GLU A 1 348 ? -54.819 49.775 44.541 1.00 40.68 347 GLU A C 1
ATOM 2582 O O . GLU A 1 348 ? -54.477 49.547 45.712 1.00 35.25 347 GLU A O 1
ATOM 2588 N N . LEU A 1 349 ? -55.763 49.065 43.924 1.00 36.16 348 LEU A N 1
ATOM 2589 C CA . LEU A 1 349 ? -56.516 48.054 44.652 1.00 39.98 348 LEU A CA 1
ATOM 2590 C C . LEU A 1 349 ? -55.668 46.815 44.917 1.00 39.41 348 LEU A C 1
ATOM 2591 O O . LEU A 1 349 ? -55.776 46.204 45.987 1.00 39.14 348 LEU A O 1
ATOM 2596 N N . GLN A 1 350 ? -54.802 46.444 43.972 1.00 36.71 349 GLN A N 1
ATOM 2597 C CA . GLN A 1 350 ? -53.880 45.342 44.221 1.00 35.40 349 GLN A CA 1
ATOM 2598 C C . GLN A 1 350 ? -53.001 45.619 45.432 1.00 35.69 349 GLN A C 1
ATOM 2599 O O . GLN A 1 350 ? -52.789 44.743 46.274 1.00 36.20 349 GLN A O 1
ATOM 2605 N N . SER A 1 351 ? -52.450 46.821 45.518 1.00 33.86 350 SER A N 1
ATOM 2606 C CA . SER A 1 351 ? -51.501 47.069 46.587 1.00 36.22 350 SER A CA 1
ATOM 2607 C C . SER A 1 351 ? -52.230 47.306 47.903 1.00 38.49 350 SER A C 1
ATOM 2608 O O . SER A 1 351 ? -51.693 46.998 48.969 1.00 35.49 350 SER A O 1
ATOM 2611 N N . LYS A 1 352 ? -53.468 47.801 47.832 1.00 40.75 351 LYS A N 1
ATOM 2612 C CA . LYS A 1 352 ? -54.321 47.867 49.011 1.00 43.88 351 LYS A CA 1
ATOM 2613 C C . LYS A 1 352 ? -54.577 46.468 49.566 1.00 45.07 351 LYS A C 1
ATOM 2614 O O . LYS A 1 352 ? -54.541 46.250 50.782 1.00 39.92 351 LYS A O 1
ATOM 2620 N N . TRP A 1 353 ? -54.806 45.503 48.679 1.00 39.18 352 TRP A N 1
ATOM 2621 C CA . TRP A 1 353 ? -54.992 44.116 49.086 1.00 39.04 352 TRP A CA 1
ATOM 2622 C C . TRP A 1 353 ? -53.714 43.547 49.691 1.00 42.98 352 TRP A C 1
ATOM 2623 O O . TRP A 1 353 ? -53.740 42.933 50.772 1.00 38.16 352 TRP A O 1
ATOM 2634 N N . ILE A 1 354 ? -52.584 43.752 49.006 1.00 34.87 353 ILE A N 1
ATOM 2635 C CA . ILE A 1 354 ? -51.306 43.239 49.490 1.00 31.63 353 ILE A CA 1
ATOM 2636 C C . ILE A 1 354 ? -51.011 43.779 50.887 1.00 35.25 353 ILE A C 1
ATOM 2637 O O . ILE A 1 354 ? -50.626 43.028 51.789 1.00 37.17 353 ILE A O 1
ATOM 2642 N N . ALA A 1 355 ? -51.186 45.092 51.080 1.00 34.85 354 ALA A N 1
ATOM 2643 C CA . ALA A 1 355 ? -50.862 45.710 52.363 1.00 36.60 354 ALA A CA 1
ATOM 2644 C C . ALA A 1 355 ? -51.719 45.135 53.486 1.00 36.70 354 ALA A C 1
ATOM 2645 O O . ALA A 1 355 ? -51.213 44.849 54.578 1.00 41.63 354 ALA A O 1
ATOM 2647 N N . ALA A 1 356 ? -53.016 44.932 53.222 1.00 37.66 355 ALA A N 1
ATOM 2648 C CA . ALA A 1 356 ? -53.908 44.383 54.232 1.00 37.83 355 ALA A CA 1
ATOM 2649 C C . ALA A 1 356 ? -53.583 42.926 54.539 1.00 41.93 355 ALA A C 1
ATOM 2650 O O . ALA A 1 356 ? -53.747 42.483 55.683 1.00 40.00 355 ALA A O 1
ATOM 2652 N N . VAL A 1 357 ? -53.128 42.166 53.542 1.00 37.90 356 VAL A N 1
ATOM 2653 C CA . VAL A 1 357 ? -52.658 40.806 53.800 1.00 41.01 356 VAL A CA 1
ATOM 2654 C C . VAL A 1 357 ? -51.402 40.836 54.676 1.00 41.54 356 VAL A C 1
ATOM 2655 O O . VAL A 1 357 ? -51.334 40.170 55.716 1.00 44.13 356 VAL A O 1
ATOM 2659 N N . LEU A 1 358 ? -50.398 41.626 54.276 1.00 34.79 357 LEU A N 1
ATOM 2660 C CA . LEU A 1 358 ? -49.144 41.687 55.027 1.00 34.75 357 LEU A CA 1
ATOM 2661 C C . LEU A 1 358 ? -49.358 42.118 56.473 1.00 39.60 357 LEU A C 1
ATOM 2662 O O . LEU A 1 358 ? -48.628 41.667 57.365 1.00 40.29 357 LEU A O 1
ATOM 2667 N N . SER A 1 359 ? -50.337 42.989 56.721 1.00 40.49 358 SER A N 1
ATOM 2668 C CA . SER A 1 359 ? -50.623 43.463 58.067 1.00 42.07 358 SER A CA 1
ATOM 2669 C C . SER A 1 359 ? -51.469 42.488 58.868 1.00 46.34 358 SER A C 1
ATOM 2670 O O . SER A 1 359 ? -51.718 42.743 60.054 1.00 41.32 358 SER A O 1
ATOM 2673 N N . GLY A 1 360 ? -51.916 41.390 58.261 1.00 42.31 359 GLY A N 1
ATOM 2674 C CA . GLY A 1 360 ? -52.786 40.463 58.951 1.00 39.83 359 GLY A CA 1
ATOM 2675 C C . GLY A 1 360 ? -54.227 40.898 59.050 1.00 46.17 359 GLY A C 1
ATOM 2676 O O . GLY A 1 360 ? -55.046 40.141 59.585 1.00 54.46 359 GLY A O 1
ATOM 2677 N N . ARG A 1 361 ? -54.577 42.081 58.543 1.00 48.13 360 ARG A N 1
ATOM 2678 C CA . ARG A 1 361 ? -55.965 42.530 58.623 1.00 49.42 360 ARG A CA 1
ATOM 2679 C C . ARG A 1 361 ? -56.897 41.618 57.829 1.00 53.74 360 ARG A C 1
ATOM 2680 O O . ARG A 1 361 ? -58.048 41.405 58.219 1.00 56.94 360 ARG A O 1
ATOM 2688 N N . ILE A 1 362 ? -56.429 41.074 56.709 1.00 53.41 361 ILE A N 1
ATOM 2689 C CA . ILE A 1 362 ? -57.198 40.076 55.982 1.00 48.43 361 ILE A CA 1
ATOM 2690 C C . ILE A 1 362 ? -56.295 38.881 55.719 1.00 45.10 361 ILE A C 1
ATOM 2691 O O . ILE A 1 362 ? -55.072 38.951 55.848 1.00 47.72 361 ILE A O 1
ATOM 2696 N N . SER A 1 363 ? -56.916 37.775 55.343 1.00 44.77 362 SER A N 1
ATOM 2697 C CA . SER A 1 363 ? -56.210 36.521 55.161 1.00 53.06 362 SER A CA 1
ATOM 2698 C C . SER A 1 363 ? -56.192 36.114 53.691 1.00 52.05 362 SER A C 1
ATOM 2699 O O . SER A 1 363 ? -57.041 36.523 52.896 1.00 51.19 362 SER A O 1
ATOM 2702 N N . LEU A 1 364 ? -55.195 35.316 53.337 1.00 50.74 363 LEU A N 1
ATOM 2703 C CA . LEU A 1 364 ? -55.125 34.584 52.079 1.00 45.27 363 LEU A CA 1
ATOM 2704 C C . LEU A 1 364 ? -55.602 33.152 52.295 1.00 47.93 363 LEU A C 1
ATOM 2705 O O . LEU A 1 364 ? -55.633 32.671 53.428 1.00 49.66 363 LEU A O 1
ATOM 2710 N N . PRO A 1 365 ? -56.000 32.431 51.236 1.00 49.19 364 PRO A N 1
ATOM 2711 C CA . PRO A 1 365 ? -56.285 30.997 51.406 1.00 48.40 364 PRO A CA 1
ATOM 2712 C C . PRO A 1 365 ? -55.011 30.232 51.730 1.00 51.13 364 PRO A C 1
ATOM 2713 O O . PRO A 1 365 ? -53.925 30.821 51.729 1.00 49.20 364 PRO A O 1
ATOM 2717 N N . THR A 1 366 ? -55.110 28.927 51.972 1.00 51.53 365 THR A N 1
ATOM 2718 C CA . THR A 1 366 ? -53.899 28.131 52.110 1.00 50.02 365 THR A CA 1
ATOM 2719 C C . THR A 1 366 ? -53.139 28.079 50.784 1.00 52.38 365 THR A C 1
ATOM 2720 O O . THR A 1 366 ? -53.683 28.345 49.709 1.00 58.26 365 THR A O 1
ATOM 2724 N N . LYS A 1 367 ? -51.854 27.727 50.874 1.00 54.13 366 LYS A N 1
ATOM 2725 C CA . LYS A 1 367 ? -51.039 27.585 49.672 1.00 49.76 366 LYS A CA 1
ATOM 2726 C C . LYS A 1 367 ? -51.673 26.614 48.689 1.00 51.14 366 LYS A C 1
ATOM 2727 O O . LYS A 1 367 ? -51.684 26.861 47.475 1.00 46.84 366 LYS A O 1
ATOM 2733 N N . LYS A 1 368 ? -52.195 25.496 49.197 1.00 52.96 367 LYS A N 1
ATOM 2734 C CA . LYS A 1 368 ? -52.840 24.516 48.331 1.00 54.00 367 LYS A CA 1
ATOM 2735 C C . LYS A 1 368 ? -54.076 25.105 47.665 1.00 53.23 367 LYS A C 1
ATOM 2736 O O . LYS A 1 368 ? -54.311 24.886 46.472 1.00 61.05 367 LYS A O 1
ATOM 2742 N N . GLU A 1 369 ? -54.878 25.862 48.418 1.00 52.37 368 GLU A N 1
ATOM 2743 C CA . GLU A 1 369 ? -56.069 26.469 47.834 1.00 49.36 368 GLU A CA 1
ATOM 2744 C C . GLU A 1 369 ? -55.701 27.515 46.794 1.00 54.51 368 GLU A C 1
ATOM 2745 O O . GLU A 1 369 ? -56.329 27.587 45.729 1.00 54.06 368 GLU A O 1
ATOM 2751 N N . MET A 1 370 ? -54.689 28.337 47.080 1.00 51.44 369 MET A N 1
ATOM 2752 C CA . MET A 1 370 ? -54.237 29.286 46.070 1.00 51.81 369 MET A CA 1
ATOM 2753 C C . MET A 1 370 ? -53.753 28.561 44.824 1.00 51.23 369 MET A C 1
ATOM 2754 O O . MET A 1 370 ? -54.073 28.962 43.698 1.00 48.63 369 MET A O 1
ATOM 2759 N N . MET A 1 371 ? -52.990 27.482 45.005 1.00 45.14 370 MET A N 1
ATOM 2760 C CA . MET A 1 371 ? -52.470 26.759 43.856 1.00 53.26 370 MET A CA 1
ATOM 2761 C C . MET A 1 371 ? -53.596 26.088 43.071 1.00 55.62 370 MET A C 1
ATOM 2762 O O . MET A 1 371 ? -53.562 26.059 41.836 1.00 59.70 370 MET A O 1
ATOM 2767 N N . GLU A 1 372 ? -54.615 25.570 43.766 1.00 50.60 371 GLU A N 1
ATOM 2768 C CA . GLU A 1 372 ? -55.776 25.005 43.083 1.00 50.01 371 GLU A CA 1
ATOM 2769 C C . GLU A 1 372 ? -56.533 26.072 42.305 1.00 53.65 371 GLU A C 1
ATOM 2770 O O . GLU A 1 372 ? -57.057 25.800 41.216 1.00 52.99 371 GLU A O 1
ATOM 2776 N N . ASP A 1 373 ? -56.596 27.293 42.841 1.00 48.85 372 ASP A N 1
ATOM 2777 C CA . ASP A 1 373 ? -57.297 28.361 42.137 1.00 50.26 372 ASP A CA 1
ATOM 2778 C C . ASP A 1 373 ? -56.601 28.703 40.820 1.00 51.74 372 ASP A C 1
ATOM 2779 O O . ASP A 1 373 ? -57.258 28.877 39.786 1.00 48.89 372 ASP A O 1
ATOM 2784 N N . VAL A 1 374 ? -55.270 28.798 40.835 1.00 47.42 373 VAL A N 1
ATOM 2785 C CA . VAL A 1 374 ? -54.543 29.072 39.602 1.00 44.78 373 VAL A CA 1
ATOM 2786 C C . VAL A 1 374 ? -54.756 27.950 38.600 1.00 53.41 373 VAL A C 1
ATOM 2787 O O . VAL A 1 374 ? -54.961 28.198 37.405 1.00 53.01 373 VAL A O 1
ATOM 2791 N N . GLU A 1 375 ? -54.691 26.700 39.066 1.00 54.36 374 GLU A N 1
ATOM 2792 C CA . GLU A 1 375 ? -54.873 25.562 38.171 1.00 57.39 374 GLU A CA 1
ATOM 2793 C C . GLU A 1 375 ? -56.271 25.551 37.578 1.00 59.82 374 GLU A C 1
ATOM 2794 O O . GLU A 1 375 ? -56.448 25.230 36.396 1.00 57.13 374 GLU A O 1
ATOM 2800 N N . ALA A 1 376 ? -57.279 25.908 38.381 1.00 59.09 375 ALA A N 1
ATOM 2801 C CA . ALA A 1 376 ? -58.639 26.014 37.858 1.00 60.80 375 ALA A CA 1
ATOM 2802 C C . ALA A 1 376 ? -58.721 27.076 36.772 1.00 60.40 375 ALA A C 1
ATOM 2803 O O . ALA A 1 376 ? -59.382 26.881 35.743 1.00 61.02 375 ALA A O 1
ATOM 2805 N N . TYR A 1 377 ? -58.051 28.210 36.985 1.00 55.64 376 TYR A N 1
ATOM 2806 C CA . TYR A 1 377 ? -58.052 29.262 35.979 1.00 51.65 376 TYR A CA 1
ATOM 2807 C C . TYR A 1 377 ? -57.391 28.781 34.688 1.00 50.15 376 TYR A C 1
ATOM 2808 O O . TYR A 1 377 ? -57.928 28.994 33.599 1.00 50.35 376 TYR A O 1
ATOM 2817 N N . TYR A 1 378 ? -56.238 28.108 34.795 1.00 53.18 377 TYR A N 1
ATOM 2818 C CA . TYR A 1 378 ? -55.541 27.615 33.607 1.00 54.47 377 TYR A CA 1
ATOM 2819 C C . TYR A 1 378 ? -56.406 26.633 32.828 1.00 58.22 377 TYR A C 1
ATOM 2820 O O . TYR A 1 378 ? -56.348 26.582 31.593 1.00 52.94 377 TYR A O 1
ATOM 2829 N N . LYS A 1 379 ? -57.205 25.835 33.537 1.00 56.24 378 LYS A N 1
ATOM 2830 C CA . LYS A 1 379 ? -58.038 24.841 32.881 1.00 59.89 378 LYS A CA 1
ATOM 2831 C C . LYS A 1 379 ? -59.265 25.472 32.240 1.00 61.55 378 LYS A C 1
ATOM 2832 O O . LYS A 1 379 ? -59.708 25.001 31.184 1.00 61.93 378 LYS A O 1
ATOM 2838 N N . GLN A 1 380 ? -59.818 26.528 32.849 1.00 57.32 379 GLN A N 1
ATOM 2839 C CA . GLN A 1 380 ? -60.852 27.315 32.181 1.00 60.34 379 GLN A CA 1
ATOM 2840 C C . GLN A 1 380 ? -60.337 27.893 30.866 1.00 59.81 379 GLN A C 1
ATOM 2841 O O . GLN A 1 380 ? -61.007 27.802 29.834 1.00 61.62 379 GLN A O 1
ATOM 2847 N N . MET A 1 381 ? -59.158 28.525 30.894 1.00 53.46 380 MET A N 1
ATOM 2848 C CA . MET A 1 381 ? -58.566 29.038 29.663 1.00 53.36 380 MET A CA 1
ATOM 2849 C C . MET A 1 381 ? -58.446 27.935 28.623 1.00 57.66 380 MET A C 1
ATOM 2850 O O . MET A 1 381 ? -58.834 28.107 27.464 1.00 57.85 380 MET A O 1
ATOM 2855 N N . GLU A 1 382 ? -57.887 26.796 29.024 1.00 61.22 381 GLU A N 1
ATOM 2856 C CA . GLU A 1 382 ? -57.673 25.702 28.089 1.00 65.80 381 GLU A CA 1
ATOM 2857 C C . GLU A 1 382 ? -58.999 25.159 27.574 1.00 64.77 381 GLU A C 1
ATOM 2858 O O . GLU A 1 382 ? -59.129 24.843 26.386 1.00 63.16 381 GLU A O 1
ATOM 2864 N N . ALA A 1 383 ? -60.010 25.090 28.442 1.00 60.57 382 ALA A N 1
ATOM 2865 C CA . ALA A 1 383 ? -61.341 24.665 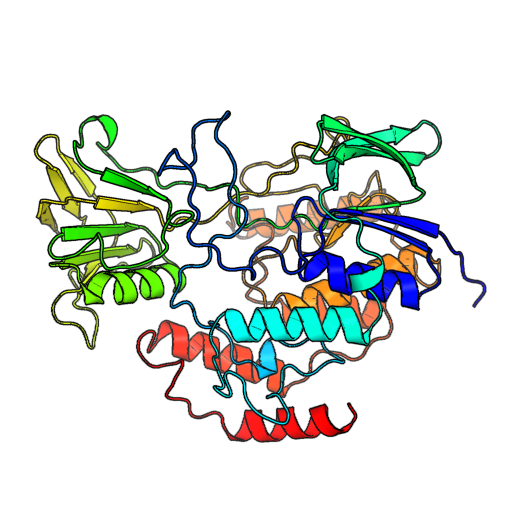28.020 1.00 66.19 382 ALA A CA 1
ATOM 2866 C C . ALA A 1 383 ? -62.063 25.723 27.202 1.00 65.87 382 ALA A C 1
ATOM 2867 O O . ALA A 1 383 ? -63.152 25.452 26.686 1.00 68.30 382 ALA A O 1
ATOM 2869 N N . ALA A 1 384 ? -61.501 26.918 27.078 1.00 61.01 383 ALA A N 1
ATOM 2870 C CA . ALA A 1 384 ? -62.091 27.949 26.244 1.00 61.20 383 ALA A CA 1
ATOM 2871 C C . ALA A 1 384 ? -61.267 28.224 24.999 1.00 56.75 383 ALA A C 1
ATOM 2872 O O . ALA A 1 384 ? -61.610 29.132 24.238 1.00 62.63 383 ALA A O 1
ATOM 2874 N N . GLY A 1 385 ? -60.192 27.468 24.773 1.00 56.90 384 GLY A N 1
ATOM 2875 C CA . GLY A 1 385 ? -59.333 27.701 23.624 1.00 58.51 384 GLY A CA 1
ATOM 2876 C C . GLY A 1 385 ? -58.438 28.921 23.698 1.00 58.98 384 GLY A C 1
ATOM 2877 O O . GLY A 1 385 ? -57.918 29.351 22.665 1.00 55.27 384 GLY A O 1
ATOM 2878 N N . ILE A 1 386 ? -58.222 29.489 24.881 1.00 58.09 385 ILE A N 1
ATOM 2879 C CA . ILE A 1 386 ? -57.440 30.717 25.028 1.00 48.51 385 ILE A CA 1
ATOM 2880 C C . ILE A 1 386 ? -55.968 30.340 25.159 1.00 50.07 385 ILE A C 1
ATOM 2881 O O . ILE A 1 386 ? -55.613 29.606 26.094 1.00 52.75 385 ILE A O 1
ATOM 2886 N N . PRO A 1 387 ? -55.084 30.848 24.295 1.00 54.09 386 PRO A N 1
ATOM 2887 C CA . PRO A 1 387 ? -53.657 30.517 24.415 1.00 57.17 386 PRO A CA 1
ATOM 2888 C C . PRO A 1 387 ? -52.997 31.137 25.641 1.00 58.51 386 PRO A C 1
ATOM 2889 O O . PRO A 1 387 ? -53.460 32.132 26.212 1.00 46.42 386 PRO A O 1
ATOM 2893 N N . LYS A 1 388 ? -51.852 30.534 25.994 1.00 60.95 387 LYS A N 1
ATOM 2894 C CA . LYS A 1 388 ? -51.065 30.924 27.164 1.00 58.40 387 LYS A CA 1
ATOM 2895 C C . LYS A 1 388 ? -50.860 32.430 27.250 1.00 53.91 387 LYS A C 1
ATOM 2896 O O . LYS A 1 388 ? -50.890 33.009 28.344 1.00 45.67 387 LYS A O 1
ATOM 2902 N N . ARG A 1 389 ? -50.640 33.086 26.110 1.00 43.23 388 ARG A N 1
ATOM 2903 C CA . ARG A 1 389 ? -50.160 34.460 26.178 1.00 41.88 388 ARG A CA 1
ATOM 2904 C C . ARG A 1 389 ? -51.237 35.450 26.602 1.00 36.23 388 ARG A C 1
ATOM 2905 O O . ARG A 1 389 ? -50.907 36.608 26.873 1.00 35.96 388 ARG A O 1
ATOM 2913 N N . TYR A 1 390 ? -52.501 35.030 26.695 1.00 36.49 389 TYR A N 1
ATOM 2914 C CA . TYR A 1 390 ? -53.569 35.885 27.198 1.00 40.47 389 TYR A CA 1
ATOM 2915 C C . TYR A 1 390 ? -53.868 35.656 28.679 1.00 41.72 389 TYR A C 1
ATOM 2916 O O . TYR A 1 390 ? -54.909 36.113 29.164 1.00 42.29 389 TYR A O 1
ATOM 2925 N N . THR A 1 391 ? -52.990 34.956 29.404 1.00 43.22 390 THR A N 1
ATOM 2926 C CA . THR A 1 391 ? -53.293 34.594 30.789 1.00 43.11 390 THR A CA 1
ATOM 2927 C C . THR A 1 391 ? -53.632 35.824 31.630 1.00 40.64 390 THR A C 1
ATOM 2928 O O . THR A 1 391 ? -54.542 35.782 32.467 1.00 43.42 390 THR A O 1
ATOM 2932 N N . HIS A 1 392 ? -52.912 36.925 31.430 1.00 37.14 391 HIS A N 1
ATOM 2933 C CA . HIS A 1 392 ? -53.076 38.113 32.261 1.00 34.60 391 HIS A CA 1
ATOM 2934 C C . HIS A 1 392 ? -53.878 39.199 31.572 1.00 39.50 391 HIS A C 1
ATOM 2935 O O . HIS A 1 392 ? -53.962 40.321 32.088 1.00 38.47 391 HIS A O 1
ATOM 2942 N N . ASN A 1 393 ? -54.452 38.892 30.409 1.00 38.47 392 ASN A N 1
ATOM 2943 C CA . ASN A 1 393 ? -55.374 39.781 29.715 1.00 38.13 392 ASN A CA 1
ATOM 2944 C C . ASN A 1 393 ? -56.724 39.685 30.406 1.00 41.62 392 ASN A C 1
ATOM 2945 O O . ASN A 1 393 ? -57.358 38.628 30.379 1.00 46.32 392 ASN A O 1
ATOM 2950 N N . ILE A 1 394 ? -57.176 40.775 31.030 1.00 40.25 393 ILE A N 1
ATOM 2951 C CA . ILE A 1 394 ? -58.458 40.735 31.730 1.00 42.50 393 ILE A CA 1
ATOM 2952 C C . ILE A 1 394 ? -59.351 41.893 31.284 1.00 45.20 393 ILE A C 1
ATOM 2953 O O . ILE A 1 394 ? -60.187 42.378 32.053 1.00 52.67 393 ILE A O 1
ATOM 2958 N N . GLY A 1 395 ? -59.210 42.315 30.026 1.00 53.52 394 GLY A N 1
ATOM 2959 C CA . GLY A 1 395 ? -59.975 43.455 29.540 1.00 56.95 394 GLY A CA 1
ATOM 2960 C C . GLY A 1 395 ? -61.479 43.302 29.700 1.00 60.34 394 GLY A C 1
ATOM 2961 O O . GLY A 1 395 ? -62.174 44.265 30.031 1.00 66.23 394 GLY A O 1
ATOM 2962 N N . HIS A 1 396 ? -62.003 42.090 29.480 1.00 55.71 395 HIS A N 1
ATOM 2963 C CA . HIS A 1 396 ? -63.451 41.902 29.509 1.00 61.28 395 HIS A CA 1
ATOM 2964 C C . HIS A 1 396 ? -64.017 42.100 30.912 1.00 65.91 395 HIS A C 1
ATOM 2965 O O . HIS A 1 396 ? -65.073 42.718 31.076 1.00 72.38 395 HIS A O 1
ATOM 2967 N N . ASN A 1 397 ? -63.334 41.601 31.939 1.00 64.11 396 ASN A N 1
ATOM 2968 C CA . ASN A 1 397 ? -63.885 41.605 33.289 1.00 64.07 396 ASN A CA 1
ATOM 2969 C C . ASN A 1 397 ? -63.001 42.360 34.273 1.00 57.45 396 ASN A C 1
ATOM 2970 O O . ASN A 1 397 ? -62.985 42.034 35.463 1.00 57.95 396 ASN A O 1
ATOM 2972 N N . GLN A 1 398 ? -62.288 43.394 33.804 1.00 50.22 397 GLN A N 1
ATOM 2973 C CA . GLN A 1 398 ? -61.269 44.028 34.641 1.00 51.79 397 GLN A CA 1
ATOM 2974 C C . GLN A 1 398 ? -61.876 44.712 35.862 1.00 50.34 397 GLN A C 1
ATOM 2975 O O . GLN A 1 398 ? -61.258 44.734 36.930 1.00 47.56 397 GLN A O 1
ATOM 2981 N N . PHE A 1 399 ? -63.071 45.290 35.728 1.00 50.09 398 PHE A N 1
ATOM 2982 C CA . PHE A 1 399 ? -63.663 45.977 36.866 1.00 50.56 398 PHE A CA 1
ATOM 2983 C C . PHE A 1 399 ? -64.313 45.008 37.836 1.00 48.83 398 PHE A C 1
ATOM 2984 O O . PHE A 1 399 ? -64.453 45.341 39.016 1.00 52.14 398 PHE A O 1
ATOM 2992 N N . ASP A 1 400 ? -64.708 43.822 37.361 1.00 47.72 399 ASP A N 1
ATOM 2993 C CA . ASP A 1 400 ? -65.098 42.754 38.275 1.00 55.31 399 ASP A CA 1
ATOM 2994 C C . ASP A 1 400 ? -63.903 42.280 39.088 1.00 53.44 399 ASP A C 1
ATOM 2995 O O . ASP A 1 400 ? -64.037 41.969 40.279 1.00 53.53 399 ASP A O 1
ATOM 3000 N N . TYR A 1 401 ? -62.730 42.204 38.446 1.00 47.41 400 TYR A N 1
ATOM 3001 C CA . TYR A 1 401 ? -61.498 41.902 39.162 1.00 46.33 400 TYR A CA 1
ATOM 3002 C C . TYR A 1 401 ? -61.195 42.980 40.196 1.00 46.10 400 TYR A C 1
ATOM 3003 O O . TYR A 1 401 ? -60.923 42.675 41.367 1.00 43.10 400 TYR A O 1
ATOM 3012 N N . ASP A 1 402 ? -61.221 44.251 39.773 1.00 45.40 401 ASP A N 1
ATOM 3013 C CA . ASP A 1 402 ? -61.066 45.360 40.712 1.00 45.99 401 ASP A CA 1
ATOM 3014 C C . ASP A 1 402 ? -62.047 45.240 41.873 1.00 49.82 401 ASP A C 1
ATOM 3015 O O . ASP A 1 402 ? -61.667 45.394 43.038 1.00 46.74 401 ASP A O 1
ATOM 3020 N N . ASP A 1 403 ? -63.325 44.979 41.570 1.00 47.51 402 ASP A N 1
ATOM 3021 C CA . ASP A 1 403 ? -64.323 44.903 42.633 1.00 47.62 402 ASP A CA 1
ATOM 3022 C C . ASP A 1 403 ? -64.037 43.745 43.579 1.00 49.81 402 ASP A C 1
ATOM 3023 O O . ASP A 1 403 ? -64.260 43.863 44.790 1.00 47.58 402 ASP A O 1
ATOM 3028 N N . TRP A 1 404 ? -63.556 42.612 43.051 1.00 47.87 403 TRP A N 1
ATOM 3029 C CA . TRP A 1 404 ? -63.150 41.521 43.932 1.00 46.95 403 TRP A CA 1
ATOM 3030 C C . TRP A 1 404 ? -62.060 41.982 44.899 1.00 49.26 403 TRP A C 1
ATOM 3031 O O . TRP A 1 404 ? -62.112 41.687 46.100 1.00 50.97 403 TRP A O 1
ATOM 3042 N N . LEU A 1 405 ? -61.075 42.720 44.395 1.00 44.86 404 LEU A N 1
ATOM 3043 C CA . LEU A 1 405 ? -60.048 43.265 45.269 1.00 37.90 404 LEU A CA 1
ATOM 3044 C C . LEU A 1 405 ? -60.652 44.241 46.271 1.00 43.83 404 LEU A C 1
ATOM 3045 O O . LEU A 1 405 ? -60.347 44.187 47.468 1.00 44.29 404 LEU A O 1
ATOM 3050 N N . ALA A 1 406 ? -61.530 45.136 45.802 1.00 46.57 405 ALA A N 1
ATOM 3051 C CA . ALA A 1 406 ? -62.164 46.093 46.709 1.00 49.49 405 ALA A CA 1
ATOM 3052 C C . ALA A 1 406 ? -62.939 45.382 47.814 1.00 50.76 405 ALA A C 1
ATOM 3053 O O . ALA A 1 406 ? -62.888 45.784 48.987 1.00 50.21 405 ALA A O 1
ATOM 3055 N N . ASN A 1 407 ? -63.656 44.316 47.466 1.00 53.36 406 ASN A N 1
ATOM 3056 C CA . ASN A 1 407 ? -64.393 43.597 48.494 1.00 58.20 406 ASN A CA 1
ATOM 3057 C C . ASN A 1 407 ? -63.459 42.893 49.469 1.00 55.64 406 ASN A C 1
ATOM 3058 O O . ASN A 1 407 ? -63.776 42.782 50.658 1.00 56.89 406 ASN A O 1
ATOM 3063 N N . GLU A 1 408 ? -62.299 42.428 49.005 1.00 55.56 407 GLU A N 1
ATOM 3064 C CA . GLU A 1 408 ? -61.343 41.833 49.934 1.00 53.51 407 GLU A CA 1
ATOM 3065 C C . GLU A 1 408 ? -60.855 42.858 50.948 1.00 51.07 407 GLU A C 1
ATOM 3066 O O . GLU A 1 408 ? -60.715 42.549 52.135 1.00 54.02 407 GLU A O 1
ATOM 3072 N N . CYS A 1 409 ? -60.617 44.090 50.503 1.00 52.29 408 CYS A N 1
ATOM 3073 C CA . CYS A 1 409 ? -60.070 45.155 51.337 1.00 52.99 408 CYS A CA 1
ATOM 3074 C C . CYS A 1 409 ? -61.111 45.911 52.131 1.00 51.28 408 CYS A C 1
ATOM 3075 O O . CYS A 1 409 ? -60.735 46.732 52.971 1.00 59.97 408 CYS A O 1
ATOM 3078 N N . GLY A 1 410 ? -62.391 45.703 51.857 1.00 55.69 409 GLY A N 1
ATOM 3079 C CA . GLY A 1 410 ? -63.392 46.602 52.391 1.00 54.24 409 GLY A CA 1
ATOM 3080 C C . GLY A 1 410 ? -63.355 47.984 51.775 1.00 59.01 409 GLY A C 1
ATOM 3081 O O . GLY A 1 410 ? -63.604 48.967 52.477 1.00 60.31 409 GLY A O 1
ATOM 3082 N N . TYR A 1 411 ? -63.033 48.092 50.483 1.00 53.54 410 TYR A N 1
ATOM 3083 C CA . TYR A 1 411 ? -63.040 49.372 49.792 1.00 49.32 410 TYR A CA 1
ATOM 3084 C C . TYR A 1 411 ? -64.264 49.462 48.891 1.00 52.17 410 TYR A C 1
ATOM 3085 O O . TYR A 1 411 ? -64.867 48.451 48.520 1.00 57.44 410 TYR A O 1
ATOM 3094 N N . SER A 1 412 ? -64.644 50.695 48.569 1.00 49.07 411 SER A N 1
ATOM 3095 C CA . SER A 1 412 ? -65.750 50.922 47.651 1.00 57.55 411 SER A CA 1
ATOM 3096 C C . SER A 1 412 ? -65.471 50.260 46.308 1.00 51.19 411 SER A C 1
ATOM 3097 O O . SER A 1 412 ? -64.320 50.075 45.913 1.00 51.07 411 SER A O 1
ATOM 3100 N N . CYS A 1 413 ? -66.544 49.888 45.618 1.00 53.44 412 CYS A N 1
ATOM 3101 C CA . CYS A 1 413 ? -66.478 49.303 44.283 1.00 59.10 412 CYS A CA 1
ATOM 3102 C C . CYS A 1 413 ? -66.276 50.390 43.224 1.00 52.91 412 CYS A C 1
ATOM 3103 O O . CYS A 1 413 ? -66.453 51.583 43.481 1.00 55.03 412 CYS A O 1
ATOM 3106 N N . ILE A 1 414 ? -65.880 49.961 42.020 1.00 50.14 413 ILE A N 1
ATOM 3107 C CA . ILE A 1 414 ? -65.667 50.903 40.928 1.00 48.38 413 ILE A CA 1
ATOM 3108 C C . ILE A 1 414 ? -66.978 51.615 40.608 1.00 52.76 413 ILE A C 1
ATOM 3109 O O . ILE A 1 414 ? -68.057 51.001 40.588 1.00 48.47 413 ILE A O 1
ATOM 3114 N N . GLU A 1 415 ? -66.887 52.930 40.388 1.00 51.47 414 GLU A N 1
ATOM 3115 C CA . GLU A 1 415 ? -68.067 53.737 40.106 1.00 54.94 414 GLU A CA 1
ATOM 3116 C C . GLU A 1 415 ? -68.711 53.293 38.794 1.00 59.22 414 GLU A C 1
ATOM 3117 O O . GLU A 1 415 ? -68.036 52.833 37.866 1.00 52.55 414 GLU A O 1
ATOM 3123 N N . GLU A 1 416 ? -70.037 53.440 38.720 1.00 58.72 415 GLU A N 1
ATOM 3124 C CA . GLU A 1 416 ? -70.753 53.042 37.509 1.00 59.91 415 GLU A CA 1
ATOM 3125 C C . GLU A 1 416 ? -70.367 53.911 36.322 1.00 56.81 415 GLU A C 1
ATOM 3126 O O . GLU A 1 416 ? -70.211 53.405 35.203 1.00 61.63 415 GLU A O 1
ATOM 3132 N N . TRP A 1 417 ? -70.214 55.222 36.541 1.00 54.04 416 TRP A N 1
ATOM 3133 C CA . TRP A 1 417 ? -69.792 56.096 35.453 1.00 54.93 416 TRP A CA 1
ATOM 3134 C C . TRP A 1 417 ? -68.443 55.662 34.881 1.00 55.34 416 TRP A C 1
ATOM 3135 O O . TRP A 1 417 ? -68.187 55.848 33.686 1.00 53.06 416 TRP A O 1
ATOM 3146 N N . ARG A 1 418 ? -67.581 55.062 35.706 1.00 55.53 417 ARG A N 1
ATOM 3147 C CA . ARG A 1 418 ? -66.262 54.665 35.228 1.00 52.18 417 ARG A CA 1
ATOM 3148 C C . ARG A 1 418 ? -66.352 53.410 34.375 1.00 52.63 417 ARG A C 1
ATOM 3149 O O . ARG A 1 418 ? -65.654 53.298 33.359 1.00 48.42 417 ARG A O 1
ATOM 3157 N N . ARG A 1 419 ? -67.217 52.466 34.761 1.00 55.59 418 ARG A N 1
ATOM 3158 C CA . ARG A 1 419 ? -67.479 51.319 33.895 1.00 55.52 418 ARG A CA 1
ATOM 3159 C C . ARG A 1 419 ? -68.039 51.775 32.556 1.00 56.37 418 ARG A C 1
ATOM 3160 O O . ARG A 1 419 ? -67.602 51.314 31.494 1.00 50.54 418 ARG A O 1
ATOM 3168 N N . LEU A 1 420 ? -69.001 52.703 32.591 1.00 54.53 419 LEU A N 1
ATOM 3169 C CA . LEU A 1 420 ? -69.656 53.143 31.366 1.00 52.71 419 LEU A CA 1
ATOM 3170 C C . LEU A 1 420 ? -68.706 53.947 30.479 1.00 53.84 419 LEU A C 1
ATOM 3171 O O . LEU A 1 420 ? -68.721 53.795 29.251 1.00 54.24 419 LEU A O 1
ATOM 3176 N N . MET A 1 421 ? -67.888 54.820 31.073 1.00 54.53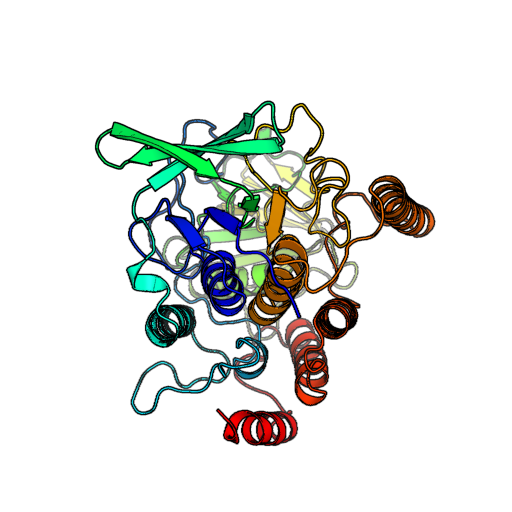 420 MET A N 1
ATOM 3177 C CA . MET A 1 421 ? -66.936 55.578 30.267 1.00 51.83 420 MET A CA 1
ATOM 3178 C C . MET A 1 421 ? -65.973 54.644 29.551 1.00 51.37 420 MET A C 1
ATOM 3179 O O . MET A 1 421 ? -65.642 54.859 28.374 1.00 50.19 420 MET A O 1
ATOM 3184 N N . TYR A 1 422 ? -65.525 53.592 30.245 1.00 47.55 421 TYR A N 1
ATOM 3185 C CA . TYR A 1 422 ? -64.623 52.626 29.629 1.00 49.96 421 TYR A CA 1
ATOM 3186 C C . TYR A 1 422 ? -65.275 51.936 28.437 1.00 53.76 421 TYR A C 1
ATOM 3187 O O . TYR A 1 422 ? -64.635 51.763 27.392 1.00 49.11 421 TYR A O 1
ATOM 3196 N N . LYS A 1 423 ? -66.543 51.519 28.575 1.00 55.77 422 LYS A N 1
ATOM 3197 C CA . LYS A 1 423 ? -67.233 50.899 27.447 1.00 54.62 422 LYS A CA 1
ATOM 3198 C C . LYS A 1 423 ? -67.405 51.888 26.305 1.00 52.90 422 LYS A C 1
ATOM 3199 O O . LYS A 1 423 ? -67.291 51.520 25.128 1.00 53.15 422 LYS A O 1
ATOM 3205 N N . GLU A 1 424 ? -67.648 53.158 26.638 1.00 47.35 423 GLU A N 1
ATOM 3206 C CA . GLU A 1 424 ? -67.872 54.181 25.622 1.00 52.39 423 GLU A CA 1
ATOM 3207 C C . GLU A 1 424 ? -66.592 54.493 24.848 1.00 58.65 423 GLU A C 1
ATOM 3208 O O . GLU A 1 424 ? -66.615 54.610 23.614 1.00 56.56 423 GLU A O 1
ATOM 3214 N N . VAL A 1 425 ? -65.468 54.655 25.555 1.00 51.22 424 VAL A N 1
ATOM 3215 C CA . VAL A 1 425 ? -64.226 54.989 24.865 1.00 52.09 424 VAL A CA 1
ATOM 3216 C C . VAL A 1 425 ? -63.694 53.776 24.117 1.00 55.27 424 VAL A C 1
ATOM 3217 O O . VAL A 1 425 ? -63.102 53.916 23.044 1.00 52.63 424 VAL A O 1
ATOM 3221 N N . SER A 1 426 ? -63.901 52.572 24.657 1.00 54.78 425 SER A N 1
ATOM 3222 C CA . SER A 1 426 ? -63.541 51.360 23.932 1.00 55.12 425 SER A CA 1
ATOM 3223 C C . SER A 1 426 ? -64.271 51.288 22.590 1.00 59.47 425 SER A C 1
ATOM 3224 O O . SER A 1 426 ? -63.668 50.967 21.558 1.00 53.49 425 SER A O 1
ATOM 3227 N N . LYS A 1 427 ? -65.565 51.617 22.580 1.00 61.40 426 LYS A N 1
ATOM 3228 C CA . LYS A 1 427 ? -66.318 51.599 21.331 1.00 61.48 426 LYS A CA 1
ATOM 3229 C C . LYS A 1 427 ? -65.846 52.692 20.379 1.00 59.44 426 LYS A C 1
ATOM 3230 O O . LYS A 1 427 ? -65.711 52.455 19.173 1.00 65.48 426 LYS A O 1
ATOM 3236 N N . ASN A 1 428 ? -65.586 53.897 20.899 1.00 48.62 427 ASN A N 1
ATOM 3237 C CA . ASN A 1 428 ? -65.166 55.003 20.042 1.00 50.97 427 ASN A CA 1
ATOM 3238 C C . ASN A 1 428 ? -63.757 54.805 19.500 1.00 55.94 427 ASN A C 1
ATOM 3239 O O . ASN A 1 428 ? -63.450 55.247 18.388 1.00 57.61 427 ASN A O 1
ATOM 3244 N N . ARG A 1 429 ? -62.887 54.174 20.282 1.00 56.69 428 ARG A N 1
ATOM 3245 C CA . ARG A 1 429 ? -61.524 53.917 19.837 1.00 56.59 428 ARG A CA 1
ATOM 3246 C C . ARG A 1 429 ? -61.504 52.942 18.667 1.00 61.03 428 ARG A C 1
ATOM 3247 O O . ARG A 1 429 ? -60.713 53.103 17.729 1.00 63.35 428 ARG A O 1
ATOM 3255 N N . LYS A 1 430 ? -62.366 51.923 18.705 1.00 63.56 429 LYS A N 1
ATOM 3256 C CA . LYS A 1 430 ? -62.445 50.981 17.595 1.00 64.13 429 LYS A CA 1
ATOM 3257 C C . LYS A 1 430 ? -63.157 51.597 16.392 1.00 71.68 429 LYS A C 1
ATOM 3258 O O . LYS A 1 430 ? -62.762 51.358 15.246 1.00 78.74 429 LYS A O 1
ATOM 3260 N N . GLU A 1 431 ? -64.189 52.410 16.628 1.00 65.31 430 GLU A N 1
ATOM 3261 C CA . GLU A 1 431 ? -64.979 52.947 15.523 1.00 65.61 430 GLU A CA 1
ATOM 3262 C C . GLU A 1 431 ? -64.331 54.162 14.872 1.00 62.44 430 GLU A C 1
ATOM 3263 O O . GLU A 1 431 ? -64.422 54.335 13.654 1.00 63.45 430 GLU A O 1
ATOM 3269 N N . ARG A 1 432 ? -63.732 55.049 15.659 1.00 54.88 431 ARG A N 1
ATOM 3270 C CA . ARG A 1 432 ? -63.238 56.332 15.154 1.00 53.56 431 ARG A CA 1
ATOM 3271 C C . ARG A 1 432 ? -61.862 56.606 15.751 1.00 60.17 431 ARG A C 1
ATOM 3272 O O . ARG A 1 432 ? -61.678 57.562 16.515 1.00 56.66 431 ARG A O 1
ATOM 3280 N N . PRO A 1 433 ? -60.867 55.771 15.427 1.00 62.34 432 PRO A N 1
ATOM 3281 C CA . PRO A 1 433 ? -59.539 55.942 16.043 1.00 61.62 432 PRO A CA 1
ATOM 3282 C C . PRO A 1 433 ? -58.948 57.299 15.772 1.00 54.01 432 PRO A C 1
ATOM 3283 O O . PRO A 1 433 ? -58.136 57.783 16.566 1.00 55.01 432 PRO A O 1
ATOM 3287 N N . GLU A 1 434 ? -59.368 57.942 14.694 1.00 54.17 433 GLU A N 1
ATOM 3288 C CA . GLU A 1 434 ? -58.830 59.221 14.274 1.00 59.14 433 GLU A CA 1
ATOM 3289 C C . GLU A 1 434 ? -59.494 60.395 14.969 1.00 59.35 433 GLU A C 1
ATOM 3290 O O . GLU A 1 434 ? -58.971 61.509 14.878 1.00 62.75 433 GLU A O 1
ATOM 3296 N N . SER A 1 435 ? -60.631 60.188 15.639 1.00 58.26 434 SER A N 1
ATOM 3297 C CA . SER A 1 435 ? -61.328 61.314 16.246 1.00 56.78 434 SER A CA 1
ATOM 3298 C C . SER A 1 435 ? -61.823 61.088 17.671 1.00 52.14 434 SER A C 1
ATOM 3299 O O . SER A 1 435 ? -62.334 62.045 18.261 1.00 52.80 434 SER A O 1
ATOM 3302 N N . TYR A 1 436 ? -61.692 59.891 18.254 1.00 52.48 435 TYR A N 1
ATOM 3303 C CA . TYR A 1 436 ? -62.321 59.641 19.556 1.00 56.10 435 TYR A CA 1
ATOM 3304 C C . TYR A 1 436 ? -61.735 60.515 20.660 1.00 53.98 435 TYR A C 1
ATOM 3305 O O . TYR A 1 436 ? -62.418 60.797 21.654 1.00 62.06 435 TYR A O 1
ATOM 3314 N N . ARG A 1 437 ? -60.480 60.951 20.518 1.00 45.22 436 ARG A N 1
ATOM 3315 C CA . ARG A 1 437 ? -59.877 61.777 21.558 1.00 45.85 436 ARG A CA 1
ATOM 3316 C C . ARG A 1 437 ? -60.455 63.190 21.599 1.00 48.74 436 ARG A C 1
ATOM 3317 O O . ARG A 1 437 ? -60.384 63.848 22.641 1.00 55.18 436 ARG A O 1
ATOM 3325 N N . ASP A 1 438 ? -61.043 63.674 20.516 1.00 50.23 437 ASP A N 1
ATOM 3326 C CA . ASP A 1 438 ? -61.496 65.053 20.492 1.00 53.91 437 ASP A CA 1
ATOM 3327 C C . ASP A 1 438 ? -62.987 65.206 20.256 1.00 59.17 437 ASP A C 1
ATOM 3328 O O . ASP A 1 438 ? -63.509 66.308 20.443 1.00 63.56 437 ASP A O 1
ATOM 3333 N N . GLU A 1 439 ? -63.687 64.140 19.875 1.00 64.23 438 GLU A N 1
ATOM 3334 C CA . GLU A 1 439 ? -65.124 64.179 19.622 1.00 66.71 438 GLU A CA 1
ATOM 3335 C C . GLU A 1 439 ? -65.768 63.034 20.389 1.00 69.50 438 GLU A C 1
ATOM 3336 O O . GLU A 1 439 ? -65.484 61.862 20.118 1.00 68.38 438 GLU A O 1
ATOM 3338 N N . TRP A 1 440 ? -66.611 63.371 21.359 1.00 69.04 439 TRP A N 1
ATOM 3339 C CA . TRP A 1 440 ? -67.236 62.369 22.200 1.00 64.64 439 TRP A CA 1
ATOM 3340 C C . TRP A 1 440 ? -68.63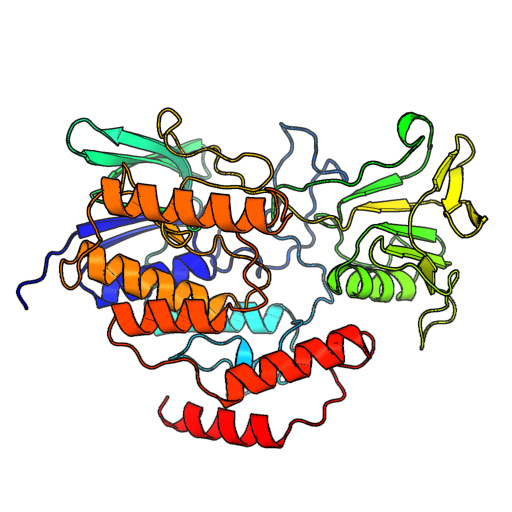9 62.835 22.531 1.00 67.59 439 TRP A C 1
ATOM 3341 O O . TRP A 1 440 ? -68.980 64.008 22.363 1.00 66.36 439 TRP A O 1
ATOM 3352 N N . ASP A 1 441 ? -69.454 61.899 23.017 1.00 67.78 440 ASP A N 1
ATOM 3353 C CA . ASP A 1 441 ? -70.853 62.193 23.295 1.00 67.85 440 ASP A CA 1
ATOM 3354 C C . ASP A 1 441 ? -71.269 61.757 24.699 1.00 65.30 440 ASP A C 1
ATOM 3355 O O . ASP A 1 441 ? -72.461 61.590 24.958 1.00 67.18 440 ASP A O 1
ATOM 3360 N N . ASP A 1 442 ? -70.316 61.566 25.613 1.00 63.69 441 ASP A N 1
ATOM 3361 C CA . ASP A 1 442 ? -70.663 61.136 26.962 1.00 65.19 441 ASP A CA 1
ATOM 3362 C C . ASP A 1 442 ? -70.396 62.241 27.984 1.00 67.56 441 ASP A C 1
ATOM 3363 O O . ASP A 1 442 ? -69.813 61.994 29.049 1.00 66.38 441 ASP A O 1
ATOM 3368 N N . ASP A 1 443 ? -70.837 63.465 27.670 1.00 67.87 442 ASP A N 1
ATOM 3369 C CA . ASP A 1 443 ? -70.749 64.559 28.633 1.00 70.99 442 ASP A CA 1
ATOM 3370 C C . ASP A 1 443 ? -71.552 64.266 29.890 1.00 67.93 442 ASP A C 1
ATOM 3371 O O . ASP A 1 443 ? -71.241 64.805 30.956 1.00 71.88 442 ASP A O 1
ATOM 3376 N N . HIS A 1 444 ? -72.599 63.435 29.779 1.00 68.26 443 HIS A N 1
ATOM 3377 C CA . HIS A 1 444 ? -73.410 63.068 30.940 1.00 73.04 443 HIS A CA 1
ATOM 3378 C C . HIS A 1 444 ? -72.643 62.175 31.906 1.00 71.38 443 HIS A C 1
ATOM 3379 O O . HIS A 1 444 ? -72.901 62.211 33.113 1.00 76.85 443 HIS A O 1
ATOM 3386 N N . LEU A 1 445 ? -71.708 61.366 31.400 1.00 64.68 444 LEU A N 1
ATOM 3387 C CA . LEU A 1 445 ? -70.830 60.605 32.281 1.00 64.80 444 LEU A CA 1
ATOM 3388 C C . LEU A 1 445 ? -69.761 61.489 32.903 1.00 61.68 444 LEU A C 1
ATOM 3389 O O . LEU A 1 445 ? -69.364 61.258 34.051 1.00 58.35 444 LEU A O 1
ATOM 3394 N N . VAL A 1 446 ? -69.278 62.495 32.166 1.00 58.94 445 VAL A N 1
ATOM 3395 C CA . VAL A 1 446 ? -68.348 63.458 32.754 1.00 61.86 445 VAL A CA 1
ATOM 3396 C C . VAL A 1 446 ? -68.999 64.167 33.928 1.00 66.77 445 VAL A C 1
ATOM 3397 O O . VAL A 1 446 ? -68.389 64.329 34.990 1.00 64.67 445 VAL A O 1
ATOM 3401 N N . ALA A 1 447 ? -70.254 64.593 33.755 1.00 67.70 446 ALA A N 1
ATOM 3402 C CA . ALA A 1 447 ? -71.003 65.223 34.836 1.00 67.64 446 ALA A CA 1
ATOM 3403 C C . ALA A 1 447 ? -71.023 64.344 36.082 1.00 66.18 446 ALA A C 1
ATOM 3404 O O . ALA A 1 447 ? -70.708 64.804 37.186 1.00 68.20 446 ALA A O 1
ATOM 3406 N N . GLN A 1 448 ? -71.371 63.063 35.917 1.00 63.58 447 GLN A N 1
ATOM 3407 C CA . GLN A 1 448 ? -71.368 62.130 37.044 1.00 63.75 447 GLN A CA 1
ATOM 3408 C C . GLN A 1 448 ? -69.987 62.026 37.682 1.00 66.30 447 GLN A C 1
ATOM 3409 O O . GLN A 1 448 ? -69.855 62.074 38.912 1.00 66.07 447 GLN A O 1
ATOM 3415 N N . ALA A 1 449 ? -68.945 61.853 36.861 1.00 58.56 448 ALA A N 1
ATOM 3416 C CA . ALA A 1 449 ? -67.602 61.691 37.406 1.00 60.53 448 ALA A CA 1
ATOM 3417 C C . ALA A 1 449 ? -67.216 62.887 38.264 1.00 58.85 448 ALA A C 1
ATOM 3418 O O . ALA A 1 449 ? -66.709 62.727 39.377 1.00 56.13 448 ALA A O 1
ATOM 3420 N N . ARG A 1 450 ? -67.470 64.099 37.767 1.00 59.84 449 ARG A N 1
ATOM 3421 C CA . ARG A 1 450 ? -67.107 65.287 38.528 1.00 64.62 449 ARG A CA 1
ATOM 3422 C C . ARG A 1 450 ? -67.916 65.396 39.813 1.00 69.95 449 ARG A C 1
ATOM 3423 O O . ARG A 1 450 ? -67.447 65.996 40.787 1.00 69.81 449 ARG A O 1
ATOM 3431 N N . GLU A 1 451 ? -69.121 64.821 39.843 1.00 72.29 450 GLU A N 1
ATOM 3432 C CA . GLU A 1 451 ? -69.874 64.775 41.092 1.00 72.71 450 GLU A CA 1
ATOM 3433 C C . GLU A 1 451 ? -69.128 63.962 42.140 1.00 70.95 450 GLU A C 1
ATOM 3434 O O . GLU A 1 451 ? -68.914 64.424 43.267 1.00 76.53 450 GLU A O 1
ATOM 3440 N N . THR A 1 452 ? -68.708 62.747 41.783 1.00 66.03 451 THR A N 1
ATOM 3441 C CA . THR A 1 452 ? -67.995 61.925 42.752 1.00 64.00 451 THR A CA 1
ATOM 3442 C C . THR A 1 452 ? -66.651 62.527 43.131 1.00 64.55 451 THR A C 1
ATOM 3443 O O . THR A 1 452 ? -66.149 62.238 44.222 1.00 65.68 451 THR A O 1
ATOM 3447 N N . PHE A 1 453 ? -66.064 63.370 42.269 1.00 56.44 452 PHE A N 1
ATOM 3448 C CA . PHE A 1 453 ? -64.751 63.935 42.571 1.00 55.15 452 PHE A CA 1
ATOM 3449 C C . PHE A 1 453 ? -64.817 65.016 43.647 1.00 56.57 452 PHE A C 1
ATOM 3450 O O . PHE A 1 453 ? -63.785 65.328 44.250 1.00 56.92 452 PHE A O 1
ATOM 3458 N N . SER A 1 454 ? -66.001 65.590 43.895 1.00 63.19 453 SER A N 1
ATOM 3459 C CA . SER A 1 454 ? -66.143 66.696 44.843 1.00 76.11 453 SER A CA 1
ATOM 3460 C C . SER A 1 454 ? -65.549 66.373 46.206 1.00 83.37 453 SER A C 1
ATOM 3461 O O . SER A 1 454 ? -64.842 67.200 46.797 1.00 88.05 453 SER A O 1
ATOM 3464 N N . LYS A 1 455 ? -65.817 65.174 46.723 1.00 84.02 454 LYS A N 1
ATOM 3465 C CA . LYS A 1 455 ? -65.353 64.838 48.064 1.00 83.65 454 LYS A CA 1
ATOM 3466 C C . LYS A 1 455 ? -63.832 64.871 48.199 1.00 85.46 454 LYS A C 1
ATOM 3467 O O . LYS A 1 455 ? -63.330 64.843 49.327 1.00 88.05 454 LYS A O 1
ATOM 3473 N N . PHE A 1 456 ? -63.088 64.938 47.099 1.00 84.48 455 PHE A N 1
ATOM 3474 C CA . PHE A 1 456 ? -61.631 65.041 47.180 1.00 81.05 455 PHE A CA 1
ATOM 3475 C C . PHE A 1 456 ? -61.143 66.444 46.797 1.00 82.63 455 PHE A C 1
ATOM 3476 O O . PHE A 1 456 ? -61.939 67.370 46.611 1.00 88.36 455 PHE A O 1
#

InterPro domains:
  IPR000960 Flavin monooxygenase FMO [PIRSF000332] (22-409)
  IPR000960 Flavin monooxygenase FMO [PR00370] (22-38)
  IPR000960 Flavin monooxygenase FMO [PR00370] (46-70)
  IPR000960 Flavin monooxygenase FMO [PR00370] (201-215)
  IPR000960 Flavin monooxygenase FMO [PR00370] (228-243)
  IPR000960 Flavin monooxygenase FMO [PR00370] (279-306)
  IPR000960 Flavin monooxygenase FMO [PR00370] (344-357)
  IPR020946 Flavin monooxygenase-like [PF00743] (22-246)
  IPR020946 Flavin monooxygenase-like [PF00743] (272-403)
  IPR036188 FAD/NAD(P)-binding domain superfamily [G3DSA:3.50.50.60] (24-438)
  IPR036188 FAD/NAD(P)-binding domain superfamily [G3DSA:3.50.50.60] (189-292)
  IPR036188 FAD/NAD(P)-binding domain superfamily [SSF51905] (22-262)
  IPR036188 FAD/NAD(P)-binding domain superfamily [SSF51905] (268-443)
  IPR050346 Flavin-containing monooxygenases-like [PTHR23023] (22-443)

B-factor: mean 47.46, std 14.23, range [21.87, 104.6]

Solvent-accessible surface area: 19450 Å² total; per-residue (Å²): 141,109,73,62,90,93,54,0,0,0,9,12,0,14,15,16,0,0,0,0,4,0,6,0,121,97,25,45,8,77,33,31,3,5,13,127,9,80,56,14,1,15,41,42,53,47,28,98,92,58,6,95,33,71,24,2,104,72,112,96,21,88,94,20,45,5,21,10,13,129,60,32,42,3,68,13,2,1,9,0,8,1,1,15,26,34,17,0,59,42,66,144,86,42,48,35,134,108,18,4,0,12,10,133,8,0,31,34,0,0,51,59,0,0,155,111,32,16,6,34,199,97,13,16,61,82,60,86,11,62,113,0,35,90,80,119,75,26,95,0,22,0,95,52,40,15,85,132,74,34,47,29,118,61,47,6,36,1,0,0,2,6,39,43,25,102,23,51,9,73,55,25,174,14,58,32,36,143,82,17,89,33,136,51,23,0,8,0,12,2,12,66,8,81,95,16,117,78,47,11,0,0,0,20,7,63,39,31,50,0,16,14,5,0,42,12,0,9,154,63,7,107,42,0,7,0,4,17,162,81,37,135,84,66,33,73,30,112,8,87,78,57,80,30,0,57,28,0,15,99,11,118,51,2,74,111,103,1,17,0,19,0,126,37,51,32,71,26,104,2,37,7,0,0,3,15,32,27,29,42,10,66,21,106,18,22,56,13,159,55,53,17,71,61,65,73,16,39,0,5,38,10,14,57,20,0,0,0,1,93,12,14,48,20,0,1,0,6,13,8,1,55,108,25,0,50,4,0,0,8,0,0,0,0,24,2,0,2,0,12,14,0,56,98,32,92,30,50,84,107,140,90,4,47,80,55,8,79,49,74,47,131,120,7,133,92,70,66,76,54,89,64,78,2,3,45,19,17,119,50,1,12,80,26,0,26,80,0,0,114,55,10,73,69,84,80,7,40,132,7,3,69,92,0,31,146,49,8,44,105,9,32,84,107,63,22,64,36,3,18,97,50,85,117,4,92,120,11,15,60,104,0,139,127,41,19,79,152,111